Protein 5EX0 (pdb70)

Radius of gyration: 22.04 Å; Cα contacts (8 Å, |Δi|>4): 766; chains: 2; bounding box: 51×60×63 Å

Solvent-accessible surface area: 20408 Å² total; per-residue (Å²): 243,146,129,91,75,27,3,64,97,32,80,24,100,141,107,44,49,0,1,76,1,63,49,90,4,144,49,7,20,51,10,16,152,6,76,20,6,7,13,1,1,20,103,11,0,93,22,52,1,0,2,75,27,3,83,53,98,151,173,36,97,126,5,68,112,0,117,14,0,58,2,32,33,74,138,10,59,162,102,2,115,86,24,2,97,86,8,6,134,2,2,115,49,21,96,135,190,35,5,57,27,6,0,2,0,0,6,13,0,0,40,67,32,89,74,74,67,130,40,130,2,46,121,32,23,30,3,85,75,6,92,12,18,62,150,127,21,86,110,119,76,60,107,35,2,93,101,34,22,114,34,3,102,112,6,2,80,100,30,17,124,81,85,96,81,17,31,135,78,21,72,29,48,55,1,0,3,7,0,18,11,7,0,4,11,0,20,27,42,96,32,17,28,1,1,6,0,0,0,0,0,2,10,3,0,19,7,11,3,37,12,4,2,10,30,4,17,78,14,12,73,0,14,0,20,0,20,95,112,4,130,93,38,62,31,0,12,8,22,18,11,23,6,8,0,6,3,128,20,2,78,130,39,0,116,70,21,10,14,63,109,13,98,18,117,14,6,127,85,85,37,68,24,86,57,0,58,48,43,84,103,117,20,19,82,99,3,61,96,35,5,110,102,0,13,99,25,16,36,60,58,91,28,125,79,0,14,58,55,0,63,58,21,9,79,72,6,79,177,140,7,54,36,38,0,0,10,0,0,11,0,0,19,1,0,0,17,0,0,56,77,58,56,73,49,123,60,0,18,115,13,0,68,58,0,29,87,10,6,132,47,2,10,43,62,30,26,8,47,18,0,8,6,0,8,24,0,0,97,10,8,24,118,74,38,79,46,82,71,0,17,115,7,0,130,58,0,41,76,5,0,90,9,1,2,1,148,172,29,72,30,2,120,71,0,65,109,35,26,107,103,0,42,57,46,56,195,87,122,149,31,8,8,27,19,43,60,60

Nearest PDB structures (foldseek):
  6o9o-assembly1_A  TM=9.840E-01  e=1.333E-65  Homo sapiens
  7bj1-assembly1_A  TM=9.828E-01  e=2.083E-65  Homo sapiens
  6p7z-assembly1_A  TM=9.842E-01  e=5.903E-65  Homo sapiens
  6paf-assembly1_A  TM=9.832E-01  e=2.614E-64  Homo sapiens
  6p6k-assembly1_A  TM=9.817E-01  e=3.887E-64  Homo sapiens

Sequence (438 aa):
FMEPLKVEKFATANRGNGLRAVTPLRPGELLFRSDPLAYTVVCCKGSRGVVCDRCLLGKEKLMRCSQCRRVAKYCSAKCQKKAWPDHKRECKCLKSCKPRYPPDSVRLLGRVVFKLMDGAPSESEKLYSFYDLESNINKLTEDRKEGLRQLVMTFQHFMREEIQDASQLPPAFDLFEAFAKVICNSFTICNAEMQEVGVGLYPSISSLLNHSCDPNCSIVFNGPHLLLRAVRDIEVGEELTICYLDMLMTSEERRKQLRDQYCFECDCFRCQTQDKDADMLTGDEQVWKEVQESLKKIEELKAHWKWEQVLAMCQAIISSNSERLPDINIYQLKVLDCAMDACINLGLLEEALFYGTRTMEPYRIFFPGSHPVRGVQVMKVGKLQLHQGMFPQAMKNLRLAFDIMRVTHGREHSLIEDLILLLEECDANIRASKFGKGGTYP

Structure (mmCIF, N/CA/C/O backbone):
data_5EX0
#
_entry.id   5EX0
#
_cell.length_a   53.598
_cell.length_b   104.181
_cell.length_c   117.215
_cell.angle_alpha   90.000
_cell.angle_beta   90.000
_cell.angle_gamma   90.000
#
_symmetry.space_group_name_H-M   'P 21 21 21'
#
loop_
_entity.id
_entity.type
_entity.pdbx_description
1 polymer 'Histone-lysine N-methyltransferase SMYD3'
2 polymer 'MAP3K2 peptide'
3 non-polymer 'ZINC ION'
4 non-polymer S-ADENOSYL-L-HOMOCYSTEINE
5 non-polymer 'ACETIC ACID'
6 water water
#
loop_
_atom_site.group_PDB
_atom_site.id
_atom_site.type_symbol
_atom_site.label_atom_id
_atom_site.label_alt_id
_atom_site.label_comp_id
_atom_site.label_asym_id
_atom_site.label_entity_id
_atom_site.label_seq_id
_atom_site.pdbx_PDB_ins_code
_atom_site.Cartn_x
_atom_site.Cartn_y
_atom_site.Cartn_z
_atom_site.occupancy
_atom_site.B_iso_or_equiv
_atom_site.auth_seq_id
_atom_site.auth_comp_id
_atom_site.auth_asym_id
_atom_site.auth_atom_id
_atom_site.pdbx_PDB_model_num
ATOM 1 N N . PHE A 1 3 ? 29.474 -28.239 9.980 1.00 62.32 0 PHE A N 1
ATOM 2 C CA . PHE A 1 3 ? 28.763 -28.107 11.249 1.00 67.30 0 PHE A CA 1
ATOM 3 C C . PHE A 1 3 ? 29.372 -27.003 12.109 1.00 67.71 0 PHE A C 1
ATOM 4 O O . PHE A 1 3 ? 28.705 -26.421 12.970 1.00 62.70 0 PHE A O 1
ATOM 12 N N . MET A 1 4 ? 30.650 -26.730 11.873 1.00 64.40 1 MET A N 1
ATOM 13 C CA . MET A 1 4 ? 31.329 -25.630 12.540 1.00 63.58 1 MET A CA 1
ATOM 14 C C . MET A 1 4 ? 32.207 -24.868 11.552 1.00 64.16 1 MET A C 1
ATOM 15 O O . MET A 1 4 ? 33.437 -24.916 11.630 1.00 59.94 1 MET A O 1
ATOM 20 N N . GLU A 1 5 ? 31.567 -24.174 10.614 1.00 63.60 2 GLU A N 1
ATOM 21 C CA . GLU A 1 5 ? 32.284 -23.314 9.683 1.00 59.30 2 GLU A CA 1
ATOM 22 C C . GLU A 1 5 ? 32.700 -22.023 10.383 1.00 52.91 2 GLU A C 1
ATOM 23 O O . GLU A 1 5 ? 31.895 -21.393 11.076 1.00 48.41 2 GLU A O 1
ATOM 29 N N . PRO A 1 6 ? 33.971 -21.633 10.212 1.00 48.52 3 PRO A N 1
ATOM 30 C CA . PRO A 1 6 ? 34.517 -20.449 10.877 1.00 49.03 3 PRO A CA 1
ATOM 31 C C . PRO A 1 6 ? 34.080 -19.166 10.191 1.00 39.34 3 PRO A C 1
ATOM 32 O O . PRO A 1 6 ? 33.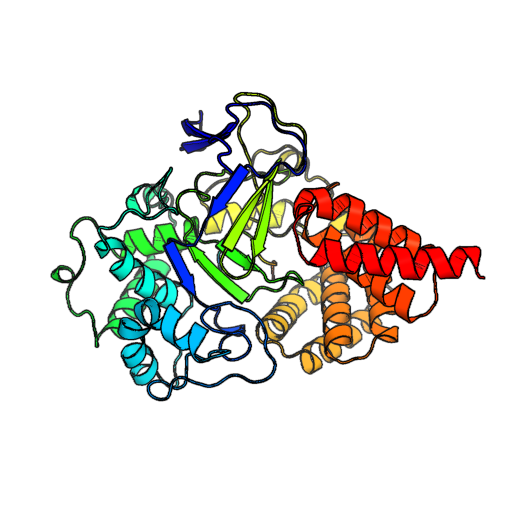703 -19.192 9.022 1.00 39.55 3 PRO A O 1
ATOM 36 N N . LEU A 1 7 ? 34.133 -18.058 10.917 1.00 31.05 4 LEU A N 1
ATOM 37 C CA . LEU A 1 7 ? 33.791 -16.770 10.352 1.00 27.89 4 LEU A CA 1
ATOM 38 C C . LEU A 1 7 ? 34.789 -16.390 9.272 1.00 30.52 4 LEU A C 1
ATOM 39 O O . LEU A 1 7 ? 35.982 -16.270 9.538 1.00 32.32 4 LEU A O 1
ATOM 44 N N . LYS A 1 8 ? 34.298 -16.206 8.053 1.00 28.85 5 LYS A N 1
ATOM 45 C CA . LYS A 1 8 ? 35.162 -15.915 6.918 1.00 25.71 5 LYS A CA 1
ATOM 46 C C . LYS A 1 8 ? 35.212 -14.429 6.591 1.00 28.20 5 LYS A C 1
ATOM 47 O O . LYS A 1 8 ? 35.863 -14.027 5.626 1.00 27.01 5 LYS A O 1
ATOM 53 N N . VAL A 1 9 ? 34.520 -13.617 7.386 1.00 25.90 6 VAL A N 1
ATOM 54 C CA . VAL A 1 9 ? 34.468 -12.177 7.148 1.00 24.68 6 VAL A CA 1
ATOM 55 C C . VAL A 1 9 ? 34.746 -11.416 8.438 1.00 26.86 6 VAL A C 1
ATOM 56 O O . VAL A 1 9 ? 34.646 -11.985 9.524 1.00 31.14 6 VAL A O 1
ATOM 60 N N . GLU A 1 10 ? 35.094 -10.136 8.321 1.00 23.87 7 GLU A N 1
ATOM 61 C CA . GLU A 1 10 ? 35.340 -9.299 9.495 1.00 24.36 7 GLU A CA 1
ATOM 62 C C . GLU A 1 10 ? 35.018 -7.827 9.248 1.00 27.58 7 GLU A C 1
ATOM 63 O O . GLU A 1 10 ? 35.054 -7.346 8.113 1.00 27.68 7 GLU A O 1
ATOM 69 N N . LYS A 1 11 ? 34.712 -7.114 10.325 1.00 25.31 8 LYS A N 1
ATOM 70 C CA . LYS A 1 11 ? 34.472 -5.681 10.257 1.00 23.52 8 LYS A CA 1
ATOM 71 C C . LYS A 1 11 ? 35.791 -4.936 10.116 1.00 25.86 8 LYS A C 1
ATOM 72 O O . LYS A 1 11 ? 36.785 -5.317 10.726 1.00 29.14 8 LYS A O 1
ATOM 78 N N . PHE A 1 12 ? 35.809 -3.883 9.311 1.00 25.71 9 PHE A N 1
ATOM 79 C CA . PHE A 1 12 ? 37.003 -3.056 9.197 1.00 26.31 9 PHE A CA 1
ATOM 80 C C . PHE A 1 12 ? 36.632 -1.631 8.822 1.00 30.26 9 PHE A C 1
ATOM 81 O O . PHE A 1 12 ? 35.519 -1.375 8.357 1.00 33.21 9 PHE A O 1
ATOM 89 N N . ALA A 1 13 ? 37.564 -0.704 9.029 1.00 32.88 10 ALA A N 1
ATOM 90 C CA . ALA A 1 13 ? 37.339 0.696 8.674 1.00 33.69 10 ALA A CA 1
ATOM 91 C C . ALA A 1 13 ? 37.923 0.997 7.300 1.00 32.70 10 ALA A C 1
ATOM 92 O O . ALA A 1 13 ? 39.096 0.739 7.041 1.00 33.56 10 ALA A O 1
ATOM 94 N N . THR A 1 14 ? 37.087 1.527 6.417 1.00 33.95 11 THR A N 1
ATOM 95 C CA . THR A 1 14 ? 37.517 1.882 5.076 1.00 35.58 11 THR A CA 1
ATOM 96 C C . THR A 1 14 ? 38.131 3.270 5.071 1.00 39.01 11 THR A C 1
ATOM 97 O O . THR A 1 14 ? 38.041 4.001 6.055 1.00 38.00 11 THR A O 1
ATOM 101 N N . ALA A 1 15 ? 38.736 3.633 3.947 1.00 44.49 12 ALA A N 1
ATOM 102 C CA . ALA A 1 15 ? 39.333 4.949 3.789 1.00 44.39 12 ALA A CA 1
ATOM 103 C C . ALA A 1 15 ? 38.283 6.054 3.867 1.00 47.26 12 ALA A C 1
ATOM 104 O O . ALA A 1 15 ? 38.495 7.080 4.512 1.00 51.01 12 ALA A O 1
ATOM 106 N N . ASN A 1 16 ? 37.144 5.836 3.217 1.00 46.38 13 ASN A N 1
ATOM 107 C CA . ASN A 1 16 ? 36.153 6.895 3.060 1.00 46.34 13 ASN A CA 1
ATOM 108 C C . ASN A 1 16 ? 34.704 6.461 3.295 1.00 45.06 13 ASN A C 1
ATOM 109 O O . ASN A 1 16 ? 33.854 7.283 3.635 1.00 44.94 13 ASN A O 1
ATOM 114 N N . ARG A 1 17 ? 34.429 5.173 3.119 1.00 43.11 14 ARG A N 1
ATOM 115 C CA . ARG A 1 17 ? 33.060 4.665 3.163 1.00 39.69 14 ARG A CA 1
ATOM 116 C C . ARG A 1 17 ? 32.579 4.325 4.576 1.00 34.00 14 ARG A C 1
ATOM 117 O O . ARG A 1 17 ? 31.580 3.632 4.740 1.00 33.56 14 ARG A O 1
ATOM 125 N N . GLY A 1 18 ? 33.279 4.812 5.594 1.00 35.89 15 GLY A N 1
ATOM 126 C CA . GLY A 1 18 ? 32.971 4.429 6.962 1.00 30.66 15 GLY A CA 1
ATOM 127 C C . GLY A 1 18 ? 33.406 2.997 7.218 1.00 32.12 15 GLY A C 1
ATOM 128 O O . GLY A 1 18 ? 34.425 2.551 6.691 1.00 32.88 15 GLY A O 1
ATOM 129 N N . ASN A 1 19 ? 32.639 2.268 8.022 1.00 31.61 16 ASN A N 1
ATOM 130 C CA . ASN A 1 19 ? 32.941 0.862 8.253 1.00 28.21 16 ASN A CA 1
ATOM 131 C C . ASN A 1 19 ? 32.462 0.001 7.101 1.00 28.28 16 ASN A C 1
ATOM 132 O O . ASN A 1 19 ? 31.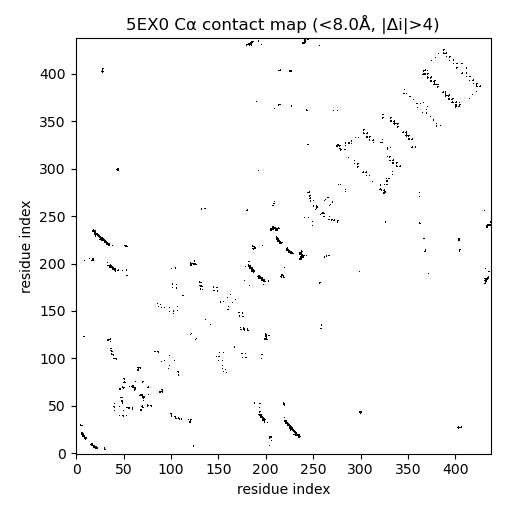575 0.393 6.339 1.00 28.86 16 ASN A O 1
ATOM 137 N N . GLY A 1 20 ? 33.058 -1.177 6.981 1.00 25.65 17 GLY A N 1
ATOM 138 C CA . GLY A 1 20 ? 32.715 -2.097 5.919 1.00 23.75 17 GLY A CA 1
ATOM 139 C C . GLY A 1 20 ? 32.963 -3.533 6.328 1.00 27.07 17 GLY A C 1
ATOM 140 O O . GLY A 1 20 ? 33.296 -3.827 7.479 1.00 25.36 17 GLY A O 1
ATOM 141 N N . LEU A 1 21 ? 32.795 -4.434 5.371 1.00 26.04 18 LEU A N 1
ATOM 142 C CA . LEU A 1 21 ? 33.015 -5.848 5.606 1.00 23.29 18 LEU A CA 1
ATOM 143 C C . LEU A 1 21 ? 33.990 -6.350 4.564 1.00 24.41 18 LEU A C 1
ATOM 144 O O . LEU A 1 21 ? 33.884 -5.992 3.390 1.00 25.84 18 LEU A O 1
ATOM 149 N N . ARG A 1 22 ? 34.951 -7.162 4.987 1.00 25.14 19 ARG A N 1
ATOM 150 C CA . ARG A 1 22 ? 35.930 -7.715 4.055 1.00 28.16 19 ARG A CA 1
ATOM 151 C C . ARG A 1 22 ? 36.216 -9.175 4.378 1.00 25.73 19 ARG A C 1
ATOM 152 O O . ARG A 1 22 ? 35.967 -9.634 5.493 1.00 27.23 19 ARG A O 1
ATOM 160 N N . ALA A 1 23 ? 36.747 -9.897 3.398 1.00 23.84 20 ALA A N 1
ATOM 161 C CA . ALA A 1 23 ? 37.037 -11.313 3.566 1.00 25.50 20 ALA A CA 1
ATOM 162 C C . ALA A 1 23 ? 38.330 -11.515 4.344 1.00 28.99 20 ALA A C 1
ATOM 163 O O . ALA A 1 23 ? 39.265 -10.724 4.222 1.00 28.84 20 ALA A O 1
ATOM 165 N N . VAL A 1 24 ? 38.383 -12.570 5.148 1.00 26.93 21 VAL A N 1
ATOM 166 C CA . VAL A 1 24 ? 39.616 -12.914 5.840 1.00 30.74 21 VAL A CA 1
ATOM 167 C C . VAL A 1 24 ? 40.241 -14.150 5.198 1.00 31.21 21 VAL A C 1
ATOM 168 O O . VAL A 1 24 ? 41.377 -14.514 5.490 1.00 32.25 21 VAL A O 1
ATOM 172 N N . THR A 1 25 ? 39.489 -14.777 4.305 1.00 30.92 22 THR A N 1
ATOM 173 C CA . THR A 1 25 ? 39.967 -15.936 3.575 1.00 32.26 22 THR A CA 1
ATOM 174 C C . THR A 1 25 ? 39.483 -15.805 2.133 1.00 35.55 22 THR A C 1
ATOM 175 O O . THR A 1 25 ? 38.526 -15.076 1.870 1.00 32.54 22 THR A O 1
ATOM 179 N N . PRO A 1 26 ? 40.163 -16.468 1.182 1.00 42.51 23 PRO A N 1
ATOM 180 C CA . PRO A 1 26 ? 39.673 -16.413 -0.201 1.00 35.49 23 PRO A CA 1
ATOM 181 C C . PRO A 1 26 ? 38.303 -17.061 -0.330 1.00 33.15 23 PRO A C 1
ATOM 182 O O . PRO A 1 26 ? 38.035 -18.068 0.324 1.00 36.75 23 PRO A O 1
ATOM 186 N N . LEU A 1 27 ? 37.447 -16.487 -1.162 1.00 30.61 24 LEU A N 1
ATOM 187 C CA . LEU A 1 27 ? 36.079 -16.963 -1.284 1.00 31.09 24 LEU A CA 1
ATOM 188 C C . LEU A 1 27 ? 35.730 -17.347 -2.711 1.00 33.11 24 LEU A C 1
ATOM 189 O O . LEU A 1 27 ? 36.053 -16.627 -3.657 1.00 35.01 24 LEU A O 1
ATOM 194 N N . ARG A 1 28 ? 35.065 -18.486 -2.856 1.00 34.06 25 ARG A N 1
ATOM 195 C CA . ARG A 1 28 ? 34.595 -18.951 -4.154 1.00 34.30 25 ARG A CA 1
ATOM 196 C C . ARG A 1 28 ? 33.158 -18.485 -4.390 1.00 34.60 25 ARG A C 1
ATOM 197 O O . ARG A 1 28 ? 32.416 -18.253 -3.438 1.00 34.55 25 ARG A O 1
ATOM 205 N N . PRO A 1 29 ? 32.763 -18.328 -5.661 1.00 35.42 26 PRO A N 1
ATOM 206 C CA . PRO A 1 29 ? 31.365 -18.000 -5.950 1.00 30.88 26 PRO A CA 1
ATOM 207 C C . PRO A 1 29 ? 30.423 -19.031 -5.342 1.00 29.94 26 PRO A C 1
ATOM 208 O O . PRO A 1 29 ? 30.682 -20.226 -5.450 1.00 32.89 26 PRO A O 1
ATOM 212 N N . GLY A 1 30 ? 29.359 -18.569 -4.696 1.00 28.41 27 GLY A N 1
ATOM 213 C CA . GLY A 1 30 ? 28.400 -19.461 -4.077 1.00 27.32 27 GLY A CA 1
ATOM 214 C C . GLY A 1 30 ? 28.695 -19.725 -2.614 1.00 28.50 27 GLY A C 1
ATOM 215 O O . GLY A 1 30 ? 27.846 -20.229 -1.884 1.00 30.81 27 GLY A O 1
ATOM 216 N N . GLU A 1 31 ? 29.903 -19.390 -2.180 1.00 30.91 28 GLU A N 1
ATOM 217 C CA . GLU A 1 31 ? 30.288 -19.624 -0.796 1.00 30.59 28 GLU A CA 1
ATOM 218 C C . GLU A 1 31 ? 29.413 -18.802 0.149 1.00 28.56 28 GLU A C 1
ATOM 219 O O . GLU A 1 31 ? 29.231 -17.598 -0.039 1.00 28.13 28 GLU A O 1
ATOM 225 N N . LEU A 1 32 ? 28.848 -19.468 1.149 1.00 26.74 29 LEU A N 1
ATOM 226 C CA . LEU A 1 32 ? 28.041 -18.800 2.157 1.00 23.07 29 LEU A CA 1
ATOM 227 C C . LEU A 1 32 ? 28.940 -18.053 3.130 1.00 24.37 29 LEU A C 1
ATOM 228 O O . LEU A 1 32 ? 29.836 -18.636 3.736 1.00 28.89 29 LEU A O 1
ATOM 233 N N . LEU A 1 33 ? 28.699 -16.759 3.281 1.00 21.75 30 LEU A N 1
ATOM 234 C CA . LEU A 1 33 ? 29.549 -15.938 4.118 1.00 20.37 30 LEU A CA 1
ATOM 235 C C . LEU A 1 33 ? 28.928 -15.703 5.479 1.00 25.58 30 LEU A C 1
ATOM 236 O O . LEU A 1 33 ? 29.623 -15.641 6.495 1.00 26.73 30 LEU A O 1
ATOM 241 N N . PHE A 1 34 ? 27.609 -15.576 5.496 1.00 24.76 31 PHE A N 1
ATOM 242 C CA . PHE A 1 34 ? 26.916 -15.168 6.703 1.00 25.95 31 PHE A CA 1
ATOM 243 C C . PHE A 1 34 ? 25.440 -15.459 6.569 1.00 24.74 31 PHE A C 1
ATOM 244 O O . PHE A 1 34 ? 24.843 -15.190 5.533 1.00 26.17 31 PHE A O 1
ATOM 252 N N . ARG A 1 35 ? 24.854 -16.032 7.610 1.00 26.06 32 ARG A N 1
ATOM 253 C CA . ARG A 1 35 ? 23.411 -16.161 7.666 1.00 28.42 32 ARG A CA 1
ATOM 254 C C . ARG A 1 35 ? 22.922 -15.481 8.930 1.00 26.74 32 ARG A C 1
ATOM 255 O O . ARG A 1 35 ? 23.535 -15.602 9.986 1.00 30.38 32 ARG A O 1
ATOM 263 N N . SER A 1 36 ? 21.829 -14.742 8.816 1.00 24.52 33 SER A N 1
ATOM 264 C CA . SER A 1 36 ? 21.367 -13.938 9.932 1.00 27.05 33 SER A CA 1
ATOM 265 C C . SER A 1 36 ? 19.852 -13.890 10.046 1.00 23.77 33 SER A C 1
ATOM 266 O O . SER A 1 36 ? 19.154 -13.688 9.058 1.00 23.77 33 SER A O 1
ATOM 269 N N . ASP A 1 37 ? 19.358 -14.081 11.264 1.00 27.42 34 ASP A N 1
ATOM 270 C CA . ASP A 1 37 ? 17.991 -13.708 11.601 1.00 28.84 34 ASP A CA 1
ATOM 271 C C . ASP A 1 37 ? 17.944 -12.198 11.767 1.00 26.76 34 ASP A C 1
ATOM 272 O O . ASP A 1 37 ? 18.957 -11.584 12.091 1.00 23.01 34 ASP A O 1
ATOM 277 N N . PRO A 1 38 ? 16.775 -11.588 11.535 1.00 26.43 35 PRO A N 1
ATOM 278 C CA . PRO A 1 38 ? 16.689 -10.138 11.723 1.00 24.33 35 PRO A CA 1
ATOM 279 C C . PRO A 1 38 ? 16.690 -9.752 13.196 1.00 23.22 35 PRO A C 1
ATOM 280 O O . PRO A 1 38 ? 16.244 -10.538 14.025 1.00 24.42 35 PRO A O 1
ATOM 284 N N . LEU A 1 39 ? 17.214 -8.572 13.512 1.00 22.56 36 LEU A N 1
ATOM 285 C CA . LEU A 1 39 ? 17.062 -8.012 14.844 1.00 23.88 36 LEU A CA 1
ATOM 286 C C . LEU A 1 39 ? 15.572 -7.810 15.096 1.00 26.23 36 LEU A C 1
ATOM 287 O O . LEU A 1 39 ? 15.050 -8.136 16.161 1.00 27.34 36 LEU A O 1
ATOM 292 N N . ALA A 1 40 ? 14.898 -7.269 14.089 1.00 24.96 37 ALA A N 1
ATOM 293 C CA . ALA A 1 40 ? 13.451 -7.161 14.081 1.00 24.33 37 ALA A CA 1
ATOM 294 C C . ALA A 1 40 ? 12.986 -7.067 12.637 1.00 22.50 37 ALA A C 1
ATOM 295 O O . ALA A 1 40 ? 13.716 -6.580 11.776 1.00 21.69 37 ALA A O 1
ATOM 297 N N . TYR A 1 41 ? 11.778 -7.546 12.368 1.00 20.48 38 TYR A N 1
ATOM 298 C CA . TYR A 1 41 ? 11.247 -7.520 11.018 1.00 19.23 38 TYR A CA 1
ATOM 299 C C . TYR A 1 41 ? 9.732 -7.461 11.047 1.00 23.73 38 TYR A C 1
ATOM 300 O O . TYR A 1 41 ? 9.109 -7.793 12.054 1.00 26.83 38 TYR A O 1
ATOM 309 N N . THR A 1 42 ? 9.141 -7.043 9.937 1.00 19.67 39 THR A N 1
ATOM 310 C CA . THR A 1 42 ? 7.698 -7.030 9.818 1.00 21.29 39 THR A CA 1
ATOM 311 C C . THR A 1 42 ? 7.265 -7.192 8.373 1.00 23.11 39 THR A C 1
ATOM 312 O O . THR A 1 42 ? 8.006 -6.874 7.451 1.00 24.95 39 THR A O 1
ATOM 316 N N . VAL A 1 43 ? 6.058 -7.701 8.183 1.00 25.38 40 VAL A N 1
ATOM 317 C CA A VAL A 1 43 ? 5.472 -7.767 6.860 0.50 25.72 40 VAL A CA 1
ATOM 318 C CA B VAL A 1 43 ? 5.462 -7.758 6.860 0.50 25.72 40 VAL A CA 1
ATOM 319 C C . VAL A 1 43 ? 5.297 -6.337 6.349 1.00 26.30 40 VAL A C 1
ATOM 320 O O . VAL A 1 43 ? 5.037 -5.422 7.130 1.00 28.46 40 VAL A O 1
ATOM 327 N N . CYS A 1 44 ? 5.475 -6.128 5.049 1.00 30.22 41 CYS A N 1
ATOM 328 C CA A CYS A 1 44 ? 5.249 -4.791 4.517 0.50 30.10 41 CYS A CA 1
ATOM 329 C CA B CYS A 1 44 ? 5.242 -4.823 4.437 0.50 30.37 41 CYS A CA 1
ATOM 330 C C . CYS A 1 44 ? 3.749 -4.550 4.354 1.00 30.24 41 CYS A C 1
ATOM 331 O O . CYS A 1 44 ? 2.950 -5.488 4.352 1.00 27.82 41 CYS A O 1
ATOM 336 N N . LYS A 1 45 ? 3.381 -3.277 4.266 1.00 32.55 42 LYS A N 1
ATOM 337 C CA . LYS A 1 45 ? 1.983 -2.866 4.211 1.00 35.63 42 LYS A CA 1
ATOM 338 C C . LYS A 1 45 ? 1.192 -3.607 3.136 1.00 38.47 42 LYS A C 1
ATOM 339 O O . LYS A 1 45 ? 0.073 -4.064 3.374 1.00 36.94 42 LYS A O 1
ATOM 345 N N . GLY A 1 46 ? 1.783 -3.736 1.954 1.00 35.65 43 GLY A N 1
ATOM 346 C CA . GLY A 1 46 ? 1.102 -4.365 0.841 1.00 32.65 43 GLY A CA 1
ATOM 347 C C . GLY A 1 46 ? 0.857 -5.850 1.020 1.00 32.19 43 GLY A C 1
ATOM 348 O O . GLY A 1 46 ? 0.022 -6.429 0.329 1.00 31.55 43 GLY A O 1
ATOM 349 N N . SER A 1 47 ? 1.571 -6.478 1.947 1.00 28.91 44 SER A N 1
ATOM 350 C CA . SER A 1 47 ? 1.488 -7.928 2.071 1.00 31.29 44 SER A CA 1
ATOM 351 C C . SER A 1 47 ? 0.781 -8.412 3.335 1.00 33.24 44 SER A C 1
ATOM 352 O O . SER A 1 47 ? 0.611 -9.618 3.522 1.00 32.50 44 SER A O 1
ATOM 355 N N . ARG A 1 48 ? 0.368 -7.486 4.197 1.00 33.90 45 ARG A N 1
ATOM 356 C CA . ARG A 1 48 ? -0.317 -7.874 5.428 1.00 36.10 45 ARG A CA 1
ATOM 357 C C . ARG A 1 48 ? -1.627 -8.583 5.100 1.00 33.50 45 ARG A C 1
ATOM 358 O O . ARG A 1 48 ? -2.495 -8.038 4.424 1.00 37.71 45 ARG A O 1
ATOM 366 N N . GLY A 1 49 ? -1.750 -9.822 5.555 1.00 32.77 46 GLY A N 1
ATOM 367 C CA . GLY A 1 49 ? -2.941 -10.600 5.281 1.00 38.14 46 GLY A CA 1
ATOM 368 C C . GLY A 1 49 ? -2.799 -11.535 4.096 1.00 38.59 46 GLY A C 1
ATOM 369 O O . GLY A 1 49 ? -3.662 -12.380 3.861 1.00 42.25 46 GLY A O 1
ATOM 370 N N . VAL A 1 50 ? -1.713 -11.388 3.346 1.00 35.37 47 VAL A N 1
ATOM 371 C CA . VAL A 1 50 ? -1.454 -12.274 2.219 1.00 33.29 47 VAL A CA 1
ATOM 372 C C . VAL A 1 50 ? -0.410 -13.322 2.583 1.00 33.95 47 VAL A C 1
ATOM 373 O O . VAL A 1 50 ? -0.504 -14.474 2.162 1.00 39.47 47 VAL A O 1
ATOM 377 N N . VAL A 1 51 ? 0.583 -12.922 3.371 1.00 31.40 48 VAL A N 1
ATOM 378 C CA . VAL A 1 51 ? 1.588 -13.866 3.851 1.00 31.91 48 VAL A CA 1
ATOM 379 C C . VAL A 1 51 ? 1.601 -13.936 5.377 1.00 32.13 48 VAL A C 1
ATOM 380 O O . VAL A 1 51 ? 1.125 -13.028 6.060 1.00 32.69 48 VAL A O 1
ATOM 384 N N . CYS A 1 52 ? 2.143 -15.026 5.904 1.00 28.50 49 CYS A N 1
ATOM 385 C CA . CYS A 1 52 ? 2.202 -15.229 7.343 1.00 26.98 49 CYS A CA 1
ATOM 386 C C . CYS A 1 52 ? 3.109 -14.211 8.019 1.00 28.59 49 CYS A C 1
ATOM 387 O O . CYS A 1 52 ? 4.271 -14.073 7.645 1.00 31.44 49 CYS A O 1
ATOM 390 N N . ASP A 1 53 ? 2.570 -13.512 9.019 1.00 28.85 50 ASP A N 1
ATOM 391 C CA . ASP A 1 53 ? 3.309 -12.517 9.806 1.00 28.83 50 ASP A CA 1
ATOM 392 C C . ASP A 1 53 ? 4.664 -13.020 10.307 1.00 29.48 50 ASP A C 1
ATOM 393 O O . ASP A 1 53 ? 5.596 -12.239 10.490 1.00 28.39 50 ASP A O 1
ATOM 398 N N . ARG A 1 54 ? 4.764 -14.324 10.537 1.00 27.57 51 ARG A N 1
ATOM 399 C CA . ARG A 1 54 ? 5.969 -14.911 11.096 1.00 29.32 51 ARG A CA 1
ATOM 400 C C . ARG A 1 54 ? 6.929 -15.403 10.019 1.00 32.13 51 ARG A C 1
ATOM 401 O O . ARG A 1 54 ? 8.066 -14.942 9.940 1.00 30.55 51 ARG A O 1
ATOM 409 N N . CYS A 1 55 ? 6.470 -16.334 9.188 1.00 31.23 52 CYS A N 1
ATOM 410 C CA . CYS A 1 55 ? 7.364 -17.009 8.253 1.00 31.41 52 CYS A CA 1
ATOM 411 C C . CYS A 1 55 ? 7.335 -16.393 6.855 1.00 31.97 52 CYS A C 1
ATOM 412 O O . CYS A 1 55 ? 8.090 -16.811 5.980 1.00 33.56 52 CYS A O 1
ATOM 415 N N . LEU A 1 56 ? 6.461 -15.410 6.651 1.00 30.69 53 LEU A N 1
ATOM 416 C CA . LEU A 1 56 ? 6.415 -14.644 5.401 1.00 31.00 53 LEU A CA 1
ATOM 417 C C . LEU A 1 56 ? 6.084 -15.471 4.156 1.00 33.94 53 LEU A C 1
ATOM 418 O O . LEU A 1 56 ? 6.252 -14.994 3.034 1.00 33.26 53 LEU A O 1
ATOM 423 N N . LEU A 1 57 ? 5.614 -16.701 4.345 1.00 35.02 54 LEU A N 1
ATOM 424 C CA . LEU A 1 57 ? 5.185 -17.522 3.218 1.00 31.37 54 LEU A CA 1
ATOM 425 C C . LEU A 1 57 ? 3.749 -17.184 2.863 1.00 32.82 54 LEU A C 1
ATOM 426 O O . LEU A 1 57 ? 2.962 -16.811 3.731 1.00 32.14 54 LEU A O 1
ATOM 431 N N . GLY A 1 58 ? 3.414 -17.305 1.583 1.00 35.94 55 GLY A N 1
ATOM 432 C CA . GLY A 1 58 ? 2.073 -17.007 1.118 1.00 36.38 55 GLY A CA 1
ATOM 433 C C . GLY A 1 58 ? 1.184 -18.237 1.126 1.00 44.23 55 GLY A C 1
ATOM 434 O O . GLY A 1 58 ? 0.750 -18.709 0.077 1.00 49.81 55 GLY A O 1
ATOM 435 N N . LYS A 1 59 ? 0.921 -18.767 2.315 1.00 43.91 56 LYS A N 1
ATOM 436 C CA . LYS A 1 59 ? 0.029 -19.908 2.448 1.00 44.17 56 LYS A CA 1
ATOM 437 C C . LYS A 1 59 ? -1.384 -19.500 2.059 1.00 50.63 56 LYS A C 1
ATOM 438 O O . LYS A 1 59 ? -1.754 -18.328 2.163 1.00 46.02 56 LYS A O 1
ATOM 444 N N . GLU A 1 60 ? -2.163 -20.477 1.607 1.00 57.00 57 GLU A N 1
ATOM 445 C CA . GLU A 1 60 ? -3.437 -20.209 0.953 1.00 60.78 57 GLU A CA 1
ATOM 446 C C . GLU A 1 60 ? -4.475 -19.592 1.889 1.00 63.63 57 GLU A C 1
ATOM 447 O O . GLU A 1 60 ? -5.177 -18.642 1.519 1.00 58.92 57 GLU A O 1
ATOM 453 N N . LYS A 1 61 ? -4.570 -20.137 3.099 1.00 56.65 58 LYS A N 1
ATOM 454 C CA . LYS A 1 61 ? -5.595 -19.713 4.047 1.00 53.67 58 LYS A CA 1
ATOM 455 C C . LYS A 1 61 ? -4.990 -19.358 5.404 1.00 49.60 58 LYS A C 1
ATOM 456 O O . LYS A 1 61 ? -4.395 -20.208 6.067 1.00 47.27 58 LYS A O 1
ATOM 462 N N . LEU A 1 62 ? -5.147 -18.102 5.815 1.00 44.49 59 LEU A N 1
ATOM 463 C CA . LEU A 1 62 ? -4.519 -17.620 7.045 1.00 43.40 59 LEU A CA 1
ATOM 464 C C . LEU A 1 62 ? -5.545 -17.309 8.136 1.00 40.71 59 LEU A C 1
ATOM 465 O O . LEU A 1 62 ? -6.675 -16.915 7.849 1.00 39.98 59 LEU A O 1
ATOM 470 N N . MET A 1 63 ? -5.141 -17.491 9.390 1.00 35.65 60 MET A N 1
ATOM 471 C CA . MET A 1 63 ? -6.004 -17.183 10.521 1.00 36.54 60 MET A CA 1
ATOM 472 C C . MET A 1 63 ? -5.563 -15.893 11.195 1.00 37.51 60 MET A C 1
ATOM 473 O O . MET A 1 63 ? -4.399 -15.737 11.553 1.00 39.15 60 MET A O 1
ATOM 478 N N . ARG A 1 64 ? -6.493 -14.960 11.359 1.00 34.65 61 ARG A N 1
ATOM 479 C CA . ARG A 1 64 ? -6.150 -13.673 11.936 1.00 34.80 61 ARG A CA 1
ATOM 480 C C . ARG A 1 64 ? -6.100 -13.767 13.449 1.00 36.74 61 ARG A C 1
ATOM 481 O O . ARG A 1 64 ? -6.812 -14.568 14.049 1.00 42.47 61 ARG A O 1
ATOM 489 N N . CYS A 1 65 ? -5.225 -12.966 14.053 1.00 35.69 62 CYS A N 1
ATOM 490 C CA . CYS A 1 65 ? -5.161 -12.821 15.503 1.00 36.91 62 CYS A CA 1
ATOM 491 C C . CYS A 1 65 ? -6.500 -12.313 16.026 1.00 41.24 62 CYS A C 1
ATOM 492 O O . CYS A 1 65 ? -6.994 -11.280 15.579 1.00 41.61 62 CYS A O 1
ATOM 495 N N . SER A 1 66 ? -7.088 -13.044 16.965 1.00 42.38 63 SER A N 1
ATOM 496 C CA . SER A 1 66 ? -8.435 -12.739 17.435 1.00 45.15 63 SER A CA 1
ATOM 497 C C . SER A 1 66 ? -8.545 -11.320 17.972 1.00 43.10 63 SER A C 1
ATOM 498 O O . SER A 1 66 ? -9.582 -10.675 17.835 1.00 46.28 63 SER A O 1
ATOM 501 N N . GLN A 1 67 ? -7.461 -10.836 18.565 1.00 40.75 64 GLN A N 1
ATOM 502 C CA . GLN A 1 67 ? -7.480 -9.557 19.256 1.00 38.92 64 GLN A CA 1
ATOM 503 C C . GLN A 1 67 ? -7.440 -8.365 18.313 1.00 40.98 64 GLN A C 1
ATOM 504 O O . GLN A 1 67 ? -8.302 -7.493 18.378 1.00 49.68 64 GLN A O 1
ATOM 510 N N . CYS A 1 68 ? -6.447 -8.314 17.435 1.00 38.10 65 CYS A N 1
ATOM 511 C CA . CYS A 1 68 ? -6.286 -7.137 16.588 1.00 41.87 65 CYS A CA 1
ATOM 512 C C . CYS A 1 68 ? -6.853 -7.337 15.183 1.00 40.62 65 CYS A C 1
ATOM 513 O O . CYS A 1 68 ? -7.200 -6.368 14.507 1.00 39.67 65 CYS A O 1
ATOM 516 N N . ARG A 1 69 ? -6.937 -8.596 14.761 1.00 40.12 66 ARG A N 1
ATOM 517 C CA A ARG A 1 69 ? -7.383 -8.968 13.419 0.50 41.35 66 ARG A CA 1
ATOM 518 C CA B ARG A 1 69 ? -7.413 -8.936 13.419 0.50 41.35 66 ARG A CA 1
ATOM 519 C C . ARG A 1 69 ? -6.597 -8.243 12.328 1.00 37.63 66 ARG A C 1
ATOM 520 O O . ARG A 1 69 ? -7.111 -7.980 11.242 1.00 36.29 66 ARG A O 1
ATOM 535 N N . VAL A 1 70 ? -5.333 -7.947 12.624 1.00 35.08 67 VAL A N 1
ATOM 536 C CA . VAL A 1 70 ? -4.421 -7.353 11.649 1.00 34.01 67 VAL A CA 1
ATOM 537 C C . VAL A 1 70 ? -3.339 -8.363 11.275 1.00 32.96 67 VAL A C 1
ATOM 538 O O . VAL A 1 70 ? -3.126 -8.672 10.103 1.00 34.56 67 VAL A O 1
ATOM 542 N N . ALA A 1 71 ? -2.659 -8.875 12.291 1.00 31.42 68 ALA A N 1
ATOM 543 C CA . ALA A 1 71 ? -1.692 -9.939 12.106 1.00 27.13 68 ALA A CA 1
ATOM 544 C C . ALA A 1 71 ? -2.398 -11.229 11.698 1.00 33.33 68 ALA A C 1
ATOM 545 O O . ALA A 1 71 ? -3.408 -11.607 12.293 1.00 33.88 68 ALA A O 1
ATOM 547 N N . LYS A 1 72 ? -1.871 -11.896 10.675 1.00 36.77 69 LYS A N 1
ATOM 548 C CA . LYS A 1 72 ? -2.408 -13.179 10.232 1.00 34.87 69 LYS A CA 1
ATOM 549 C C . LYS A 1 72 ? -1.301 -14.229 10.184 1.00 32.60 69 LYS A C 1
ATOM 550 O O . LYS A 1 72 ? -0.157 -13.909 9.861 1.00 29.84 69 LYS A O 1
ATOM 556 N N . TYR A 1 73 ? -1.642 -15.476 10.513 1.00 31.88 70 TYR A N 1
ATOM 557 C CA . TYR A 1 73 ? -0.647 -16.541 10.628 1.00 28.98 70 TYR A CA 1
ATOM 558 C C . TYR A 1 73 ? -1.050 -17.798 9.870 1.00 36.61 70 TYR A C 1
ATOM 559 O O . TYR A 1 73 ? -2.233 -18.036 9.623 1.00 39.43 70 TYR A O 1
ATOM 568 N N . CYS A 1 74 ? -0.056 -18.606 9.515 1.00 34.86 71 CYS A N 1
ATOM 569 C CA . CYS A 1 74 ? -0.287 -19.810 8.727 1.00 36.97 71 CYS A CA 1
ATOM 570 C C . CYS A 1 74 ? -0.566 -21.026 9.605 1.00 39.20 71 CYS A C 1
ATOM 571 O O . CYS A 1 74 ? -0.977 -22.073 9.110 1.00 42.32 71 CYS A O 1
ATOM 574 N N . SER A 1 75 ? -0.335 -20.888 10.905 1.00 36.71 72 SER A N 1
ATOM 575 C CA . SER A 1 75 ? -0.491 -22.006 11.826 1.00 38.94 72 SER A CA 1
ATOM 576 C C . SER A 1 75 ? -0.475 -21.521 13.259 1.00 44.10 72 SER A C 1
ATOM 577 O O . SER A 1 75 ? -0.150 -20.363 13.526 1.00 44.16 72 SER A O 1
ATOM 580 N N . ALA A 1 76 ? -0.818 -22.410 14.183 1.00 43.46 73 ALA A N 1
ATOM 581 C CA . ALA A 1 76 ? -0.708 -22.090 15.598 1.00 46.08 73 ALA A CA 1
ATOM 582 C C . ALA A 1 76 ? 0.758 -21.898 15.935 1.00 42.94 73 ALA A C 1
ATOM 583 O O . ALA A 1 76 ? 1.119 -21.027 16.729 1.00 40.55 73 ALA A O 1
ATOM 585 N N . LYS A 1 77 ? 1.591 -22.724 15.311 1.00 40.48 74 LYS A N 1
ATOM 586 C CA . LYS A 1 77 ? 3.030 -22.660 15.492 1.00 38.40 74 LYS A CA 1
ATOM 587 C C . LYS A 1 77 ? 3.543 -21.254 15.233 1.00 42.84 74 LYS A C 1
ATOM 588 O O . LYS A 1 77 ? 4.179 -20.652 16.097 1.00 45.14 74 LYS A O 1
ATOM 594 N N . CYS A 1 78 ? 3.252 -20.724 14.048 1.00 41.21 75 CYS A N 1
ATOM 595 C CA . CYS A 1 78 ? 3.725 -19.392 13.688 1.00 37.45 75 CYS A CA 1
ATOM 596 C C . CYS A 1 78 ? 3.134 -18.320 14.598 1.00 35.52 75 CYS A C 1
ATOM 597 O O . CYS A 1 78 ? 3.848 -17.416 15.030 1.00 36.76 75 CYS A O 1
ATOM 600 N N . GLN A 1 79 ? 1.842 -18.431 14.901 1.00 38.29 76 GLN A N 1
ATOM 601 C CA . GLN A 1 79 ? 1.175 -17.464 15.773 1.00 36.83 76 GLN A CA 1
ATOM 602 C C . GLN A 1 79 ? 1.811 -17.450 17.158 1.00 37.27 76 GLN A C 1
ATOM 603 O O . GLN A 1 79 ? 1.988 -16.393 17.760 1.00 35.97 76 GLN A O 1
ATOM 609 N N . LYS A 1 80 ? 2.165 -18.628 17.655 1.00 37.03 77 LYS A N 1
ATOM 610 C CA . LYS A 1 80 ? 2.842 -18.730 18.938 1.00 39.31 77 LYS A CA 1
ATOM 611 C C . LYS A 1 80 ? 4.250 -18.137 18.863 1.00 43.48 77 LYS A C 1
ATOM 612 O O . LYS A 1 80 ? 4.608 -17.274 19.665 1.00 44.52 77 LYS A O 1
ATOM 618 N N . LYS A 1 81 ? 5.039 -18.593 17.894 1.00 41.17 78 LYS A N 1
ATOM 619 C CA . LYS A 1 81 ? 6.419 -18.136 17.740 1.00 41.10 78 LYS A CA 1
ATOM 620 C C . LYS A 1 81 ? 6.521 -16.623 17.568 1.00 42.81 78 LYS A C 1
ATOM 621 O O . LYS A 1 81 ? 7.524 -16.018 17.939 1.00 45.13 78 LYS A O 1
ATOM 627 N N . ALA A 1 82 ? 5.487 -16.014 17.000 1.00 41.26 79 ALA A N 1
ATOM 628 C CA . ALA A 1 82 ? 5.522 -14.584 16.721 1.00 37.51 79 ALA A CA 1
ATOM 629 C C . ALA A 1 82 ? 5.015 -13.757 17.897 1.00 35.42 79 ALA A C 1
ATOM 630 O O . ALA A 1 82 ? 5.148 -12.535 17.905 1.00 34.23 79 ALA A O 1
ATOM 632 N N . TRP A 1 83 ? 4.437 -14.428 18.888 1.00 34.22 80 TRP A N 1
ATOM 633 C CA . TRP A 1 83 ? 3.844 -13.738 20.032 1.00 38.40 80 TRP A CA 1
ATOM 634 C C . TRP A 1 83 ? 4.788 -12.769 20.771 1.00 38.14 80 TRP A C 1
ATOM 635 O O . TRP A 1 83 ? 4.362 -11.678 21.157 1.00 37.53 80 TRP A O 1
ATOM 646 N N . PRO A 1 84 ? 6.062 -13.153 20.981 1.00 37.98 81 PRO A N 1
ATOM 647 C CA . PRO A 1 84 ? 6.961 -12.166 21.591 1.00 36.52 81 PRO A CA 1
ATOM 648 C C . PRO A 1 84 ? 7.119 -10.895 20.758 1.00 37.17 81 PRO A C 1
ATOM 649 O O . PRO A 1 84 ? 7.372 -9.823 21.305 1.00 39.12 81 PRO A O 1
ATOM 653 N N . ASP A 1 85 ? 6.972 -11.019 19.446 1.00 35.94 82 ASP A N 1
ATOM 654 C CA . ASP A 1 85 ? 7.131 -9.878 18.560 1.00 33.93 82 ASP A CA 1
ATOM 655 C C . ASP A 1 85 ? 5.823 -9.114 18.404 1.00 35.09 82 ASP A C 1
ATOM 656 O O . ASP A 1 85 ? 5.814 -7.945 18.005 1.00 32.79 82 ASP A O 1
ATOM 661 N N . HIS A 1 86 ? 4.716 -9.771 18.733 1.00 35.39 83 HIS A N 1
ATOM 662 C CA . HIS A 1 86 ? 3.404 -9.204 18.456 1.00 34.02 83 HIS A CA 1
ATOM 663 C C . HIS A 1 86 ? 2.679 -8.672 19.690 1.00 33.49 83 HIS A C 1
ATOM 664 O O . HIS A 1 86 ? 1.825 -7.796 19.570 1.00 31.21 83 HIS A O 1
ATOM 671 N N . LYS A 1 87 ? 3.012 -9.185 20.871 1.00 36.01 84 LYS A N 1
ATOM 672 C CA . LYS A 1 87 ? 2.226 -8.861 22.060 1.00 37.87 84 LYS A CA 1
ATOM 673 C C . LYS A 1 87 ? 2.233 -7.366 22.376 1.00 33.28 84 LYS A C 1
ATOM 674 O O . LYS A 1 87 ? 1.211 -6.808 22.773 1.00 29.95 84 LYS A O 1
ATOM 680 N N . ARG A 1 88 ? 3.368 -6.711 22.163 1.00 35.53 85 ARG A N 1
ATOM 681 C CA . ARG A 1 88 ? 3.476 -5.290 22.464 1.00 34.58 85 ARG A CA 1
ATOM 682 C C . ARG A 1 88 ? 2.891 -4.412 21.357 1.00 35.54 85 ARG A C 1
ATOM 683 O O . ARG A 1 88 ? 2.746 -3.209 21.541 1.00 38.75 85 ARG A O 1
ATOM 691 N N . GLU A 1 89 ? 2.564 -4.995 20.207 1.00 34.57 86 GLU A N 1
ATOM 692 C CA . GLU A 1 89 ? 2.043 -4.192 19.099 1.00 33.17 86 GLU A CA 1
ATOM 693 C C . GLU A 1 89 ? 0.551 -4.433 18.851 1.00 33.12 86 GLU A C 1
ATOM 694 O O . GLU A 1 89 ? -0.120 -3.624 18.208 1.00 33.05 86 GLU A O 1
ATOM 700 N N . CYS A 1 90 ? 0.037 -5.539 19.374 1.00 33.38 87 CYS A N 1
ATOM 701 C CA . CYS A 1 90 ? -1.337 -5.955 19.109 1.00 34.35 87 CYS A CA 1
ATOM 702 C C . CYS A 1 90 ? -2.354 -4.871 19.439 1.00 35.30 87 CYS A C 1
ATOM 703 O O . CYS A 1 90 ? -3.126 -4.449 18.581 1.00 36.42 87 CYS A O 1
ATOM 706 N N . LYS A 1 91 ? -2.341 -4.419 20.687 1.00 38.26 88 LYS A N 1
ATOM 707 C CA . LYS A 1 91 ? -3.254 -3.379 21.134 1.00 35.75 88 LYS A CA 1
ATOM 708 C C . LYS A 1 91 ? -3.043 -2.092 20.344 1.00 38.37 88 LYS A C 1
ATOM 709 O O . LYS A 1 91 ? -3.990 -1.351 20.096 1.00 40.25 88 LYS A O 1
ATOM 715 N N . CYS A 1 92 ? -1.803 -1.842 19.933 1.00 38.09 89 CYS A N 1
ATOM 716 C CA . CYS A 1 92 ? -1.489 -0.672 19.116 1.00 37.84 89 CYS A CA 1
ATOM 717 C C . CYS A 1 92 ? -2.142 -0.748 17.740 1.00 38.77 89 CYS A C 1
ATOM 718 O O . CYS A 1 92 ? -2.648 0.252 17.229 1.00 36.40 89 CYS A O 1
ATOM 721 N N . LEU A 1 93 ? -2.119 -1.938 17.145 1.00 36.81 90 LEU A N 1
ATOM 722 C CA . LEU A 1 93 ? -2.731 -2.155 15.842 1.00 34.59 90 LEU A CA 1
ATOM 723 C C . LEU A 1 93 ? -4.252 -2.089 15.924 1.00 40.26 90 LEU A C 1
ATOM 724 O O . LEU A 1 93 ? -4.909 -1.602 15.003 1.00 40.85 90 LEU A O 1
ATOM 729 N N . LYS A 1 94 ? -4.809 -2.583 17.025 1.00 39.86 91 LYS A N 1
ATOM 730 C CA . LYS A 1 94 ? -6.250 -2.532 17.228 1.00 41.87 91 LYS A CA 1
ATOM 731 C C . LYS A 1 94 ? -6.710 -1.080 17.340 1.00 45.36 91 LYS A C 1
ATOM 732 O O . LYS A 1 94 ? -7.669 -0.668 16.687 1.00 50.48 91 LYS A O 1
ATOM 738 N N . SER A 1 95 ? -6.006 -0.305 18.158 1.00 44.07 92 SER A N 1
ATOM 739 C CA . SER A 1 95 ? -6.347 1.095 18.384 1.00 45.03 92 SER A CA 1
ATOM 740 C C . SER A 1 95 ? -6.189 1.938 17.128 1.00 48.33 92 SER A C 1
ATOM 741 O O . SER A 1 95 ? -6.854 2.962 16.967 1.00 56.68 92 SER A O 1
ATOM 744 N N . CYS A 1 96 ? -5.299 1.502 16.246 1.00 47.79 93 CYS A N 1
ATOM 745 C CA . CYS A 1 96 ? -4.944 2.278 15.066 1.00 49.38 93 CYS A CA 1
ATOM 746 C C . CYS A 1 96 ? -6.042 2.209 14.015 1.00 50.46 93 CYS A C 1
ATOM 747 O O . CYS A 1 96 ? -6.255 3.167 13.268 1.00 51.30 93 CYS A O 1
ATOM 750 N N . LYS A 1 97 ? -6.733 1.072 13.974 1.00 47.01 94 LYS A N 1
ATOM 751 C CA . LYS A 1 97 ? -7.785 0.820 12.991 1.00 52.83 94 LYS A CA 1
ATOM 752 C C . LYS A 1 97 ? -8.781 1.979 12.889 1.00 60.53 94 LYS A C 1
ATOM 753 O O . LYS A 1 97 ? -9.108 2.613 13.898 1.00 60.80 94 LYS A O 1
ATOM 759 N N . PRO A 1 98 ? -9.260 2.267 11.664 1.00 61.09 95 PRO A N 1
ATOM 760 C CA . PRO A 1 98 ? -8.945 1.545 10.425 1.00 54.70 95 PRO A CA 1
ATOM 761 C C . PRO A 1 98 ? -7.635 1.991 9.777 1.00 52.84 95 PRO A C 1
ATOM 762 O O . PRO A 1 98 ? -7.330 1.571 8.660 1.00 52.65 95 PRO A O 1
ATOM 766 N N . ARG A 1 99 ? -6.876 2.839 10.461 1.00 52.21 96 ARG A N 1
ATOM 767 C CA . ARG A 1 99 ? -5.573 3.250 9.956 1.00 54.92 96 ARG A CA 1
ATOM 768 C C . ARG A 1 99 ? -4.538 2.153 10.191 1.00 50.05 96 ARG A C 1
ATOM 769 O O . ARG A 1 99 ? -4.671 1.340 11.103 1.00 49.21 96 ARG A O 1
ATOM 777 N N . TYR A 1 100 ? -3.509 2.135 9.357 1.00 45.45 97 TYR A N 1
ATOM 778 C CA . TYR A 1 100 ? -2.398 1.213 9.529 1.00 37.60 97 TYR A CA 1
ATOM 779 C C . TYR A 1 100 ? -1.113 2.025 9.482 1.00 35.22 97 TYR A C 1
ATOM 780 O O . TYR A 1 100 ? -0.961 2.897 8.627 1.00 37.19 97 TYR A O 1
ATOM 789 N N . PRO A 1 101 ? -0.187 1.757 10.409 1.00 32.09 98 PRO A N 1
ATOM 790 C CA . PRO A 1 101 ? 1.031 2.570 10.501 1.00 30.39 98 PRO A CA 1
ATOM 791 C C . PRO A 1 101 ? 1.992 2.294 9.356 1.00 28.97 98 PRO A C 1
ATOM 792 O O . PRO A 1 101 ? 1.969 1.203 8.791 1.00 29.66 98 PRO A O 1
ATOM 796 N N . PRO A 1 102 ? 2.829 3.278 9.012 1.00 26.92 99 PRO A N 1
ATOM 797 C CA . PRO A 1 102 ? 3.887 3.058 8.020 1.00 27.57 99 PRO A CA 1
ATOM 798 C C . PRO A 1 102 ? 4.822 1.938 8.464 1.00 29.95 99 PRO A C 1
ATOM 799 O O . PRO A 1 102 ? 5.014 1.750 9.669 1.00 27.91 99 PRO A O 1
ATOM 803 N N . ASP A 1 103 ? 5.381 1.205 7.505 1.00 31.49 100 ASP A N 1
ATOM 804 C CA . ASP A 1 103 ? 6.207 0.036 7.801 1.00 29.12 100 ASP A CA 1
ATOM 805 C C . ASP A 1 103 ? 7.340 0.347 8.777 1.00 29.67 100 ASP A C 1
ATOM 806 O O . ASP A 1 103 ? 7.555 -0.395 9.736 1.00 28.33 100 ASP A O 1
ATOM 811 N N . SER A 1 104 ? 8.049 1.447 8.541 1.00 26.60 101 SER A N 1
ATOM 812 C CA . SER A 1 104 ? 9.160 1.845 9.403 1.00 25.47 101 SER A CA 1
ATOM 813 C C . SER A 1 104 ? 8.742 2.038 10.859 1.00 26.33 101 SER A C 1
ATOM 814 O O . SER A 1 104 ? 9.511 1.746 11.771 1.00 28.63 101 SER A O 1
ATOM 817 N N . VAL A 1 105 ? 7.529 2.532 11.073 1.00 25.63 102 VAL A N 1
ATOM 818 C CA . VAL A 1 105 ? 7.031 2.753 12.421 1.00 27.12 102 VAL A CA 1
ATOM 819 C C . VAL A 1 105 ? 6.674 1.420 13.082 1.00 26.81 102 VAL A C 1
ATOM 820 O O . VAL A 1 105 ? 6.915 1.230 14.275 1.00 28.80 102 VAL A O 1
ATOM 824 N N . ARG A 1 106 ? 6.121 0.486 12.316 1.00 24.25 103 ARG A N 1
ATOM 825 C CA . ARG A 1 106 ? 5.791 -0.812 12.889 1.00 23.72 103 ARG A CA 1
ATOM 826 C C . ARG A 1 106 ? 7.074 -1.590 13.163 1.00 25.55 103 ARG A C 1
ATOM 827 O O . ARG A 1 106 ? 7.197 -2.275 14.181 1.00 23.88 103 ARG A O 1
ATOM 835 N N . LEU A 1 107 ? 8.034 -1.467 12.252 1.00 25.86 104 LEU A N 1
ATOM 836 C CA . LEU A 1 107 ? 9.315 -2.144 12.390 1.00 24.72 104 LEU A CA 1
ATOM 837 C C . LEU A 1 107 ? 10.049 -1.657 13.623 1.00 24.23 104 LEU A C 1
ATOM 838 O O . LEU A 1 107 ? 10.513 -2.449 14.441 1.00 22.96 104 LEU A O 1
ATOM 843 N N . LEU A 1 108 ? 10.142 -0.341 13.752 1.00 23.92 105 LEU A N 1
ATOM 844 C CA . LEU A 1 108 ? 10.860 0.253 14.862 1.00 25.78 105 LEU A CA 1
ATOM 845 C C . LEU A 1 108 ? 10.180 -0.098 16.177 1.00 26.76 105 LEU A C 1
ATOM 846 O O . LEU A 1 108 ? 10.841 -0.303 17.193 1.00 26.90 105 LEU A O 1
ATOM 851 N N . GLY A 1 109 ? 8.855 -0.180 16.143 1.00 26.08 106 GLY A N 1
ATOM 852 C CA . GLY A 1 109 ? 8.086 -0.579 17.306 1.00 26.89 106 GLY A CA 1
ATOM 853 C C . GLY A 1 109 ? 8.512 -1.939 17.820 1.00 28.40 106 GLY A C 1
ATOM 854 O O . GLY A 1 109 ? 8.472 -2.207 19.020 1.00 27.33 106 GLY A O 1
ATOM 855 N N . ARG A 1 110 ? 8.927 -2.803 16.902 1.00 27.87 107 ARG A N 1
ATOM 856 C CA . ARG A 1 110 ? 9.430 -4.111 17.279 1.00 26.57 107 ARG A CA 1
ATOM 857 C C . ARG A 1 110 ? 10.873 -4.016 17.762 1.00 27.88 107 ARG A C 1
ATOM 858 O O . ARG A 1 110 ? 11.285 -4.752 18.660 1.00 29.88 107 ARG A O 1
ATOM 866 N N . VAL A 1 111 ? 11.631 -3.095 17.176 1.00 26.74 108 VAL A N 1
ATOM 867 C CA . VAL A 1 111 ? 13.045 -2.949 17.502 1.00 25.71 108 VAL A CA 1
ATOM 868 C C . VAL A 1 111 ? 13.285 -2.598 18.970 1.00 27.58 108 VAL A C 1
ATOM 869 O O . VAL A 1 111 ? 14.131 -3.205 19.624 1.00 31.00 108 VAL A O 1
ATOM 873 N N . VAL A 1 112 ? 12.535 -1.631 19.490 1.00 25.99 109 VAL A N 1
ATOM 874 C CA . VAL A 1 11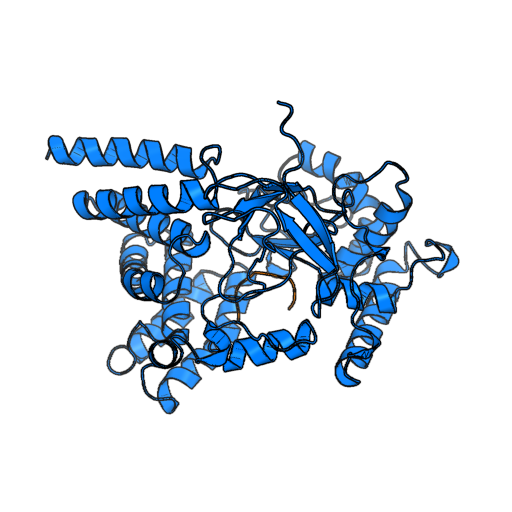2 ? 12.806 -1.099 20.825 1.00 28.58 109 VAL A CA 1
ATOM 875 C C . VAL A 1 112 ? 12.690 -2.148 21.925 1.00 28.42 109 VAL A C 1
ATOM 876 O O . VAL A 1 112 ? 13.356 -2.051 22.950 1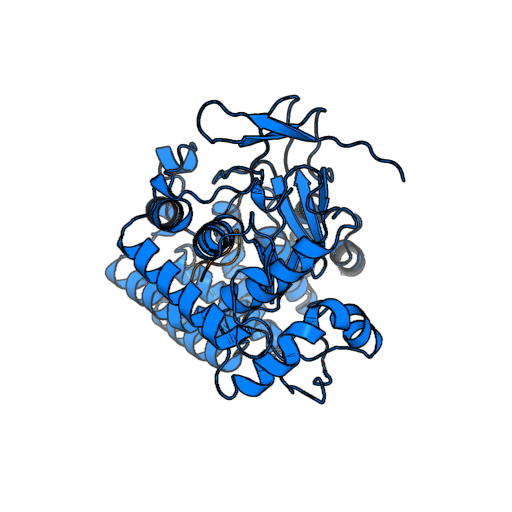.00 29.11 109 VAL A O 1
ATOM 880 N N . PHE A 1 113 ? 11.860 -3.158 21.717 1.00 27.43 110 PHE A N 1
ATOM 881 C CA . PHE A 1 113 ? 11.688 -4.165 22.747 1.00 29.03 110 PHE A CA 1
ATOM 882 C C . PHE A 1 113 ? 12.756 -5.232 22.643 1.00 28.15 110 PHE A C 1
ATOM 883 O O . PHE A 1 113 ? 13.080 -5.888 23.627 1.00 31.68 110 PHE A O 1
ATOM 891 N N . LYS A 1 114 ? 13.318 -5.384 21.452 1.00 28.90 111 LYS A N 1
ATOM 892 C CA . LYS A 1 114 ? 14.370 -6.361 21.231 1.00 29.94 111 LYS A CA 1
ATOM 893 C C . LYS A 1 114 ? 15.672 -5.853 21.826 1.00 32.01 111 LYS A C 1
ATOM 894 O O . LYS A 1 114 ? 16.549 -6.633 22.198 1.00 34.18 111 LYS A O 1
ATOM 900 N N . LEU A 1 115 ? 15.793 -4.534 21.919 1.00 29.73 112 LEU A N 1
ATOM 901 C CA . LEU A 1 115 ? 16.992 -3.923 22.469 1.00 27.43 112 LEU A CA 1
ATOM 902 C C . LEU A 1 115 ? 17.125 -4.210 23.960 1.00 30.77 112 LEU A C 1
ATOM 903 O O . LEU A 1 115 ? 18.221 -4.164 24.511 1.00 34.27 112 LEU A O 1
ATOM 908 N N . MET A 1 116 ? 16.004 -4.510 24.606 1.00 32.34 113 MET A N 1
ATOM 909 C CA . MET A 1 116 ? 15.994 -4.805 26.033 1.00 33.20 113 MET A CA 1
ATOM 910 C C . MET A 1 116 ? 16.235 -6.278 26.328 1.00 35.94 113 MET A C 1
ATOM 911 O O . MET A 1 116 ? 16.300 -6.671 27.489 1.00 39.61 113 MET A O 1
ATOM 916 N N . ASP A 1 117 ? 16.363 -7.083 25.278 1.00 36.43 114 ASP A N 1
ATOM 917 C CA . ASP A 1 117 ? 16.412 -8.537 25.406 1.00 42.04 114 ASP A CA 1
ATOM 918 C C . ASP A 1 117 ? 17.501 -9.046 26.358 1.00 49.94 114 ASP A C 1
ATOM 919 O O . ASP A 1 117 ? 17.251 -9.944 27.164 1.00 55.02 114 ASP A O 1
ATOM 924 N N . GLY A 1 118 ? 18.706 -8.493 26.265 1.00 43.26 115 GLY A N 1
ATOM 925 C CA . GLY A 1 118 ? 19.775 -8.896 27.168 1.00 51.56 115 GLY A CA 1
ATOM 926 C C . GLY A 1 118 ? 20.462 -10.196 26.777 1.00 54.08 115 GLY A C 1
ATOM 927 O O . GLY A 1 118 ? 21.665 -10.364 26.984 1.00 50.17 115 GLY A O 1
ATOM 928 N N . ALA A 1 119 ? 19.689 -11.129 26.232 1.00 58.37 116 ALA A N 1
ATOM 929 C CA . ALA A 1 119 ? 20.253 -12.306 25.588 1.00 53.92 116 ALA A CA 1
ATOM 930 C C . ALA A 1 119 ? 20.789 -11.902 24.217 1.00 55.73 116 ALA A C 1
ATOM 931 O O . ALA A 1 119 ? 20.015 -11.483 23.350 1.00 52.39 116 ALA A O 1
ATOM 933 N N . PRO A 1 120 ? 22.116 -12.023 24.024 1.00 58.87 117 PRO A N 1
ATOM 934 C CA . PRO A 1 120 ? 22.842 -11.587 22.821 1.00 57.82 117 PRO A CA 1
ATOM 935 C C . PRO A 1 120 ? 22.132 -11.949 21.520 1.00 50.44 117 PRO A C 1
ATOM 936 O O . PRO A 1 120 ? 21.641 -13.069 21.380 1.00 50.58 117 PRO A O 1
ATOM 940 N N . SER A 1 121 ? 22.065 -11.006 20.587 1.00 46.72 118 SER A N 1
ATOM 941 C CA . SER A 1 121 ? 21.418 -11.269 19.308 1.00 43.30 118 SER A CA 1
ATOM 942 C C . SER A 1 121 ? 22.441 -11.682 18.261 1.00 37.83 118 SER A C 1
ATOM 943 O O . SER A 1 121 ? 23.442 -10.997 18.062 1.00 34.09 118 SER A O 1
ATOM 946 N N . GLU A 1 122 ? 22.184 -12.801 17.590 1.00 34.90 119 GLU A N 1
ATOM 947 C CA . GLU A 1 122 ? 23.086 -13.295 16.556 1.00 39.51 119 GLU A CA 1
ATOM 948 C C . GLU A 1 122 ? 23.167 -12.341 15.372 1.00 35.03 119 GLU A C 1
ATOM 949 O O . GLU A 1 122 ? 24.105 -12.402 14.580 1.00 36.58 119 GLU A O 1
ATOM 955 N N . SER A 1 123 ? 22.180 -11.462 15.260 1.00 30.09 120 SER A N 1
ATOM 956 C CA . SER A 1 123 ? 22.145 -10.479 14.188 1.00 31.06 120 SER A CA 1
ATOM 957 C C . SER A 1 123 ? 23.095 -9.328 14.466 1.00 32.73 120 SER A C 1
ATOM 958 O O . SER A 1 123 ? 23.446 -8.567 13.565 1.00 33.19 120 SER A O 1
ATOM 961 N N . GLU A 1 124 ? 23.492 -9.186 15.723 1.00 30.32 121 GLU A N 1
ATOM 962 C CA . GLU A 1 124 ? 24.350 -8.082 16.114 1.00 30.14 121 GLU A CA 1
ATOM 963 C C . GLU A 1 124 ? 25.759 -8.558 16.424 1.00 29.67 121 GLU A C 1
ATOM 964 O O . GLU A 1 124 ? 26.526 -7.863 17.081 1.00 31.62 121 GLU A O 1
ATOM 970 N N . LYS A 1 125 ? 26.089 -9.746 15.935 1.00 29.93 122 LYS A N 1
ATOM 971 C CA . LYS A 1 125 ? 27.380 -10.370 16.191 1.00 28.97 122 LYS A CA 1
ATOM 972 C C . LYS A 1 125 ? 28.563 -9.487 15.787 1.00 27.65 122 LYS A C 1
ATOM 973 O O . LYS A 1 125 ? 29.568 -9.445 16.480 1.00 30.65 122 LYS A O 1
ATOM 979 N N . LEU A 1 126 ? 28.434 -8.769 14.677 1.00 27.50 123 LEU A N 1
ATOM 980 C CA . LEU A 1 126 ? 29.540 -7.977 14.152 1.00 27.17 123 LEU A CA 1
ATOM 981 C C . LEU A 1 126 ? 29.295 -6.481 14.274 1.00 29.60 123 LEU A C 1
ATOM 982 O O . LEU A 1 126 ? 30.208 -5.676 14.083 1.00 27.31 123 LEU A O 1
ATOM 987 N N . TYR A 1 127 ? 28.058 -6.116 14.585 1.00 26.94 124 TYR A N 1
ATOM 988 C CA . TYR A 1 127 ? 27.630 -4.727 14.514 1.00 26.63 124 TYR A CA 1
ATOM 989 C C . TYR A 1 127 ? 26.287 -4.597 15.216 1.00 28.26 124 TYR A C 1
ATOM 990 O O . TYR A 1 127 ? 25.362 -5.347 14.915 1.00 29.64 124 TYR A O 1
ATOM 999 N N . SER A 1 128 ? 26.167 -3.667 16.155 1.00 26.92 125 SER A N 1
ATOM 1000 C CA . SER A 1 128 ? 24.906 -3.532 16.880 1.00 28.32 125 SER A CA 1
ATOM 1001 C C . SER A 1 128 ? 23.998 -2.490 16.235 1.00 30.60 125 SER A C 1
ATOM 1002 O O . SER A 1 128 ? 24.423 -1.724 15.367 1.00 26.56 125 SER A O 1
ATOM 1005 N N . PHE A 1 129 ? 22.744 -2.468 16.672 1.00 26.47 126 PHE A N 1
ATOM 1006 C CA . PHE A 1 129 ? 21.814 -1.437 16.257 1.00 24.10 126 PHE A CA 1
ATOM 1007 C C . PHE A 1 129 ? 22.383 -0.042 16.506 1.00 28.10 126 PHE A C 1
ATOM 1008 O O . PHE A 1 129 ? 22.239 0.859 15.678 1.00 26.93 126 PHE A O 1
ATOM 1016 N N . TYR A 1 130 ? 23.036 0.128 17.651 1.00 30.25 127 TYR A N 1
ATOM 1017 C CA . TYR A 1 130 ? 23.574 1.428 18.035 1.00 29.02 127 TYR A CA 1
ATOM 1018 C C . TYR A 1 130 ? 24.806 1.796 17.213 1.00 31.43 127 TYR A C 1
ATOM 1019 O O . TYR A 1 130 ? 25.143 2.975 17.090 1.00 33.40 127 TYR A O 1
ATOM 1028 N N . ASP A 1 131 ? 25.474 0.791 16.650 1.00 29.72 128 ASP A N 1
ATOM 1029 C CA . ASP A 1 131 ? 26.637 1.033 15.795 1.00 26.41 128 ASP A CA 1
ATOM 1030 C C . ASP A 1 131 ? 26.224 1.547 14.419 1.00 29.04 128 ASP A C 1
ATOM 1031 O O . ASP A 1 131 ? 27.033 2.149 13.708 1.00 31.40 128 ASP A O 1
ATOM 1036 N N . LEU A 1 132 ? 24.966 1.303 14.051 1.00 29.14 129 LEU A N 1
ATOM 1037 C CA . LEU A 1 132 ? 24.465 1.621 12.714 1.00 26.72 129 LEU A CA 1
ATOM 1038 C C . LEU A 1 132 ? 24.624 3.086 12.347 1.00 28.79 129 LEU A C 1
ATOM 1039 O O . LEU A 1 132 ? 24.455 3.973 13.183 1.00 29.09 129 LEU A O 1
ATOM 1044 N N . GLU A 1 133 ? 24.948 3.323 11.081 1.00 31.43 130 GLU A N 1
ATOM 1045 C CA . GLU A 1 133 ? 25.092 4.668 10.554 1.00 29.72 130 GLU A CA 1
ATOM 1046 C C . GLU A 1 133 ? 23.735 5.349 10.483 1.00 30.36 130 GLU A C 1
ATOM 1047 O O . GLU A 1 133 ? 22.734 4.726 10.138 1.00 33.53 130 GLU A O 1
ATOM 1053 N N . SER A 1 134 ? 23.708 6.631 10.816 1.00 32.83 131 SER A N 1
ATOM 1054 C CA . SER A 1 134 ? 22.474 7.397 10.803 1.00 32.61 131 SER A CA 1
ATOM 1055 C C . SER A 1 134 ? 22.541 8.501 9.763 1.00 33.41 131 SER A C 1
ATOM 1056 O O . SER A 1 134 ? 21.508 8.961 9.271 1.00 34.00 131 SER A O 1
ATOM 1059 N N . ASN A 1 135 ? 23.765 8.916 9.439 1.00 31.00 132 ASN A N 1
ATOM 1060 C CA . ASN A 1 135 ? 24.016 10.018 8.511 1.00 34.07 132 ASN A CA 1
ATOM 1061 C C . ASN A 1 135 ? 23.340 11.323 8.920 1.00 39.17 132 ASN A C 1
ATOM 1062 O O . ASN A 1 135 ? 22.922 12.096 8.061 1.00 39.52 132 ASN A O 1
ATOM 1067 N N . ILE A 1 136 ? 23.244 11.571 10.223 1.00 39.04 133 ILE A N 1
ATOM 1068 C CA . ILE A 1 136 ? 22.527 12.741 10.724 1.00 44.00 133 ILE A CA 1
ATOM 1069 C C . ILE A 1 136 ? 23.126 14.061 10.224 1.00 43.95 133 ILE A C 1
ATOM 1070 O O . ILE A 1 136 ? 22.396 14.974 9.828 1.00 43.97 133 ILE A O 1
ATOM 1075 N N . ASN A 1 137 ? 24.450 14.153 10.225 1.00 43.37 134 ASN A N 1
ATOM 1076 C CA . ASN A 1 137 ? 25.122 15.374 9.798 1.00 45.30 134 ASN A CA 1
ATOM 1077 C C . ASN A 1 137 ? 24.862 15.701 8.331 1.00 47.98 134 ASN A C 1
ATOM 1078 O O . ASN A 1 137 ? 24.851 16.870 7.938 1.00 51.01 134 ASN A O 1
ATOM 1083 N N . LYS A 1 138 ? 24.638 14.664 7.530 1.00 42.44 135 LYS A N 1
ATOM 1084 C CA . LYS A 1 138 ? 24.465 14.832 6.092 1.00 39.01 135 LYS A CA 1
ATOM 1085 C C . LYS A 1 138 ? 23.000 14.980 5.691 1.00 39.17 135 LYS A C 1
ATOM 1086 O O . LYS A 1 138 ? 22.700 15.258 4.534 1.00 41.62 135 LYS A O 1
ATOM 1092 N N . LEU A 1 139 ? 22.091 14.793 6.641 1.00 40.99 136 LEU A N 1
ATOM 1093 C CA . LEU A 1 139 ? 20.661 14.843 6.343 1.00 41.89 136 LEU A CA 1
ATOM 1094 C C . LEU A 1 139 ? 20.201 16.223 5.892 1.00 43.35 136 LEU A C 1
ATOM 1095 O O . LEU A 1 139 ? 20.552 17.230 6.507 1.00 48.09 136 LEU A O 1
ATOM 1100 N N . THR A 1 140 ? 19.414 16.260 4.820 1.00 40.69 137 THR A N 1
ATOM 1101 C CA . THR A 1 140 ? 18.784 17.495 4.366 1.00 39.35 137 THR A CA 1
ATOM 1102 C C . THR A 1 140 ? 17.691 17.913 5.331 1.00 44.85 137 THR A C 1
ATOM 1103 O O . THR A 1 140 ? 17.171 17.090 6.081 1.00 45.25 137 THR A O 1
ATOM 1107 N N . GLU A 1 141 ? 17.331 19.190 5.295 1.00 46.86 138 GLU A N 1
ATOM 1108 C CA . GLU A 1 141 ? 16.261 19.693 6.145 1.00 49.25 138 GLU A CA 1
ATOM 1109 C C . GLU A 1 141 ? 14.930 19.032 5.787 1.00 50.56 138 GLU A C 1
ATOM 1110 O O . GLU A 1 141 ? 14.083 18.807 6.655 1.00 50.26 138 GLU A O 1
ATOM 1116 N N . ASP A 1 142 ? 14.757 18.703 4.510 1.00 49.32 139 ASP A N 1
ATOM 1117 C CA . ASP A 1 142 ? 13.516 18.082 4.060 1.00 51.33 139 ASP A CA 1
ATOM 1118 C C . ASP A 1 142 ? 13.360 16.684 4.651 1.00 49.34 139 ASP A C 1
ATOM 1119 O O . ASP A 1 142 ? 12.256 16.270 5.001 1.00 42.85 139 ASP A O 1
ATOM 1124 N N . ARG A 1 143 ? 14.475 15.965 4.761 1.00 47.72 140 ARG A N 1
ATOM 1125 C CA . ARG A 1 143 ? 14.478 14.636 5.365 1.00 43.64 140 ARG A CA 1
ATOM 1126 C C . ARG A 1 143 ? 14.202 14.691 6.870 1.00 43.08 140 ARG A C 1
ATOM 1127 O O . ARG A 1 143 ? 13.456 13.868 7.412 1.00 38.84 140 ARG A O 1
ATOM 1135 N N . LYS A 1 144 ? 14.811 15.665 7.538 1.00 42.68 141 LYS A N 1
ATOM 1136 C CA . LYS A 1 144 ? 14.668 15.820 8.980 1.00 42.41 141 LYS A CA 1
ATOM 1137 C C . LYS A 1 144 ? 13.217 16.088 9.360 1.00 41.25 141 LYS A C 1
ATOM 1138 O O . LYS A 1 144 ? 12.730 15.591 10.374 1.00 40.35 141 LYS A O 1
ATOM 1144 N N . GLU A 1 145 ? 12.528 16.867 8.534 1.00 43.52 142 GLU A N 1
ATOM 1145 C CA . GLU A 1 145 ? 11.126 17.165 8.775 1.00 45.90 142 GLU A CA 1
ATOM 1146 C C . GLU A 1 145 ? 10.305 15.883 8.684 1.00 43.74 142 GLU A C 1
ATOM 1147 O O . GLU A 1 145 ? 9.414 15.645 9.502 1.00 42.68 142 GLU A O 1
ATOM 1153 N N . GLY A 1 146 ? 10.623 15.052 7.696 1.00 42.04 143 GLY A N 1
ATOM 1154 C CA . GLY A 1 146 ? 9.956 13.774 7.527 1.00 40.07 143 GLY A CA 1
ATOM 1155 C C . GLY A 1 146 ? 10.221 12.826 8.684 1.00 40.13 143 GLY A C 1
ATOM 1156 O O . GLY A 1 146 ? 9.310 12.156 9.176 1.00 34.84 143 GLY A O 1
ATOM 1157 N N . LEU A 1 147 ? 11.476 12.768 9.118 1.00 40.40 144 LEU A N 1
ATOM 1158 C CA . LEU A 1 147 ? 11.848 11.937 10.255 1.00 37.51 144 LEU A CA 1
ATOM 1159 C C . LEU A 1 147 ? 11.071 12.353 11.496 1.00 37.59 144 LEU A C 1
ATOM 1160 O O . LEU A 1 147 ? 10.574 11.505 12.237 1.00 37.16 144 LEU A O 1
ATOM 1165 N N . ARG A 1 148 ? 10.959 13.661 11.707 1.00 39.31 145 ARG A N 1
ATOM 1166 C CA . ARG A 1 148 ? 10.180 14.197 12.818 1.00 37.58 145 ARG A CA 1
ATOM 1167 C C . ARG A 1 148 ? 8.738 13.713 12.767 1.00 38.73 145 ARG A C 1
ATOM 1168 O O . ARG A 1 148 ? 8.143 13.406 13.797 1.00 40.08 145 ARG A O 1
ATOM 1176 N N . GLN A 1 149 ? 8.183 13.642 11.563 1.00 37.68 146 GLN A N 1
ATOM 1177 C CA . GLN A 1 149 ? 6.821 13.164 11.390 1.00 39.09 146 GLN A CA 1
ATOM 1178 C C . GLN A 1 149 ? 6.713 11.697 11.797 1.00 39.33 146 GLN A C 1
ATOM 1179 O O . GLN A 1 149 ? 5.785 11.305 12.508 1.00 38.32 146 GLN A O 1
ATOM 1185 N N . LEU A 1 150 ? 7.673 10.896 11.342 1.00 39.52 147 LEU A N 1
ATOM 1186 C CA . LEU A 1 150 ? 7.749 9.485 11.711 1.00 37.96 147 LEU A CA 1
ATOM 1187 C C . LEU A 1 150 ? 7.792 9.325 13.221 1.00 35.62 147 LEU A C 1
ATOM 1188 O O . LEU A 1 150 ? 7.160 8.427 13.782 1.00 34.88 147 LEU A O 1
ATOM 1193 N N . VAL A 1 151 ? 8.540 10.211 13.870 1.00 33.13 148 VAL A N 1
ATOM 1194 C CA . VAL A 1 151 ? 8.645 10.213 15.320 1.00 35.54 148 VAL A CA 1
ATOM 1195 C C . VAL A 1 151 ? 7.285 10.431 15.976 1.00 36.68 148 VAL A C 1
ATOM 1196 O O . VAL A 1 151 ? 6.873 9.663 16.848 1.00 34.15 148 VAL A O 1
ATOM 1200 N N . MET A 1 152 ? 6.584 11.473 15.544 1.00 35.78 149 MET A N 1
ATOM 1201 C CA . MET A 1 152 ? 5.285 11.797 16.115 1.00 36.35 149 MET A CA 1
ATOM 1202 C C . MET A 1 152 ? 4.270 10.700 15.821 1.00 36.17 149 MET A C 1
ATOM 1203 O O . MET A 1 152 ? 3.390 10.418 16.636 1.00 36.05 149 MET A O 1
ATOM 1208 N N . THR A 1 153 ? 4.404 10.076 14.657 1.00 37.14 150 THR A N 1
ATOM 1209 C CA . THR A 1 153 ? 3.535 8.968 14.289 1.00 35.56 150 THR A CA 1
ATOM 1210 C C . THR A 1 153 ? 3.784 7.787 15.207 1.00 33.27 150 THR A C 1
ATOM 1211 O O . THR A 1 153 ? 2.854 7.130 15.674 1.00 31.91 150 THR A O 1
ATOM 1215 N N . PHE A 1 154 ? 5.062 7.527 15.454 1.00 34.87 151 PHE A N 1
ATOM 1216 C CA . PHE A 1 154 ? 5.475 6.465 16.354 1.00 36.07 151 PHE A CA 1
ATOM 1217 C C . PHE A 1 154 ? 4.841 6.665 17.722 1.00 33.81 151 PHE A C 1
ATOM 1218 O O . PHE A 1 154 ? 4.235 5.752 18.280 1.00 31.74 151 PHE A O 1
ATOM 1226 N N . GLN A 1 155 ? 4.977 7.879 18.243 1.00 34.57 152 GLN A N 1
ATOM 1227 C CA . GLN A 1 155 ? 4.473 8.221 19.564 1.00 32.62 152 GLN A CA 1
ATOM 1228 C C . GLN A 1 155 ? 2.961 8.062 19.654 1.00 33.93 152 GLN A C 1
ATOM 1229 O O . GLN A 1 155 ? 2.437 7.647 20.689 1.00 34.10 152 GLN A O 1
ATOM 1235 N N . HIS A 1 156 ? 2.255 8.379 18.575 1.00 34.47 153 HIS A N 1
ATOM 1236 C CA . HIS A 1 156 ? 0.818 8.162 18.577 1.00 37.37 153 HIS A CA 1
ATOM 1237 C C . HIS A 1 156 ? 0.505 6.676 18.479 1.00 39.11 153 HIS A C 1
ATOM 1238 O O . HIS A 1 156 ? -0.301 6.155 19.244 1.00 41.69 153 HIS A O 1
ATOM 1245 N N . PHE A 1 157 ? 1.153 5.993 17.542 1.00 37.76 154 PHE A N 1
ATOM 1246 C CA . PHE A 1 157 ? 0.878 4.581 17.306 1.00 35.65 154 PHE A CA 1
ATOM 1247 C C . PHE A 1 157 ? 1.190 3.702 18.519 1.00 34.63 154 PHE A C 1
ATOM 1248 O O . PHE A 1 157 ? 0.536 2.684 18.737 1.00 34.84 154 PHE A O 1
ATOM 1256 N N . MET A 1 158 ? 2.179 4.100 19.311 1.00 31.75 155 MET A N 1
ATOM 1257 C CA . MET A 1 158 ? 2.621 3.281 20.434 1.00 34.34 155 MET A CA 1
ATOM 1258 C C . MET A 1 158 ? 2.018 3.699 21.778 1.00 38.02 155 MET A C 1
ATOM 1259 O O . MET A 1 158 ? 2.350 3.111 22.810 1.00 36.98 155 MET A O 1
ATOM 1264 N N . ARG A 1 159 ? 1.125 4.689 21.761 1.00 40.28 156 ARG A N 1
ATOM 1265 C CA . ARG A 1 159 ? 0.658 5.348 22.988 1.00 37.58 156 ARG A CA 1
ATOM 1266 C C . ARG A 1 159 ? 0.085 4.396 24.045 1.00 40.45 156 ARG A C 1
ATOM 1267 O O . ARG A 1 159 ? 0.117 4.702 25.236 1.00 42.32 156 ARG A O 1
ATOM 1275 N N . GLU A 1 160 ? -0.417 3.240 23.625 1.00 40.51 157 GLU A N 1
ATOM 1276 C CA . GLU A 1 160 ? -0.974 2.282 24.574 1.00 41.55 157 GLU A CA 1
ATOM 1277 C C . GLU A 1 160 ? 0.103 1.499 25.324 1.00 40.65 157 GLU A C 1
ATOM 1278 O O . GLU A 1 160 ? -0.188 0.834 26.317 1.00 40.55 157 GLU A O 1
ATOM 1284 N N . GLU A 1 161 ? 1.344 1.574 24.852 1.00 41.08 158 GLU A N 1
ATOM 1285 C CA . GLU A 1 161 ? 2.420 0.764 25.423 1.00 40.90 158 GLU A CA 1
ATOM 1286 C C . GLU A 1 161 ? 3.631 1.590 25.838 1.00 36.90 158 GLU A C 1
ATOM 1287 O O . GLU A 1 161 ? 4.393 1.182 26.711 1.00 41.17 158 GLU A O 1
ATOM 1293 N N . ILE A 1 162 ? 3.812 2.744 25.208 1.00 33.51 159 ILE A N 1
ATOM 1294 C CA . ILE A 1 162 ? 4.927 3.627 25.532 1.00 33.86 159 ILE A CA 1
ATOM 1295 C C . ILE A 1 162 ? 4.476 5.084 25.594 1.00 35.48 159 ILE A C 1
ATOM 1296 O O . ILE A 1 162 ? 3.939 5.616 24.622 1.00 36.61 159 ILE A O 1
ATOM 1301 N N . GLN A 1 163 ? 4.720 5.734 26.728 1.00 34.74 160 GLN A N 1
ATOM 1302 C CA . GLN A 1 163 ? 4.256 7.099 26.941 1.00 29.63 160 GLN A CA 1
ATOM 1303 C C . GLN A 1 163 ? 5.394 8.099 27.158 1.00 32.84 160 GLN A C 1
ATOM 1304 O O . GLN A 1 163 ? 5.216 9.305 26.963 1.00 35.87 160 GLN A O 1
ATOM 1310 N N . ASP A 1 164 ? 6.560 7.596 27.556 1.00 34.42 161 ASP A N 1
ATOM 1311 C CA . ASP A 1 164 ? 7.708 8.455 27.850 1.00 33.53 161 ASP A CA 1
ATOM 1312 C C . ASP A 1 164 ? 9.033 7.799 27.463 1.00 31.43 161 ASP A C 1
ATOM 1313 O O . ASP A 1 164 ? 9.143 6.572 27.439 1.00 28.85 161 ASP A O 1
ATOM 1318 N N . ALA A 1 165 ? 10.040 8.627 27.192 1.00 28.67 162 ALA A N 1
ATOM 1319 C CA . ALA A 1 165 ? 11.383 8.157 26.868 1.00 25.98 162 ALA A CA 1
ATOM 1320 C C . ALA A 1 165 ? 11.963 7.238 27.933 1.00 28.75 162 ALA A C 1
ATOM 1321 O O . ALA A 1 165 ? 12.836 6.424 27.641 1.00 32.74 162 ALA A O 1
ATOM 1323 N N . SER A 1 166 ? 11.485 7.367 29.166 1.00 27.46 163 SER A N 1
ATOM 1324 C CA . SER A 1 166 ? 12.037 6.600 30.277 1.00 28.55 163 SER A CA 1
ATOM 1325 C C . SER A 1 166 ? 11.669 5.118 30.211 1.00 29.07 163 SER A C 1
ATOM 1326 O O . SER A 1 166 ? 12.221 4.303 30.953 1.00 29.36 163 SER A O 1
ATOM 1329 N N . GLN A 1 167 ? 10.743 4.768 29.325 1.00 29.14 164 GLN A N 1
ATOM 1330 C CA . GLN A 1 167 ? 10.308 3.380 29.194 1.00 27.59 164 GLN A CA 1
ATOM 1331 C C . GLN A 1 167 ? 11.140 2.619 28.172 1.00 26.32 164 GLN A C 1
ATOM 1332 O O . GLN A 1 167 ? 10.901 1.441 27.921 1.00 27.61 164 GLN A O 1
ATOM 1338 N N . LEU A 1 168 ? 12.114 3.305 27.587 1.00 25.55 165 LEU A N 1
ATOM 1339 C CA . LEU A 1 168 ? 13.025 2.713 26.617 1.00 27.52 165 LEU A CA 1
ATOM 1340 C C . LEU A 1 168 ? 14.453 2.967 27.096 1.00 30.28 165 LEU A C 1
ATOM 1341 O O . LEU A 1 168 ? 14.656 3.809 27.969 1.00 31.74 165 LEU A O 1
ATOM 1346 N N . PRO A 1 169 ? 15.444 2.230 26.561 1.00 30.62 166 PRO A N 1
ATOM 1347 C CA . PRO A 1 169 ? 16.814 2.460 27.040 1.00 30.37 166 PRO A CA 1
ATOM 1348 C C . PRO A 1 169 ? 17.261 3.893 26.801 1.00 28.68 166 PRO A C 1
ATOM 1349 O O . PRO A 1 169 ? 16.870 4.487 25.803 1.00 30.38 166 PRO A O 1
ATOM 1353 N N . PRO A 1 170 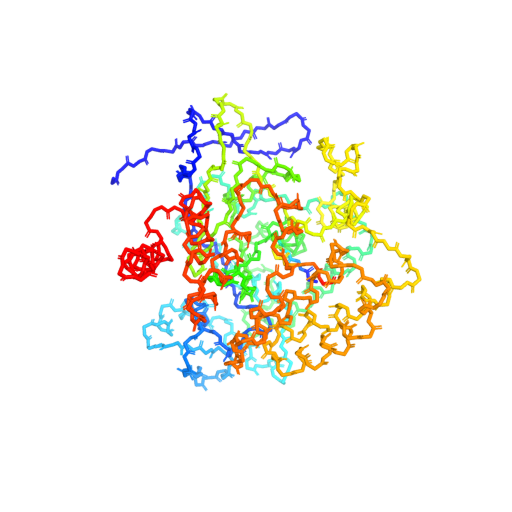? 18.049 4.452 27.725 1.00 28.47 167 PRO A N 1
ATOM 1354 C CA . PRO A 1 170 ? 18.489 5.846 27.628 1.00 27.94 167 PRO A CA 1
ATOM 1355 C C . PRO A 1 170 ? 19.318 6.112 26.377 1.00 26.65 167 PRO A C 1
ATOM 1356 O O . PRO A 1 170 ? 19.144 7.154 25.745 1.00 26.84 167 PRO A O 1
ATOM 1360 N N . ALA A 1 171 ? 20.195 5.178 26.023 1.00 26.27 168 ALA A N 1
ATOM 1361 C CA . ALA A 1 171 ? 21.045 5.334 24.846 1.00 27.76 168 ALA A CA 1
ATOM 1362 C C . ALA A 1 171 ? 20.213 5.486 23.581 1.00 28.21 168 ALA A C 1
ATOM 1363 O O . ALA A 1 171 ? 20.637 6.123 22.622 1.00 28.21 168 ALA A O 1
ATOM 1365 N N . PHE A 1 172 ? 19.021 4.898 23.595 1.00 29.08 169 PHE A N 1
ATOM 1366 C CA . PHE A 1 172 ? 18.120 4.956 22.454 1.00 29.28 169 PHE A CA 1
ATOM 1367 C C . PHE A 1 172 ? 17.605 6.369 22.202 1.00 29.66 169 PHE A C 1
ATOM 1368 O O . PHE A 1 172 ? 17.213 7.067 23.133 1.00 32.87 169 PHE A O 1
ATOM 1376 N N . ASP A 1 173 ? 17.620 6.782 20.938 1.00 31.59 170 ASP A N 1
ATOM 1377 C CA . ASP A 1 173 ? 17.020 8.046 20.523 1.00 31.48 170 ASP A CA 1
ATOM 1378 C C . ASP A 1 173 ? 16.121 7.839 19.313 1.00 32.30 170 ASP A C 1
ATOM 1379 O O . ASP A 1 173 ? 16.556 7.335 18.280 1.00 31.15 170 ASP A O 1
ATOM 1384 N N . LEU A 1 174 ? 14.869 8.255 19.445 1.00 33.92 171 LEU A N 1
ATOM 1385 C CA . LEU A 1 174 ? 13.849 7.956 18.452 1.00 32.72 171 LEU A CA 1
ATOM 1386 C C . LEU A 1 174 ? 14.148 8.578 17.083 1.00 34.26 171 LEU A C 1
ATOM 1387 O O . LEU A 1 174 ? 13.973 7.938 16.045 1.00 30.92 171 LEU A O 1
ATOM 1392 N N . PHE A 1 175 ? 14.608 9.822 17.080 1.00 34.70 172 PHE A N 1
ATOM 1393 C CA . PHE A 1 175 ? 14.928 10.488 15.828 1.00 30.98 172 PHE A CA 1
ATOM 1394 C C . PHE A 1 175 ? 16.083 9.787 15.120 1.00 33.12 172 PHE A C 1
ATOM 1395 O O . PHE A 1 175 ? 15.994 9.474 13.933 1.00 33.02 172 PHE A O 1
ATOM 1403 N N . GLU A 1 176 ? 17.165 9.540 15.850 1.00 31.83 173 GLU A N 1
ATOM 1404 C CA . GLU A 1 176 ? 18.324 8.872 15.275 1.00 32.48 173 GLU A CA 1
ATOM 1405 C C . GLU A 1 176 ? 17.969 7.451 14.825 1.00 32.79 173 GLU A C 1
ATOM 1406 O O . GLU A 1 176 ? 18.566 6.919 13.890 1.00 29.09 173 GLU A O 1
ATOM 1412 N N . ALA A 1 177 ? 16.983 6.850 15.485 1.00 32.09 174 ALA A N 1
ATOM 1413 C CA . ALA A 1 177 ? 16.557 5.494 15.162 1.00 27.22 174 ALA A CA 1
ATOM 1414 C C . ALA A 1 177 ? 15.948 5.425 13.767 1.00 28.55 174 ALA A C 1
ATOM 1415 O O . ALA A 1 177 ? 16.267 4.534 12.983 1.00 29.52 174 ALA A O 1
ATOM 1417 N N . PHE A 1 178 ? 15.071 6.367 13.457 1.00 27.76 175 PHE A N 1
ATOM 1418 C CA . PHE A 1 178 ? 14.456 6.392 12.143 1.00 28.07 175 PHE A CA 1
ATOM 1419 C C . PHE A 1 178 ? 15.502 6.697 11.078 1.00 29.10 175 PHE A C 1
ATOM 1420 O O . PHE A 1 178 ? 15.449 6.159 9.971 1.00 29.46 175 PHE A O 1
ATOM 1428 N N . ALA A 1 179 ? 16.458 7.552 11.419 1.00 26.75 176 ALA A N 1
ATOM 1429 C CA . ALA A 1 179 ? 17.557 7.847 10.514 1.00 29.17 176 ALA A CA 1
ATOM 1430 C C . ALA A 1 179 ? 18.304 6.561 10.184 1.00 29.42 176 ALA A C 1
ATOM 1431 O O . ALA A 1 179 ? 18.650 6.316 9.035 1.00 31.19 176 ALA A O 1
ATOM 1433 N N . LYS A 1 180 ? 18.531 5.734 11.198 1.00 29.45 177 LYS A N 1
ATOM 1434 C CA . LYS A 1 180 ? 19.181 4.442 10.998 1.00 30.65 177 LYS A CA 1
ATOM 1435 C C . LYS A 1 180 ? 18.310 3.480 10.181 1.00 29.41 177 LYS A C 1
ATOM 1436 O O . LYS A 1 180 ? 18.803 2.783 9.295 1.00 25.00 177 LYS A O 1
ATOM 1442 N N . VAL A 1 181 ? 17.016 3.453 10.481 1.00 29.38 178 VAL A N 1
ATOM 1443 C CA . VAL A 1 181 ? 16.087 2.573 9.782 1.00 30.72 178 VAL A CA 1
ATOM 1444 C C . VAL A 1 181 ? 16.046 2.876 8.287 1.00 31.16 178 VAL A C 1
ATOM 1445 O O . VAL A 1 181 ? 16.183 1.980 7.461 1.00 32.83 178 VAL A O 1
ATOM 1449 N N . ILE A 1 182 ? 15.861 4.147 7.951 1.00 32.83 179 ILE A N 1
ATOM 1450 C CA . ILE A 1 182 ? 15.886 4.605 6.569 1.00 30.71 179 ILE A CA 1
ATOM 1451 C C . ILE A 1 182 ? 17.181 4.177 5.885 1.00 31.50 179 ILE A C 1
ATOM 1452 O O . ILE A 1 182 ? 17.215 3.868 4.695 1.00 35.17 179 ILE A O 1
ATOM 1457 N N . CYS A 1 183 ? 18.241 4.117 6.675 1.00 31.25 180 CYS A N 1
ATOM 1458 C CA . CYS A 1 183 ? 19.589 3.969 6.157 1.00 30.71 180 CYS A CA 1
ATOM 1459 C C . CYS A 1 183 ? 20.083 2.521 6.083 1.00 30.12 180 CYS A C 1
ATOM 1460 O O . CYS A 1 183 ? 20.959 2.203 5.284 1.00 25.81 180 CYS A O 1
ATOM 1463 N N . ASN A 1 184 ? 19.529 1.648 6.918 1.00 28.99 181 ASN A N 1
ATOM 1464 C CA . ASN A 1 184 ? 20.114 0.325 7.108 1.00 26.59 181 ASN A CA 1
ATOM 1465 C C . ASN A 1 184 ? 19.145 -0.847 6.967 1.00 29.42 181 ASN A C 1
ATOM 1466 O O . ASN A 1 184 ? 19.549 -2.007 7.056 1.00 31.69 181 ASN A O 1
ATOM 1471 N N . SER A 1 185 ? 17.871 -0.555 6.749 1.00 24.06 182 SER A N 1
ATOM 1472 C CA . SER A 1 185 ? 16.879 -1.616 6.662 1.00 28.22 182 SER A CA 1
ATOM 1473 C C . SER A 1 185 ? 16.967 -2.388 5.340 1.00 27.61 182 SER A C 1
ATOM 1474 O O . SER A 1 185 ? 17.429 -1.865 4.328 1.00 24.69 182 SER A O 1
ATOM 1477 N N . PHE A 1 186 ? 16.517 -3.640 5.370 1.00 26.58 183 PHE A N 1
ATOM 1478 C CA . PHE A 1 186 ? 16.536 -4.507 4.198 1.00 24.63 183 PHE A CA 1
ATOM 1479 C C . PHE A 1 186 ? 15.130 -4.859 3.751 1.00 23.76 183 PHE A C 1
ATOM 1480 O O . PHE A 1 186 ? 14.285 -5.221 4.565 1.00 22.05 183 PHE A O 1
ATOM 1488 N N . THR A 1 187 ? 14.884 -4.755 2.451 1.00 25.53 184 THR A N 1
ATOM 1489 C CA . THR A 1 187 ? 13.650 -5.263 1.881 1.00 24.09 184 THR A CA 1
ATOM 1490 C C . THR A 1 187 ? 13.734 -6.781 1.832 1.00 22.50 184 THR A C 1
ATOM 1491 O O . THR A 1 187 ? 14.656 -7.336 1.241 1.00 24.28 184 THR A O 1
ATOM 1495 N N . ILE A 1 188 ? 12.783 -7.456 2.464 1.00 21.16 185 ILE A N 1
ATOM 1496 C CA . ILE A 1 188 ? 12.780 -8.909 2.459 1.00 21.35 185 ILE A CA 1
ATOM 1497 C C . ILE A 1 188 ? 11.977 -9.439 1.282 1.00 23.24 185 ILE A C 1
ATOM 1498 O O . ILE A 1 188 ? 10.799 -9.115 1.121 1.00 25.46 185 ILE A O 1
ATOM 1503 N N . CYS A 1 189 ? 12.624 -10.247 0.453 1.00 18.99 186 CYS A N 1
ATOM 1504 C CA . CYS A 1 189 ? 11.968 -10.809 -0.712 1.00 23.79 186 CYS A CA 1
ATOM 1505 C C . CYS A 1 189 ? 11.680 -12.289 -0.501 1.00 28.02 186 CYS A C 1
ATOM 1506 O O . CYS A 1 189 ? 12.372 -12.965 0.264 1.00 25.51 186 CYS A O 1
ATOM 1509 N N . ASN A 1 190 ? 10.640 -12.791 -1.158 1.00 27.16 187 ASN A N 1
ATOM 1510 C CA . ASN A 1 190 ? 10.308 -14.200 -1.030 1.00 28.18 187 ASN A CA 1
ATOM 1511 C C . ASN A 1 190 ? 11.052 -15.034 -2.060 1.00 33.73 187 ASN A C 1
ATOM 1512 O O . ASN A 1 190 ? 12.114 -14.642 -2.540 1.00 35.26 187 ASN A O 1
ATOM 1517 N N . ALA A 1 191 ? 10.484 -16.183 -2.400 1.00 41.26 188 ALA A N 1
ATOM 1518 C CA . ALA A 1 191 ? 11.098 -17.084 -3.367 1.00 39.64 188 ALA A CA 1
ATOM 1519 C C . ALA A 1 191 ? 11.017 -16.522 -4.786 1.00 35.87 188 ALA A C 1
ATOM 1520 O O . ALA A 1 191 ? 11.999 -16.535 -5.523 1.00 30.50 188 ALA A O 1
ATOM 1522 N N . GLU A 1 192 ? 9.845 -16.018 -5.157 1.00 39.26 189 GLU A N 1
ATOM 1523 C CA . GLU A 1 192 ? 9.615 -15.490 -6.498 1.00 35.51 189 GLU A CA 1
ATOM 1524 C C . GLU A 1 192 ? 10.164 -14.080 -6.646 1.00 36.63 189 GLU A C 1
ATOM 1525 O O . GLU A 1 192 ? 9.827 -13.382 -7.605 1.00 38.57 189 GLU A O 1
ATOM 1531 N N . MET A 1 193 ? 10.994 -13.671 -5.687 1.00 35.70 190 MET A N 1
ATOM 1532 C CA . MET A 1 193 ? 11.590 -12.335 -5.663 1.00 33.68 190 MET A CA 1
ATOM 1533 C C . MET A 1 193 ? 10.540 -11.237 -5.574 1.00 30.78 190 MET A C 1
ATOM 1534 O O . MET A 1 193 ? 10.684 -10.182 -6.184 1.00 34.17 190 MET A O 1
ATOM 1539 N N . GLN A 1 194 ? 9.483 -11.497 -4.815 1.00 33.34 191 GLN A N 1
ATOM 1540 C CA . GLN A 1 194 ? 8.490 -10.478 -4.494 1.00 35.90 191 GLN A CA 1
ATOM 1541 C C . GLN A 1 194 ? 8.799 -9.864 -3.123 1.00 32.44 191 GLN A C 1
ATOM 1542 O O . GLN A 1 194 ? 9.268 -10.565 -2.225 1.00 27.58 191 GLN A O 1
ATOM 1548 N N . GLU A 1 195 ? 8.561 -8.561 -2.970 1.00 32.53 192 GLU A N 1
ATOM 1549 C CA . GLU A 1 195 ? 8.720 -7.899 -1.671 1.00 27.36 192 GLU A CA 1
ATOM 1550 C C . GLU A 1 195 ? 7.609 -8.307 -0.709 1.00 28.88 192 GLU A C 1
ATOM 1551 O O . GLU A 1 195 ? 6.430 -8.195 -1.033 1.00 32.65 192 GLU A O 1
ATOM 1557 N N . VAL A 1 196 ? 7.973 -8.776 0.476 1.00 25.12 193 VAL A N 1
ATOM 1558 C CA . VAL A 1 196 ? 6.965 -9.229 1.420 1.00 24.35 193 VAL A CA 1
ATOM 1559 C C . VAL A 1 196 ? 7.162 -8.638 2.809 1.00 28.14 193 VAL A C 1
ATOM 1560 O O . VAL A 1 196 ? 6.254 -8.663 3.637 1.00 26.65 193 VAL A O 1
ATOM 1564 N N . GLY A 1 197 ? 8.343 -8.089 3.062 1.00 25.40 194 GLY A N 1
ATOM 1565 C CA . GLY A 1 197 ? 8.623 -7.539 4.372 1.00 24.74 194 GLY A CA 1
ATOM 1566 C C . GLY A 1 197 ? 9.853 -6.660 4.434 1.00 24.15 194 GLY A C 1
ATOM 1567 O O . GLY A 1 197 ? 10.473 -6.339 3.418 1.00 22.93 194 GLY A O 1
ATOM 1568 N N . VAL A 1 198 ? 10.205 -6.272 5.650 1.00 20.53 195 VAL A N 1
ATOM 1569 C CA . VAL A 1 198 ? 11.332 -5.390 5.878 1.00 22.27 195 VAL A CA 1
ATOM 1570 C C . VAL A 1 198 ? 11.917 -5.689 7.253 1.00 21.13 195 VAL A C 1
ATOM 1571 O O . VAL A 1 198 ? 11.189 -6.027 8.184 1.00 21.31 195 VAL A O 1
ATOM 1575 N N . GLY A 1 199 ? 13.236 -5.597 7.373 1.00 20.23 196 GLY A N 1
ATOM 1576 C CA . GLY A 1 199 ? 13.887 -5.901 8.629 1.00 20.04 196 GLY A CA 1
ATOM 1577 C C . GLY A 1 199 ? 15.229 -5.227 8.829 1.00 22.34 196 GLY A C 1
ATOM 1578 O O . GLY A 1 199 ? 15.860 -4.745 7.887 1.00 18.62 196 GLY A O 1
ATOM 1579 N N . LEU A 1 200 ? 15.654 -5.183 10.085 1.00 19.97 197 LEU A N 1
ATOM 1580 C CA . LEU A 1 200 ? 16.986 -4.729 10.414 1.00 20.89 197 LEU A CA 1
ATOM 1581 C C . LEU A 1 200 ? 17.897 -5.926 10.604 1.00 22.10 197 LEU A C 1
ATOM 1582 O O . LEU A 1 200 ? 17.574 -6.847 11.350 1.00 23.88 197 LEU A O 1
ATOM 1587 N N . TYR A 1 201 ? 19.029 -5.906 9.910 1.00 24.35 198 TYR A N 1
ATOM 1588 C CA . TYR A 1 201 ? 20.060 -6.927 10.044 1.00 22.32 198 TYR A CA 1
ATOM 1589 C C . TYR A 1 201 ? 21.393 -6.233 10.277 1.00 26.08 198 TYR A C 1
ATOM 1590 O O . TYR A 1 201 ? 22.198 -6.100 9.354 1.00 25.04 198 TYR A O 1
ATOM 1599 N N . PRO A 1 202 ? 21.627 -5.783 11.514 1.00 25.27 199 PRO A N 1
ATOM 1600 C CA . PRO A 1 202 ? 22.727 -4.873 11.848 1.00 24.89 199 PRO A CA 1
ATOM 1601 C C . PRO A 1 202 ? 24.091 -5.351 11.363 1.00 23.40 199 PRO A C 1
ATOM 1602 O O . PRO A 1 202 ? 24.841 -4.551 10.821 1.00 25.75 199 PRO A O 1
ATOM 1606 N N . SER A 1 203 ? 24.404 -6.627 11.538 1.00 22.23 200 SER A N 1
ATOM 1607 C CA . SER A 1 203 ? 25.687 -7.143 11.072 1.00 23.93 200 SER A CA 1
ATOM 1608 C C . SER A 1 203 ? 25.805 -7.056 9.550 1.00 26.05 200 SER A C 1
ATOM 1609 O O . SER A 1 203 ? 26.816 -6.585 9.030 1.00 28.69 200 SER A O 1
ATOM 1612 N N . ILE A 1 204 ? 24.769 -7.496 8.843 1.00 23.08 201 ILE A N 1
ATOM 1613 C CA . ILE A 1 204 ? 24.746 -7.439 7.385 1.00 21.04 201 ILE A CA 1
ATOM 1614 C C . ILE A 1 204 ? 24.837 -5.997 6.909 1.00 22.00 201 ILE A C 1
ATOM 1615 O O . ILE A 1 204 ? 25.345 -5.717 5.826 1.00 23.67 201 ILE A O 1
ATOM 1620 N N . SER A 1 205 ? 24.368 -5.072 7.737 1.00 23.40 202 SER A N 1
ATOM 1621 C CA A SER A 1 205 ? 24.335 -3.660 7.372 0.50 23.99 202 SER A CA 1
ATOM 1622 C CA B SER A 1 205 ? 24.334 -3.670 7.348 0.50 24.24 202 SER A CA 1
ATOM 1623 C C . SER A 1 205 ? 25.733 -3.054 7.278 1.00 26.51 202 SER A C 1
ATOM 1624 O O . SER A 1 205 ? 25.886 -1.886 6.931 1.00 29.45 202 SER A O 1
ATOM 1629 N N . LEU A 1 206 ? 26.752 -3.845 7.596 1.00 22.80 203 LEU A N 1
ATOM 1630 C CA . LEU A 1 206 ? 28.130 -3.399 7.449 1.00 24.22 203 LEU A CA 1
ATOM 1631 C C . LEU A 1 206 ? 28.548 -3.285 5.981 1.00 25.23 203 LEU A C 1
ATOM 1632 O O . LEU A 1 206 ? 29.457 -2.528 5.641 1.00 27.03 203 LEU A O 1
ATOM 1637 N N . LEU A 1 207 ? 27.885 -4.042 5.116 1.00 23.28 204 LEU A N 1
ATOM 1638 C CA . LEU A 1 207 ? 28.254 -4.095 3.709 1.00 20.81 204 LEU A CA 1
ATOM 1639 C C . LEU A 1 207 ? 28.030 -2.775 3.005 1.00 21.92 204 LEU A C 1
ATOM 1640 O O . LEU A 1 207 ? 26.945 -2.213 3.060 1.00 25.44 204 LEU A O 1
ATOM 1645 N N . ASN A 1 208 ? 29.059 -2.285 2.329 1.00 24.83 205 ASN A N 1
ATOM 1646 C CA . ASN A 1 208 ? 28.925 -1.067 1.545 1.00 23.62 205 ASN A CA 1
ATOM 1647 C C . ASN A 1 208 ? 28.402 -1.374 0.151 1.00 24.24 205 ASN A C 1
ATOM 1648 O O . ASN A 1 208 ? 28.396 -2.525 -0.284 1.00 23.42 205 ASN A O 1
ATOM 1653 N N . HIS A 1 209 ? 27.957 -0.339 -0.546 1.00 25.89 206 HIS A N 1
ATOM 1654 C CA . HIS A 1 209 ? 27.271 -0.520 -1.810 1.00 23.62 206 HIS A CA 1
ATOM 1655 C C . HIS A 1 209 ? 28.203 -0.506 -3.014 1.00 25.30 206 HIS A C 1
ATOM 1656 O O . HIS A 1 209 ? 29.189 0.224 -3.046 1.00 27.45 206 HIS A O 1
ATOM 1663 N N . SER A 1 210 ? 27.866 -1.324 -4.003 1.00 24.37 207 SER A N 1
ATOM 1664 C CA . SER A 1 210 ? 28.423 -1.205 -5.343 1.00 27.68 207 SER A CA 1
ATOM 1665 C C . SER A 1 210 ? 27.368 -1.572 -6.375 1.00 26.31 207 SER A C 1
ATOM 1666 O O . SER A 1 210 ? 26.574 -2.483 -6.160 1.00 26.20 207 SER A O 1
ATOM 1669 N N . CYS A 1 211 ? 27.360 -0.868 -7.500 1.00 27.17 208 CYS A N 1
ATOM 1670 C CA . CYS A 1 211 ? 26.448 -1.214 -8.579 1.00 29.24 208 CYS A CA 1
ATOM 1671 C C . CYS A 1 211 ? 26.958 -2.468 -9.275 1.00 29.42 208 CYS A C 1
ATOM 1672 O O . CYS A 1 211 ? 26.271 -3.036 -10.123 1.00 27.32 208 CYS A O 1
ATOM 1675 N N . ASP A 1 212 ? 28.168 -2.883 -8.895 1.00 28.31 209 ASP A N 1
ATOM 1676 C CA . ASP A 1 212 ? 28.785 -4.121 -9.368 1.00 28.37 209 ASP A CA 1
ATOM 1677 C C . ASP A 1 212 ? 29.284 -4.968 -8.189 1.00 29.01 209 ASP A C 1
ATOM 1678 O O . ASP A 1 212 ? 30.488 -5.094 -7.958 1.00 26.85 209 ASP A O 1
ATOM 1683 N N . PRO A 1 213 ? 28.351 -5.566 -7.440 1.00 27.77 210 PRO A N 1
ATOM 1684 C CA . PRO A 1 213 ? 28.701 -6.242 -6.186 1.00 25.61 210 PRO A CA 1
ATOM 1685 C C . PRO A 1 213 ? 29.459 -7.557 -6.370 1.00 27.47 210 PRO A C 1
ATOM 1686 O O . PRO A 1 213 ? 29.379 -8.184 -7.432 1.00 27.26 210 PRO A O 1
ATOM 1690 N N . ASN A 1 214 ? 30.181 -7.967 -5.330 1.00 20.92 211 ASN A N 1
ATOM 1691 C CA . ASN A 1 214 ? 30.814 -9.278 -5.311 1.00 22.23 211 ASN A CA 1
ATOM 1692 C C . ASN A 1 214 ? 30.024 -10.262 -4.449 1.00 24.50 211 ASN A C 1
ATOM 1693 O O . ASN A 1 214 ? 30.382 -11.435 -4.339 1.00 24.66 211 ASN A O 1
ATOM 1698 N N . CYS A 1 215 ? 28.942 -9.774 -3.849 1.00 23.72 212 CYS A N 1
ATOM 1699 C CA . CYS A 1 215 ? 28.070 -10.602 -3.023 1.00 23.27 212 CYS A CA 1
ATOM 1700 C C . CYS A 1 215 ? 26.611 -10.432 -3.388 1.00 26.23 212 CYS A C 1
ATOM 1701 O O . CYS A 1 215 ? 26.206 -9.386 -3.893 1.00 31.88 212 CYS A O 1
ATOM 1704 N N . SER A 1 216 ? 25.815 -11.452 -3.105 1.00 21.88 213 SER A N 1
ATOM 1705 C CA . SER A 1 216 ? 24.375 -11.321 -3.241 1.00 24.88 213 SER A CA 1
ATOM 1706 C C . SER A 1 216 ? 23.673 -11.763 -1.962 1.00 24.24 213 SER A C 1
ATOM 1707 O O . SER A 1 216 ? 24.221 -12.497 -1.139 1.00 19.89 213 SER A O 1
ATOM 1710 N N . ILE A 1 217 ? 22.441 -11.310 -1.812 1.00 26.80 214 ILE A N 1
ATOM 1711 C CA . ILE A 1 217 ? 21.634 -11.682 -0.671 1.00 23.12 214 ILE A CA 1
ATOM 1712 C C . ILE A 1 217 ? 20.377 -12.375 -1.164 1.00 21.88 214 ILE A C 1
ATOM 1713 O O . ILE A 1 217 ? 19.796 -11.964 -2.165 1.00 22.04 214 ILE A O 1
ATOM 1718 N N . VAL A 1 218 ? 19.986 -13.447 -0.485 1.00 20.60 215 VAL A N 1
ATOM 1719 C CA . VAL A 1 218 ? 18.727 -14.119 -0.768 1.00 21.48 215 VAL A CA 1
ATOM 1720 C C . VAL A 1 218 ? 18.055 -14.436 0.564 1.00 23.35 215 VAL A C 1
ATOM 1721 O O . VAL A 1 218 ? 18.729 -14.736 1.545 1.00 23.24 215 VAL A O 1
ATOM 1725 N N . PHE A 1 219 ? 16.730 -14.349 0.609 1.00 29.30 216 PHE A N 1
ATOM 1726 C CA . PHE A 1 219 ? 16.011 -14.564 1.857 1.00 25.66 216 PHE A CA 1
ATOM 1727 C C . PHE A 1 219 ? 15.340 -15.926 1.934 1.00 25.80 216 PHE A C 1
ATOM 1728 O O . PHE A 1 219 ? 14.725 -16.382 0.979 1.00 30.93 216 PHE A O 1
ATOM 1736 N N . ASN A 1 220 ? 15.492 -16.577 3.080 1.00 30.11 217 ASN A N 1
ATOM 1737 C CA . ASN A 1 220 ? 14.708 -17.755 3.429 1.00 32.84 217 ASN A CA 1
ATOM 1738 C C . ASN A 1 220 ? 13.665 -17.338 4.459 1.00 35.29 217 ASN A C 1
ATOM 1739 O O . ASN A 1 220 ? 13.930 -17.360 5.660 1.00 34.35 217 ASN A O 1
ATOM 1744 N N . GLY A 1 221 ? 12.486 -16.939 3.991 1.00 28.82 218 GLY A N 1
ATOM 1745 C CA . GLY A 1 221 ? 11.530 -16.283 4.859 1.00 26.92 218 GLY A CA 1
ATOM 1746 C C . GLY A 1 221 ? 12.153 -15.001 5.379 1.00 30.56 218 GLY A C 1
ATOM 1747 O O . GLY A 1 221 ? 12.607 -14.164 4.597 1.00 29.07 218 GLY A O 1
ATOM 1748 N N . PRO A 1 222 ? 12.188 -14.836 6.708 1.00 31.98 219 PRO A N 1
ATOM 1749 C CA . PRO A 1 222 ? 12.905 -13.708 7.309 1.00 30.71 219 PRO A CA 1
ATOM 1750 C C . PRO A 1 222 ? 14.416 -13.958 7.461 1.00 28.27 219 PRO A C 1
ATOM 1751 O O . PRO A 1 222 ? 15.142 -13.055 7.875 1.00 23.44 219 PRO A O 1
ATOM 1755 N N . HIS A 1 223 ? 14.881 -15.162 7.138 1.00 28.32 220 HIS A N 1
ATOM 1756 C CA . HIS A 1 223 ? 16.299 -15.484 7.291 1.00 29.79 220 HIS A CA 1
ATOM 1757 C C . HIS A 1 223 ? 17.095 -14.968 6.094 1.00 28.81 220 HIS A C 1
ATOM 1758 O O . HIS A 1 223 ? 16.731 -15.214 4.941 1.00 28.62 220 HIS A O 1
ATOM 1765 N N . LEU A 1 224 ? 18.179 -14.247 6.375 1.00 22.45 221 LEU A N 1
ATOM 1766 C CA . LEU A 1 224 ? 18.988 -13.630 5.329 1.00 21.18 221 LEU A CA 1
ATOM 1767 C C . LEU A 1 224 ? 20.272 -14.413 5.087 1.00 22.91 221 LEU A C 1
ATOM 1768 O O . LEU A 1 224 ? 21.044 -14.662 6.014 1.00 23.01 221 LEU A O 1
ATOM 1773 N N . LEU A 1 225 ? 20.503 -14.786 3.833 1.00 22.19 222 LEU A N 1
ATOM 1774 C CA . LEU A 1 225 ? 21.708 -15.520 3.467 1.00 21.73 222 LEU A CA 1
ATOM 1775 C C . LEU A 1 225 ? 22.620 -14.670 2.594 1.00 17.90 222 LEU A C 1
ATOM 1776 O O . LEU A 1 225 ? 22.198 -14.167 1.561 1.00 21.93 222 LEU A O 1
ATOM 1781 N N . LEU A 1 226 ? 23.869 -14.514 3.023 1.00 19.64 223 LEU A N 1
ATOM 1782 C CA . LEU A 1 226 ? 24.862 -13.735 2.290 1.00 19.08 223 LEU A CA 1
ATOM 1783 C C . LEU A 1 226 ? 25.907 -14.630 1.624 1.00 21.38 223 LEU A C 1
ATOM 1784 O O . LEU A 1 226 ? 26.582 -15.407 2.297 1.00 22.16 223 LEU A O 1
ATOM 1789 N N . ARG A 1 227 ? 26.037 -14.508 0.304 1.00 19.91 224 ARG A N 1
ATOM 1790 C CA . ARG A 1 227 ? 26.976 -15.323 -0.467 1.00 22.43 224 ARG A CA 1
ATOM 1791 C C . ARG A 1 227 ? 27.858 -14.498 -1.379 1.00 23.49 224 ARG A C 1
ATOM 1792 O O . ARG A 1 227 ? 27.444 -13.457 -1.885 1.00 24.88 224 ARG A O 1
ATOM 1800 N N . ALA A 1 228 ? 29.069 -14.982 -1.613 1.00 23.90 225 ALA A N 1
ATOM 1801 C CA . ALA A 1 228 ? 29.920 -14.387 -2.630 1.00 26.43 225 ALA A CA 1
ATOM 1802 C C . ALA A 1 228 ? 29.418 -14.845 -3.992 1.00 24.36 225 ALA A C 1
ATOM 1803 O O . ALA A 1 228 ? 28.964 -15.975 -4.127 1.00 23.90 225 ALA A O 1
ATOM 1805 N N . VAL A 1 229 ? 29.476 -13.973 -4.994 1.00 23.96 226 VAL A N 1
ATOM 1806 C CA . VAL A 1 229 ? 29.053 -14.364 -6.336 1.00 26.90 226 VAL A CA 1
ATOM 1807 C C . VAL A 1 229 ? 30.199 -14.309 -7.332 1.00 27.91 226 VAL A C 1
ATOM 1808 O O . VAL A 1 229 ? 29.989 -14.449 -8.533 1.00 30.18 226 VAL A O 1
ATOM 1812 N N . ARG A 1 230 ? 31.406 -14.088 -6.831 1.00 27.98 227 ARG A N 1
ATOM 1813 C CA . ARG A 1 230 ? 32.604 -14.223 -7.650 1.00 32.21 227 ARG A CA 1
ATOM 1814 C C . ARG A 1 230 ? 33.819 -14.411 -6.757 1.00 35.98 227 ARG A C 1
ATOM 1815 O O . ARG A 1 230 ? 33.720 -14.307 -5.536 1.00 34.96 227 ARG A O 1
ATOM 1823 N N . ASP A 1 231 ? 34.963 -14.711 -7.360 1.00 36.93 228 ASP A N 1
ATOM 1824 C CA . ASP A 1 231 ? 36.159 -14.964 -6.573 1.00 35.20 228 ASP A CA 1
ATOM 1825 C C . ASP A 1 231 ? 36.607 -13.688 -5.869 1.00 33.16 228 ASP A C 1
ATOM 1826 O O . ASP A 1 231 ? 36.834 -12.655 -6.502 1.00 34.66 228 ASP A O 1
ATOM 1831 N N . ILE A 1 232 ? 36.707 -13.768 -4.547 1.00 29.66 229 ILE A N 1
ATOM 1832 C CA . ILE A 1 232 ? 37.092 -12.625 -3.732 1.00 33.23 229 ILE A CA 1
ATOM 1833 C C . ILE A 1 232 ? 38.411 -12.903 -3.028 1.00 31.08 229 ILE A C 1
ATOM 1834 O O . ILE A 1 232 ? 38.616 -13.988 -2.488 1.00 32.74 229 ILE A O 1
ATOM 1839 N N . GLU A 1 233 ? 39.308 -11.923 -3.043 1.00 30.77 230 GLU A N 1
ATOM 1840 C CA . GLU A 1 233 ? 40.621 -12.091 -2.437 1.00 35.70 230 GLU A CA 1
ATOM 1841 C C . GLU A 1 233 ? 40.628 -11.715 -0.957 1.00 36.65 230 GLU A C 1
ATOM 1842 O O . GLU A 1 233 ? 39.716 -11.044 -0.468 1.00 35.25 230 GLU A O 1
ATOM 1848 N N . VAL A 1 234 ? 41.661 -12.155 -0.245 1.00 35.35 231 VAL A N 1
ATOM 1849 C CA . VAL A 1 234 ? 41.812 -11.810 1.163 1.00 34.78 231 VAL A CA 1
ATOM 1850 C C . VAL A 1 234 ? 41.932 -10.304 1.340 1.00 31.50 231 VAL A C 1
ATOM 1851 O O . VAL A 1 234 ? 42.695 -9.648 0.639 1.00 34.50 231 VAL A O 1
ATOM 1855 N N . GLY A 1 235 ? 41.158 -9.761 2.272 1.00 31.51 232 GLY A N 1
ATOM 1856 C CA . GLY A 1 235 ? 41.212 -8.348 2.579 1.00 27.07 232 GLY A CA 1
ATOM 1857 C C . GLY A 1 235 ? 40.410 -7.503 1.618 1.00 26.30 232 GLY A C 1
ATOM 1858 O O . GLY A 1 235 ? 40.350 -6.283 1.772 1.00 27.54 232 GLY A O 1
ATOM 1859 N N . GLU A 1 236 ? 39.801 -8.143 0.624 1.00 24.48 233 GLU A N 1
ATOM 1860 C CA . GLU A 1 236 ? 38.964 -7.433 -0.337 1.00 24.54 233 GLU A CA 1
ATOM 1861 C C . GLU A 1 236 ? 37.626 -7.062 0.296 1.00 27.42 233 GLU A C 1
ATOM 1862 O O . GLU A 1 236 ? 37.007 -7.876 0.980 1.00 28.51 233 GLU A O 1
ATOM 1868 N N . GLU A 1 237 ? 37.188 -5.827 0.084 1.00 24.65 234 GLU A N 1
ATOM 1869 C CA . GLU A 1 237 ? 35.929 -5.384 0.658 1.00 23.26 234 GLU A CA 1
ATOM 1870 C C . GLU A 1 237 ? 34.768 -6.118 0.006 1.00 28.21 234 GLU A C 1
ATOM 1871 O O . GLU A 1 237 ? 34.756 -6.338 -1.209 1.00 26.02 234 GLU A O 1
ATOM 1877 N N . LEU A 1 238 ? 33.801 -6.513 0.825 1.00 25.45 235 LEU A N 1
ATOM 1878 C CA . LEU A 1 238 ? 32.617 -7.188 0.326 1.00 23.05 235 LEU A CA 1
ATOM 1879 C C . LEU A 1 238 ? 31.541 -6.166 0.025 1.00 23.01 235 LEU A C 1
ATOM 1880 O O . LEU A 1 238 ? 31.283 -5.273 0.829 1.00 24.25 235 LEU A O 1
ATOM 1885 N N . THR A 1 239 ? 30.916 -6.290 -1.138 1.00 22.33 236 THR A N 1
ATOM 1886 C CA . THR A 1 239 ? 29.905 -5.326 -1.537 1.00 21.97 236 THR A CA 1
ATOM 1887 C C . THR A 1 239 ? 28.610 -5.991 -1.966 1.00 21.17 236 THR A C 1
ATOM 1888 O O . THR A 1 239 ? 28.603 -7.112 -2.474 1.00 22.92 236 THR A O 1
ATOM 1892 N N . ILE A 1 240 ? 27.509 -5.290 -1.738 1.00 21.20 237 ILE A N 1
ATOM 1893 C CA . ILE A 1 240 ? 26.230 -5.669 -2.314 1.00 22.96 237 ILE A CA 1
ATOM 1894 C C . ILE A 1 240 ? 25.654 -4.476 -3.050 1.00 22.45 237 ILE A C 1
ATOM 1895 O O . ILE A 1 240 ? 26.209 -3.385 -3.004 1.00 24.55 237 ILE A O 1
ATOM 1900 N N . CYS A 1 241 ? 24.538 -4.684 -3.730 1.00 25.29 238 CYS A N 1
ATOM 1901 C CA . CYS A 1 241 ? 23.881 -3.592 -4.423 1.00 26.03 238 CYS A CA 1
ATOM 1902 C C . CYS A 1 241 ? 22.610 -3.197 -3.690 1.00 24.47 238 CYS A C 1
ATOM 1903 O O . CYS A 1 241 ? 21.680 -3.994 -3.580 1.00 22.46 238 CYS A O 1
ATOM 1906 N N . TYR A 1 242 ? 22.579 -1.963 -3.193 1.00 24.22 239 TYR A N 1
ATOM 1907 C CA . TYR A 1 242 ? 21.440 -1.452 -2.434 1.00 26.12 239 TYR A CA 1
ATOM 1908 C C . TYR A 1 242 ? 20.195 -1.276 -3.292 1.00 27.34 239 TYR A C 1
ATOM 1909 O O . TYR A 1 242 ? 19.079 -1.229 -2.777 1.00 26.73 239 TYR A O 1
ATOM 1918 N N . LEU A 1 243 ? 20.396 -1.170 -4.601 1.00 29.69 240 LEU A N 1
ATOM 1919 C CA . LEU A 1 243 ? 19.334 -0.745 -5.505 1.00 30.47 240 LEU A CA 1
ATOM 1920 C C . LEU A 1 243 ? 18.848 -1.816 -6.466 1.00 29.72 240 LEU A C 1
ATOM 1921 O O . LEU A 1 243 ? 19.470 -2.866 -6.627 1.00 30.68 240 LEU A O 1
ATOM 1926 N N . ASP A 1 244 ? 17.723 -1.518 -7.106 1.00 31.15 241 ASP A N 1
ATOM 1927 C CA . ASP A 1 244 ? 17.238 -2.274 -8.251 1.00 32.50 241 ASP A CA 1
ATOM 1928 C C . ASP A 1 244 ? 18.246 -2.134 -9.390 1.00 32.96 241 ASP A C 1
ATOM 1929 O O . ASP A 1 244 ? 18.803 -1.061 -9.607 1.00 31.29 241 ASP A O 1
ATOM 1934 N N . MET A 1 245 ? 18.479 -3.218 -10.117 1.00 31.41 242 MET A N 1
ATOM 1935 C CA . MET A 1 245 ? 19.450 -3.197 -11.201 1.00 31.15 242 MET A CA 1
ATOM 1936 C C . MET A 1 245 ? 18.934 -2.443 -12.423 1.00 31.15 242 MET A C 1
ATOM 1937 O O . MET A 1 245 ? 19.716 -1.882 -13.190 1.00 27.85 242 MET A O 1
ATOM 1942 N N . LEU A 1 246 ? 17.618 -2.432 -12.604 1.00 30.17 243 LEU A N 1
ATOM 1943 C CA . LEU A 1 246 ? 17.025 -1.742 -13.740 1.00 29.84 243 LEU A CA 1
ATOM 1944 C C . LEU A 1 246 ? 16.873 -0.249 -13.461 1.00 30.64 243 LEU A C 1
ATOM 1945 O O . LEU A 1 246 ? 15.763 0.257 -13.302 1.00 31.62 243 LEU A O 1
ATOM 1950 N N . MET A 1 247 ? 18.003 0.447 -13.398 1.00 30.47 244 MET A N 1
ATOM 1951 C CA . MET A 1 247 ? 18.022 1.875 -13.115 1.00 31.12 244 MET A CA 1
ATOM 1952 C C . MET A 1 247 ? 19.150 2.559 -13.876 1.00 31.37 244 MET A C 1
ATOM 1953 O O . MET A 1 247 ? 20.270 2.047 -13.932 1.00 31.45 244 MET A O 1
ATOM 1958 N N . THR A 1 248 ? 18.854 3.718 -14.455 1.00 33.19 245 THR A N 1
ATOM 1959 C CA . THR A 1 248 ? 19.879 4.536 -15.093 1.00 33.87 245 THR A CA 1
ATOM 1960 C C . THR A 1 248 ? 20.858 5.043 -14.042 1.00 33.81 245 THR A C 1
ATOM 1961 O O . THR A 1 248 ? 20.523 5.111 -12.858 1.00 31.04 245 THR A O 1
ATOM 1965 N N . SER A 1 249 ? 22.062 5.402 -14.473 1.00 33.90 246 SER A N 1
ATOM 1966 C CA . SER A 1 249 ? 23.081 5.881 -13.549 1.00 33.45 246 SER A CA 1
ATOM 1967 C C . SER A 1 249 ? 22.631 7.162 -12.848 1.00 36.56 246 SER A C 1
ATOM 1968 O O . SER A 1 249 ? 23.062 7.451 -11.732 1.00 36.22 246 SER A O 1
ATOM 1971 N N . GLU A 1 250 ? 21.761 7.922 -13.507 1.00 39.65 247 GLU A N 1
ATOM 1972 C CA . GLU A 1 250 ? 21.192 9.131 -12.921 1.00 38.96 247 GLU A CA 1
ATOM 1973 C C . GLU A 1 250 ? 20.206 8.780 -11.806 1.00 36.42 247 GLU A C 1
ATOM 1974 O O . GLU A 1 250 ? 20.240 9.367 -10.724 1.00 35.49 247 GLU A O 1
ATOM 1980 N N . GLU A 1 251 ? 19.328 7.821 -12.082 1.00 36.90 248 GLU A N 1
ATOM 1981 C CA . GLU A 1 251 ? 18.362 7.346 -11.094 1.00 36.76 248 GLU A CA 1
ATOM 1982 C C . GLU A 1 251 ? 19.051 6.777 -9.850 1.00 34.79 248 GLU A C 1
ATOM 1983 O O . GLU A 1 251 ? 18.632 7.037 -8.723 1.00 33.88 248 GLU A O 1
ATOM 1989 N N . ARG A 1 252 ? 20.109 6.003 -10.065 1.00 33.08 249 ARG A N 1
ATOM 1990 C CA . ARG A 1 252 ? 20.863 5.414 -8.970 1.00 31.96 249 ARG A CA 1
ATOM 1991 C C . ARG A 1 252 ? 21.554 6.487 -8.146 1.00 34.35 249 ARG A C 1
ATOM 1992 O O . ARG A 1 252 ? 21.530 6.446 -6.918 1.00 38.12 249 ARG A O 1
ATOM 2000 N N . ARG A 1 253 ? 22.174 7.442 -8.829 1.00 35.81 250 ARG A N 1
ATOM 2001 C CA . ARG A 1 253 ? 22.850 8.539 -8.154 1.00 36.30 250 ARG A CA 1
ATOM 2002 C C . ARG A 1 253 ? 21.869 9.293 -7.277 1.00 35.04 250 ARG A C 1
ATOM 2003 O O . ARG A 1 253 ? 22.200 9.699 -6.165 1.00 38.89 250 ARG A O 1
ATOM 2011 N N . LYS A 1 254 ? 20.649 9.459 -7.772 1.00 34.69 251 LYS A N 1
ATOM 2012 C CA . LYS A 1 254 ? 19.647 10.189 -7.018 1.00 35.60 251 LYS A CA 1
ATOM 2013 C C . LYS A 1 254 ? 19.182 9.427 -5.775 1.00 35.88 251 LYS A C 1
ATOM 2014 O O . LYS A 1 254 ? 19.101 10.004 -4.695 1.00 36.56 251 LYS A O 1
ATOM 2020 N N . GLN A 1 255 ? 18.869 8.142 -5.909 1.00 35.14 252 GLN A N 1
ATOM 2021 C CA . GLN A 1 255 ? 18.341 7.423 -4.758 1.00 38.25 252 GLN A CA 1
ATOM 2022 C C . GLN A 1 255 ? 19.426 7.181 -3.713 1.00 37.53 252 GLN A C 1
ATOM 2023 O O . GLN A 1 255 ? 19.143 7.187 -2.516 1.00 36.95 252 GLN A O 1
ATOM 2029 N N . LEU A 1 256 ? 20.663 6.979 -4.155 1.00 32.13 253 LEU A N 1
ATOM 2030 C CA . LEU A 1 256 ? 21.759 6.792 -3.210 1.00 34.10 253 LEU A CA 1
ATOM 2031 C C . LEU A 1 256 ? 22.011 8.063 -2.401 1.00 37.95 253 LEU A C 1
ATOM 2032 O O . LEU A 1 256 ? 22.405 8.006 -1.237 1.00 36.22 253 LEU A O 1
ATOM 2037 N N . ARG A 1 257 ? 21.771 9.211 -3.023 1.00 38.92 254 ARG A N 1
ATOM 2038 C CA . ARG A 1 257 ? 21.946 10.491 -2.352 1.00 37.67 254 ARG A CA 1
ATOM 2039 C C . ARG A 1 257 ? 20.776 10.785 -1.410 1.00 37.45 254 ARG A C 1
ATOM 2040 O O . ARG A 1 257 ? 20.976 11.107 -0.236 1.00 38.48 254 ARG A O 1
ATOM 2048 N N . ASP A 1 258 ? 19.556 10.660 -1.921 1.00 36.33 255 ASP A N 1
ATOM 2049 C CA . ASP A 1 258 ? 18.371 11.010 -1.147 1.00 38.42 255 ASP A CA 1
ATOM 2050 C C . ASP A 1 258 ? 18.153 10.083 0.037 1.00 40.51 255 ASP A C 1
ATOM 2051 O O . ASP A 1 258 ? 17.517 10.462 1.021 1.00 42.63 255 ASP A O 1
ATOM 2056 N N . GLN A 1 259 ? 18.679 8.867 -0.057 1.00 40.33 256 GLN A N 1
ATOM 2057 C CA . GLN A 1 259 ? 18.346 7.838 0.918 1.00 39.32 256 GLN A CA 1
ATOM 2058 C C . GLN A 1 259 ? 19.556 7.371 1.715 1.00 34.52 256 GLN A C 1
ATOM 2059 O O . GLN A 1 259 ? 19.430 7.015 2.886 1.00 37.88 256 GLN A O 1
ATOM 2065 N N . TYR A 1 260 ? 20.729 7.389 1.099 1.00 30.84 257 TYR A N 1
ATOM 2066 C CA . TYR A 1 260 ? 21.908 6.850 1.763 1.00 34.36 257 TYR A CA 1
ATOM 2067 C C . TYR A 1 260 ? 23.010 7.893 1.944 1.00 33.38 257 TYR A C 1
ATOM 2068 O O . TYR A 1 260 ? 24.054 7.605 2.530 1.00 31.67 257 TYR A O 1
ATOM 2077 N N . CYS A 1 261 ? 22.761 9.099 1.442 1.00 33.10 258 CYS A N 1
ATOM 2078 C CA . CYS A 1 261 ? 23.652 10.243 1.633 1.00 32.00 258 CYS A CA 1
ATOM 2079 C C . CYS A 1 261 ? 25.075 10.015 1.135 1.00 34.14 258 CYS A C 1
ATOM 2080 O O . CYS A 1 261 ? 26.036 10.320 1.837 1.00 35.07 258 CYS A O 1
ATOM 2083 N N . PHE A 1 262 ? 25.206 9.490 -0.079 1.00 34.61 259 PHE A N 1
ATOM 2084 C CA . PHE A 1 262 ? 26.511 9.359 -0.718 1.00 34.92 259 PHE A CA 1
ATOM 2085 C C . PHE A 1 262 ? 26.359 9.200 -2.227 1.00 37.74 259 PHE A C 1
ATOM 2086 O O . PHE A 1 262 ? 25.311 8.771 -2.713 1.00 36.48 259 PHE A O 1
ATOM 2094 N N . GLU A 1 263 ? 27.413 9.546 -2.961 1.00 39.09 260 GLU A N 1
ATOM 2095 C CA . GLU A 1 263 ? 27.452 9.329 -4.405 1.00 42.04 260 GLU A CA 1
ATOM 2096 C C . GLU A 1 26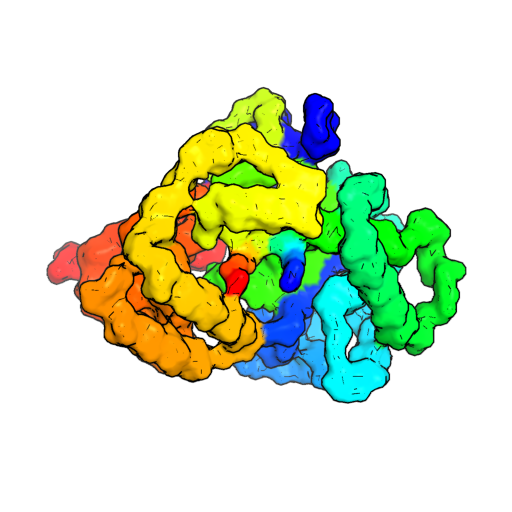3 ? 28.362 8.145 -4.724 1.00 38.79 260 GLU A C 1
ATOM 2097 O O . GLU A 1 263 ? 29.484 8.053 -4.223 1.00 35.35 260 GLU A O 1
ATOM 2103 N N . CYS A 1 264 ? 27.868 7.233 -5.553 1.00 39.49 261 CYS A N 1
ATOM 2104 C CA . CYS A 1 264 ? 28.614 6.033 -5.893 1.00 34.86 261 CYS A CA 1
ATOM 2105 C C . CYS A 1 264 ? 29.708 6.325 -6.914 1.00 37.90 261 CYS A C 1
ATOM 2106 O O . CYS A 1 264 ? 29.473 7.030 -7.894 1.00 36.96 261 CYS A O 1
ATOM 2109 N N . ASP A 1 265 ? 30.898 5.777 -6.682 1.00 37.66 262 ASP A N 1
ATOM 2110 C CA . ASP A 1 265 ? 32.035 6.018 -7.564 1.00 39.19 262 ASP A CA 1
ATOM 2111 C C . ASP A 1 265 ? 32.497 4.742 -8.263 1.00 38.61 262 ASP A C 1
ATOM 2112 O O . ASP A 1 265 ? 33.640 4.651 -8.707 1.00 41.87 262 ASP A O 1
ATOM 2117 N N . CYS A 1 266 ? 31.606 3.759 -8.361 1.00 37.31 263 CYS A N 1
ATOM 2118 C CA . CYS A 1 266 ? 31.928 2.514 -9.050 1.00 38.52 263 CYS A CA 1
ATOM 2119 C C . CYS A 1 266 ? 32.038 2.782 -10.544 1.00 38.63 263 CYS A C 1
ATOM 2120 O O . CYS A 1 266 ? 31.559 3.809 -11.028 1.00 38.33 263 CYS A O 1
ATOM 2123 N N . PHE A 1 267 ? 32.666 1.862 -11.272 1.00 37.81 264 PHE A N 1
ATOM 2124 C CA . PHE A 1 267 ? 32.964 2.100 -12.678 1.00 39.27 264 PHE A CA 1
ATOM 2125 C C . PHE A 1 267 ? 31.685 2.225 -13.499 1.00 38.31 264 PHE A C 1
ATOM 2126 O O . PHE A 1 267 ? 31.646 2.975 -14.471 1.00 38.65 264 PHE A O 1
ATOM 2134 N N . ARG A 1 268 ? 30.637 1.512 -13.095 1.00 36.95 265 ARG A N 1
ATOM 2135 C CA . ARG A 1 268 ? 29.354 1.602 -13.788 1.00 36.35 265 ARG A CA 1
ATOM 2136 C C . ARG A 1 268 ? 28.745 2.999 -13.683 1.00 37.50 265 ARG A C 1
ATOM 2137 O O . ARG A 1 268 ? 28.043 3.449 -14.590 1.00 37.18 265 ARG A O 1
ATOM 2145 N N . CYS A 1 269 ? 29.014 3.680 -12.574 1.00 35.59 266 CYS A N 1
ATOM 2146 C CA . CYS A 1 269 ? 28.486 5.023 -12.366 1.00 39.41 266 CYS A CA 1
ATOM 2147 C C . CYS A 1 269 ? 29.367 6.099 -12.998 1.00 41.03 266 CYS A C 1
ATOM 2148 O O . CYS A 1 269 ? 28.884 7.173 -13.366 1.00 43.26 266 CYS A O 1
ATOM 2151 N N . GLN A 1 270 ? 30.658 5.810 -13.122 1.00 38.60 267 GLN A N 1
ATOM 2152 C CA . GLN A 1 270 ? 31.587 6.754 -13.726 1.00 42.17 267 GLN A CA 1
ATOM 2153 C C . GLN A 1 270 ? 31.469 6.760 -15.251 1.00 44.41 267 GLN A C 1
ATOM 2154 O O . GLN A 1 270 ? 31.825 7.742 -15.909 1.00 45.52 267 GLN A O 1
ATOM 2160 N N . THR A 1 271 ? 30.956 5.668 -15.807 1.00 40.45 268 THR A N 1
ATOM 2161 C CA . THR A 1 271 ? 30.894 5.518 -17.253 1.00 37.22 268 THR A CA 1
ATOM 2162 C C . THR A 1 271 ? 29.473 5.493 -17.789 1.00 39.74 268 THR A C 1
ATOM 2163 O O . THR A 1 271 ? 29.276 5.361 -18.998 1.00 43.33 268 THR A O 1
ATOM 2167 N N . GLN A 1 272 ? 28.492 5.621 -16.895 1.00 38.37 269 GLN A N 1
ATOM 2168 C CA . GLN A 1 272 ? 27.076 5.517 -17.261 1.00 38.37 269 GLN A CA 1
ATOM 2169 C C . GLN A 1 272 ? 26.839 4.216 -18.015 1.00 36.42 269 GLN A C 1
ATOM 2170 O O . GLN A 1 272 ? 26.150 4.187 -19.032 1.00 35.10 269 GLN A O 1
ATOM 2176 N N . ASP A 1 273 ? 27.441 3.148 -17.505 1.00 35.99 270 ASP A N 1
ATOM 2177 C CA . ASP A 1 273 ? 27.388 1.836 -18.129 1.00 34.49 270 ASP A CA 1
ATOM 2178 C C . ASP A 1 273 ? 25.953 1.354 -18.355 1.00 37.59 270 ASP A C 1
ATOM 2179 O O . ASP A 1 273 ? 25.149 1.304 -17.421 1.00 36.89 270 ASP A O 1
ATOM 2184 N N . LYS A 1 274 ? 25.652 1.036 -19.615 1.00 35.54 271 LYS A N 1
ATOM 2185 C CA . LYS A 1 274 ? 24.372 0.464 -20.046 1.00 34.99 271 LYS A CA 1
ATOM 2186 C C . LYS A 1 274 ? 23.212 1.469 -20.047 1.00 32.88 271 LYS A C 1
ATOM 2187 O O . LYS A 1 274 ? 22.084 1.110 -20.386 1.00 32.42 271 LYS A O 1
ATOM 2193 N N . ASP A 1 275 ? 23.484 2.720 -19.690 1.00 31.28 272 ASP A N 1
ATOM 2194 C CA . ASP A 1 275 ? 22.443 3.755 -19.691 1.00 34.41 272 ASP A CA 1
ATOM 2195 C C . ASP A 1 275 ? 21.746 3.891 -21.046 1.00 32.93 272 ASP A C 1
ATOM 2196 O O . ASP A 1 275 ? 20.527 4.059 -21.117 1.00 29.46 272 ASP A O 1
ATOM 2201 N N . ALA A 1 276 ? 22.533 3.819 -22.115 1.00 36.17 273 ALA A N 1
ATOM 2202 C CA . ALA A 1 276 ? 22.020 4.002 -23.465 1.00 32.26 273 ALA A CA 1
ATOM 2203 C C . ALA A 1 276 ? 20.969 2.960 -23.784 1.00 33.24 273 ALA A C 1
ATOM 2204 O O . ALA A 1 276 ? 19.862 3.290 -24.209 1.00 36.64 273 ALA A O 1
ATOM 2206 N N . ASP A 1 277 ? 21.325 1.701 -23.567 1.00 32.90 274 ASP A N 1
ATOM 2207 C CA . ASP A 1 277 ? 20.410 0.598 -23.805 1.00 31.06 274 ASP A CA 1
ATOM 2208 C C . ASP A 1 277 ? 19.146 0.736 -22.976 1.00 29.32 274 ASP A C 1
ATOM 2209 O O . ASP A 1 277 ? 18.044 0.515 -23.475 1.00 28.88 274 ASP A O 1
ATOM 2214 N N . MET A 1 278 ? 19.312 1.100 -21.708 1.00 29.17 275 MET A N 1
ATOM 2215 C CA . MET A 1 278 ? 18.178 1.230 -20.805 1.00 27.91 275 MET A CA 1
ATOM 2216 C C . MET A 1 278 ? 17.151 2.199 -21.365 1.00 28.74 275 MET A C 1
ATOM 2217 O O . MET A 1 278 ? 15.956 1.914 -21.364 1.00 28.62 275 MET A O 1
ATOM 2222 N N . LEU A 1 279 ? 17.625 3.336 -21.861 1.00 27.98 276 LEU A N 1
ATOM 2223 C CA . LEU A 1 279 ? 16.734 4.390 -22.324 1.00 28.54 276 LEU A CA 1
ATOM 2224 C C . LEU A 1 279 ? 16.505 4.344 -23.829 1.00 31.76 276 LEU A C 1
ATOM 2225 O O . LEU A 1 279 ? 16.147 5.351 -24.436 1.00 36.22 276 LEU A O 1
ATOM 2230 N N . THR A 1 280 ? 16.717 3.170 -24.418 1.00 31.80 277 THR A N 1
ATOM 2231 C CA . THR A 1 280 ? 16.452 2.948 -25.833 1.00 29.92 277 THR A CA 1
ATOM 2232 C C . THR A 1 280 ? 15.063 3.456 -26.175 1.00 32.69 277 THR A C 1
ATOM 2233 O O . THR A 1 280 ? 14.123 3.261 -25.406 1.00 34.78 277 THR A O 1
ATOM 2237 N N . GLY A 1 281 ? 14.940 4.135 -27.310 1.00 33.89 278 GLY A N 1
ATOM 2238 C CA . GLY A 1 281 ? 13.663 4.683 -27.726 1.00 32.41 278 GLY A CA 1
ATOM 2239 C C . GLY A 1 281 ? 13.554 6.167 -27.447 1.00 32.19 278 GLY A C 1
ATOM 2240 O O . GLY A 1 281 ? 14.501 6.788 -26.961 1.00 32.72 278 GLY A O 1
ATOM 2241 N N . ASP A 1 282 ? 12.390 6.734 -27.753 1.00 33.95 279 ASP A N 1
ATOM 2242 C CA . ASP A 1 282 ? 12.175 8.170 -27.621 1.00 35.71 279 ASP A CA 1
ATOM 2243 C C . ASP A 1 282 ? 11.604 8.534 -26.256 1.00 37.66 279 ASP A C 1
ATOM 2244 O O . ASP A 1 282 ? 10.642 7.922 -25.786 1.00 35.72 279 ASP A O 1
ATOM 2249 N N . GLU A 1 283 ? 12.203 9.544 -25.631 1.00 38.96 280 GLU A N 1
ATOM 2250 C CA . GLU A 1 283 ? 11.810 9.971 -24.294 1.00 37.47 280 GLU A CA 1
ATOM 2251 C C . GLU A 1 283 ? 10.340 10.357 -24.232 1.00 37.88 280 GLU A C 1
ATOM 2252 O O . GLU A 1 283 ? 9.701 10.188 -23.200 1.00 38.75 280 GLU A O 1
ATOM 2258 N N . GLN A 1 284 ? 9.799 10.857 -25.338 1.00 40.65 281 GLN A N 1
ATOM 2259 C CA . GLN A 1 284 ? 8.385 11.222 -25.383 1.00 44.45 281 GLN A CA 1
ATOM 2260 C C . GLN A 1 284 ? 7.500 10.000 -25.202 1.00 39.31 281 GLN A C 1
ATOM 2261 O O . GLN A 1 284 ? 6.368 10.108 -24.740 1.00 40.52 281 GLN A O 1
ATOM 2267 N N . VAL A 1 285 ? 8.024 8.834 -25.562 1.00 38.96 282 VAL A N 1
ATOM 2268 C CA . VAL A 1 285 ? 7.242 7.609 -25.508 1.00 38.55 282 VAL A CA 1
ATOM 2269 C C . VAL A 1 285 ? 7.416 6.862 -24.188 1.00 39.39 282 VAL A C 1
ATOM 2270 O O . VAL A 1 285 ? 6.427 6.526 -23.531 1.00 38.99 282 VAL A O 1
ATOM 2274 N N . TRP A 1 286 ? 8.660 6.602 -23.791 1.00 34.65 283 TRP A N 1
ATOM 2275 C CA . TRP A 1 286 ? 8.869 5.762 -22.616 1.00 38.19 283 TRP A CA 1
ATOM 2276 C C . TRP A 1 286 ? 8.589 6.478 -21.292 1.00 36.76 283 TRP A C 1
ATOM 2277 O O . TRP A 1 286 ? 8.367 5.825 -20.276 1.00 35.70 283 TRP A O 1
ATOM 2288 N N . LYS A 1 287 ? 8.572 7.806 -21.293 1.00 37.14 284 LYS A N 1
ATOM 2289 C CA . LYS A 1 287 ? 8.315 8.522 -20.048 1.00 42.28 284 LYS A CA 1
ATOM 2290 C C . LYS A 1 287 ? 6.864 8.323 -19.595 1.00 42.34 284 LYS A C 1
ATOM 2291 O O . LYS A 1 287 ? 6.575 8.368 -18.401 1.00 42.21 284 LYS A O 1
ATOM 2297 N N . GLU A 1 288 ? 5.959 8.089 -20.541 1.00 41.10 285 GLU A N 1
ATOM 2298 C CA . GLU A 1 288 ? 4.583 7.765 -20.186 1.00 43.17 285 GLU A CA 1
ATOM 2299 C C . GLU A 1 288 ? 4.568 6.431 -19.461 1.00 41.96 285 GLU A C 1
ATOM 2300 O O . GLU A 1 288 ? 3.851 6.248 -18.480 1.00 45.84 285 GLU A O 1
ATOM 2306 N N . VAL A 1 289 ? 5.377 5.505 -19.958 1.00 37.39 286 VAL A N 1
ATOM 2307 C CA . VAL A 1 289 ? 5.496 4.189 -19.364 1.00 35.38 286 VAL A CA 1
ATOM 2308 C C . VAL A 1 289 ? 6.068 4.316 -17.962 1.00 36.42 286 VAL A C 1
ATOM 2309 O O . VAL A 1 289 ? 5.543 3.724 -17.018 1.00 37.68 286 VAL A O 1
ATOM 2313 N N . GLN A 1 290 ? 7.134 5.105 -17.832 1.00 35.65 287 GLN A N 1
ATOM 2314 C CA . GLN A 1 290 ? 7.776 5.327 -16.538 1.00 36.41 287 GLN A CA 1
ATOM 2315 C C . GLN A 1 290 ? 6.773 5.857 -15.521 1.00 40.06 287 GLN A C 1
ATOM 2316 O O . GLN A 1 290 ? 6.776 5.440 -14.362 1.00 38.99 287 GLN A O 1
ATOM 2322 N N . GLU A 1 291 ? 5.907 6.765 -15.965 1.00 41.62 288 GLU A N 1
ATOM 2323 C CA . GLU A 1 291 ? 4.877 7.319 -15.098 1.00 43.13 288 GLU A CA 1
ATOM 2324 C C . GLU A 1 291 ? 3.917 6.234 -14.647 1.00 42.46 288 GLU A C 1
ATOM 2325 O O . GLU A 1 291 ? 3.713 6.039 -13.450 1.00 46.86 288 GLU A O 1
ATOM 2331 N N . SER A 1 292 ? 3.339 5.522 -15.609 1.00 35.18 289 SER A N 1
ATOM 2332 C CA . SER A 1 292 ? 2.397 4.450 -15.312 1.00 37.48 289 SER A CA 1
ATOM 2333 C C . SER A 1 292 ? 2.987 3.411 -14.357 1.00 42.93 289 SER A C 1
ATOM 2334 O O . SER A 1 292 ? 2.273 2.814 -13.552 1.00 36.77 289 SER A O 1
ATOM 2337 N N . LEU A 1 293 ? 4.300 3.216 -14.450 1.00 44.56 290 LEU A N 1
ATOM 2338 C CA . LEU A 1 293 ? 5.000 2.212 -13.660 1.00 39.35 290 LEU A CA 1
ATOM 2339 C C . LEU A 1 293 ? 4.767 2.358 -12.166 1.00 42.68 290 LEU A C 1
ATOM 2340 O O . LEU A 1 293 ? 4.727 1.368 -11.438 1.00 45.99 290 LEU A O 1
ATOM 2345 N N . LYS A 1 294 ? 4.612 3.590 -11.706 1.00 43.77 291 LYS A N 1
ATOM 2346 C CA . LYS A 1 294 ? 4.365 3.823 -10.294 1.00 44.49 291 LYS A CA 1
ATOM 2347 C C . LYS A 1 294 ? 3.050 3.176 -9.867 1.00 42.21 291 LYS A C 1
ATOM 2348 O O . LYS A 1 294 ? 3.022 2.382 -8.928 1.00 42.21 291 LYS A O 1
ATOM 2354 N N . LYS A 1 295 ? 1.972 3.494 -10.576 1.00 38.45 292 LYS A N 1
ATOM 2355 C CA . LYS A 1 295 ? 0.665 2.927 -10.269 1.00 42.17 292 LYS A CA 1
ATOM 2356 C C . LYS A 1 295 ? 0.722 1.405 -10.295 1.00 45.11 292 LYS A C 1
ATOM 2357 O O . LYS A 1 295 ? 0.175 0.733 -9.420 1.00 47.55 292 LYS A O 1
ATOM 2363 N N . ILE A 1 296 ? 1.405 0.870 -11.298 1.00 44.43 293 ILE A N 1
ATOM 2364 C CA . ILE A 1 296 ? 1.484 -0.568 -11.498 1.00 41.02 293 ILE A CA 1
ATOM 2365 C C . ILE A 1 296 ? 2.211 -1.259 -10.355 1.00 40.63 293 ILE A C 1
ATOM 2366 O O . ILE A 1 296 ? 1.709 -2.237 -9.806 1.00 43.04 293 ILE A O 1
ATOM 2371 N N . GLU A 1 297 ? 3.383 -0.744 -9.992 1.00 40.47 294 GLU A N 1
ATOM 2372 C CA . GLU A 1 297 ? 4.191 -1.360 -8.939 1.00 46.31 294 GLU A CA 1
ATOM 2373 C C . GLU A 1 297 ? 3.468 -1.349 -7.593 1.00 44.85 294 GLU A C 1
ATOM 2374 O O . GLU A 1 297 ? 3.669 -2.238 -6.768 1.00 43.76 294 GLU A O 1
ATOM 2380 N N . GLU A 1 298 ? 2.621 -0.346 -7.381 1.00 45.82 295 GLU A N 1
ATOM 2381 C CA . GLU A 1 298 ? 1.843 -0.246 -6.150 1.00 43.91 295 GLU A CA 1
ATOM 2382 C C . GLU A 1 298 ? 0.732 -1.292 -6.119 1.00 43.60 295 GLU A C 1
ATOM 2383 O O . GLU A 1 298 ? 0.404 -1.828 -5.061 1.00 45.72 295 GLU A O 1
ATOM 2389 N N . LEU A 1 299 ? 0.150 -1.571 -7.280 1.00 40.41 296 LEU A N 1
ATOM 2390 C CA . LEU A 1 299 ? -0.846 -2.628 -7.400 1.00 40.51 296 LEU A CA 1
ATOM 2391 C C . LEU A 1 299 ? -0.209 -3.999 -7.180 1.00 40.81 296 LEU A C 1
ATOM 2392 O O . LEU A 1 299 ? -0.803 -4.880 -6.561 1.00 37.00 296 LEU A O 1
ATOM 2397 N N . LYS A 1 300 ? 1.003 -4.163 -7.704 1.00 43.61 297 LYS A N 1
ATOM 2398 C CA . LYS A 1 300 ? 1.771 -5.398 -7.558 1.00 42.94 297 LYS A CA 1
ATOM 2399 C C . LYS A 1 300 ? 2.149 -5.649 -6.099 1.00 39.62 297 LYS A C 1
ATOM 2400 O O . LYS A 1 300 ? 2.087 -6.778 -5.613 1.00 39.23 297 LYS A O 1
ATOM 2406 N N . ALA A 1 301 ? 2.541 -4.586 -5.406 1.00 39.38 298 ALA A N 1
ATOM 2407 C CA . ALA A 1 301 ? 2.864 -4.673 -3.989 1.00 37.77 298 ALA A CA 1
ATOM 2408 C C . ALA A 1 301 ? 1.655 -5.146 -3.188 1.00 39.23 298 ALA A C 1
ATOM 2409 O O . ALA A 1 301 ? 1.800 -5.880 -2.212 1.00 35.57 298 ALA A O 1
ATOM 2411 N N . HIS A 1 302 ? 0.466 -4.728 -3.615 1.00 39.66 299 HIS A N 1
ATOM 2412 C CA . HIS A 1 302 ? -0.773 -5.105 -2.941 1.00 38.48 299 HIS A CA 1
ATOM 2413 C C . HIS A 1 302 ? -1.410 -6.346 -3.564 1.00 40.46 299 HIS A C 1
ATOM 2414 O O . HIS A 1 302 ? -2.567 -6.666 -3.283 1.00 39.74 299 HIS A O 1
ATOM 2421 N N . TRP A 1 303 ? -0.645 -7.033 -4.410 1.00 40.73 300 TRP A N 1
ATOM 2422 C CA . TRP A 1 303 ? -1.056 -8.311 -4.987 1.00 39.37 300 TRP A CA 1
ATOM 2423 C C . TRP A 1 303 ? -2.359 -8.217 -5.782 1.00 41.28 300 TRP A C 1
ATOM 2424 O O . TRP A 1 303 ? -3.188 -9.127 -5.738 1.00 41.30 300 TRP A O 1
ATOM 2435 N N . LYS A 1 304 ? -2.536 -7.116 -6.505 1.00 39.91 301 LYS A N 1
ATOM 2436 C CA . LYS A 1 304 ? -3.728 -6.923 -7.323 1.00 44.01 301 LYS A CA 1
ATOM 2437 C C . LYS A 1 304 ? -3.452 -7.313 -8.775 1.00 43.76 301 LYS A C 1
ATOM 2438 O O . LYS A 1 304 ? -3.471 -6.463 -9.668 1.00 43.82 301 LYS A O 1
ATOM 2444 N N . TRP A 1 305 ? -3.214 -8.604 -9.001 1.00 39.59 302 TRP A N 1
ATOM 2445 C CA . TRP A 1 305 ? -2.722 -9.096 -10.287 1.00 39.61 302 TRP A CA 1
ATOM 2446 C C . TRP A 1 305 ? -3.645 -8.817 -11.473 1.00 44.33 302 TRP A C 1
ATOM 2447 O O . TRP A 1 305 ? -3.173 -8.611 -12.592 1.00 42.61 302 TRP A O 1
ATOM 2458 N N . GLU A 1 306 ? -4.952 -8.821 -11.237 1.00 43.74 303 GLU A N 1
ATOM 2459 C CA . GLU A 1 306 ? -5.896 -8.555 -12.309 1.00 38.78 303 GLU A CA 1
ATOM 2460 C C . GLU A 1 306 ? -5.755 -7.116 -12.782 1.00 38.37 303 GLU A C 1
ATOM 2461 O O . GLU A 1 306 ? -5.709 -6.848 -13.983 1.00 39.47 303 GLU A O 1
ATOM 2467 N N . GLN A 1 307 ? -5.666 -6.191 -11.834 1.00 37.59 304 GLN A N 1
ATOM 2468 C CA . GLN A 1 307 ? -5.464 -4.788 -12.171 1.00 41.24 304 GLN A CA 1
ATOM 2469 C C . GLN A 1 307 ? -4.123 -4.591 -12.873 1.00 39.85 304 GLN A C 1
ATOM 2470 O O . GLN A 1 307 ? -4.022 -3.841 -13.846 1.00 36.65 304 GLN A O 1
ATOM 2476 N N . VAL A 1 308 ? -3.098 -5.272 -12.371 1.00 37.79 305 VAL A N 1
ATOM 2477 C CA . VAL A 1 308 ? -1.762 -5.172 -12.939 1.00 38.79 305 VAL A CA 1
ATOM 2478 C C . VAL A 1 308 ? -1.758 -5.607 -14.405 1.00 37.70 305 VAL A C 1
ATOM 2479 O O . VAL A 1 308 ? -1.242 -4.896 -15.268 1.00 37.04 305 VAL A O 1
ATOM 2483 N N . LEU A 1 309 ? -2.351 -6.765 -14.682 1.00 36.23 306 LEU A N 1
ATOM 2484 C CA . LEU A 1 309 ? -2.365 -7.305 -16.036 1.00 37.82 306 LEU A CA 1
ATOM 2485 C C . LEU A 1 309 ? -3.058 -6.356 -16.996 1.00 37.28 306 LEU A C 1
ATOM 2486 O O . LEU A 1 309 ? -2.554 -6.094 -18.087 1.00 37.35 306 LEU A O 1
ATOM 2491 N N . ALA A 1 310 ? -4.206 -5.841 -16.570 1.00 37.18 307 ALA A N 1
ATOM 2492 C CA . ALA A 1 310 ? -5.004 -4.924 -17.375 1.00 33.35 307 ALA A CA 1
ATOM 2493 C C . ALA A 1 310 ? -4.192 -3.718 -17.814 1.00 33.45 307 ALA A C 1
ATOM 2494 O O . ALA A 1 310 ? -4.171 -3.371 -18.993 1.00 35.15 307 ALA A O 1
ATOM 2496 N N . MET A 1 311 ? -3.524 -3.084 -16.857 1.00 34.40 308 MET A N 1
ATOM 2497 C CA . MET A 1 311 ? -2.724 -1.904 -17.146 1.00 37.23 308 MET A CA 1
ATOM 2498 C C . MET A 1 311 ? -1.555 -2.233 -18.056 1.00 36.82 308 MET A C 1
ATOM 2499 O O . MET A 1 311 ? -1.202 -1.450 -18.937 1.00 38.34 308 MET A O 1
ATOM 2504 N N . CYS A 1 312 ? -0.953 -3.394 -17.837 1.00 32.06 309 CYS A N 1
ATOM 2505 C CA . CYS A 1 312 ? 0.267 -3.738 -18.548 1.00 34.19 309 CYS A CA 1
ATOM 2506 C C . CYS A 1 312 ? 0.003 -3.998 -20.018 1.00 33.48 309 CYS A C 1
ATOM 2507 O O . CYS A 1 312 ? 0.648 -3.394 -20.877 1.00 34.27 309 CYS A O 1
ATOM 2510 N N . GLN A 1 313 ? -0.952 -4.874 -20.315 1.00 32.38 310 GLN A N 1
ATOM 2511 C CA . GLN A 1 313 ? -1.195 -5.249 -21.702 1.00 33.85 310 GLN A CA 1
ATOM 2512 C C . GLN A 1 313 ? -1.779 -4.082 -22.478 1.00 32.75 310 GLN A C 1
ATOM 2513 O O . GLN A 1 313 ? -1.695 -4.040 -23.704 1.00 34.70 310 GLN A O 1
ATOM 2519 N N . ALA A 1 314 ? -2.353 -3.126 -21.759 1.00 32.07 311 ALA A N 1
ATOM 2520 C CA . ALA A 1 314 ? -2.761 -1.874 -22.376 1.00 33.57 311 ALA A CA 1
ATOM 2521 C C . ALA A 1 314 ? -1.523 -1.132 -22.857 1.00 36.17 311 ALA A C 1
ATOM 2522 O O . ALA A 1 314 ? -1.404 -0.790 -24.032 1.00 36.74 311 ALA A O 1
ATOM 2524 N N . ILE A 1 315 ? -0.599 -0.898 -21.931 1.00 34.55 312 ILE A N 1
ATOM 2525 C CA . ILE A 1 315 ? 0.654 -0.228 -22.233 1.00 34.21 312 ILE A CA 1
ATOM 2526 C C . ILE A 1 315 ? 1.452 -0.983 -23.288 1.00 35.79 312 ILE A C 1
ATOM 2527 O O . ILE A 1 315 ? 1.937 -0.396 -24.256 1.00 37.73 312 ILE A O 1
ATOM 2532 N N . ILE A 1 316 ? 1.573 -2.290 -23.095 1.00 31.94 313 ILE A N 1
ATOM 2533 C CA . ILE A 1 316 ? 2.353 -3.126 -23.995 1.00 35.00 313 ILE A CA 1
ATOM 2534 C C . ILE A 1 316 ? 1.844 -3.042 -25.436 1.00 37.09 313 ILE A C 1
ATOM 2535 O O . ILE A 1 316 ? 2.612 -2.737 -26.351 1.00 37.83 313 ILE A O 1
ATOM 2540 N N . SER A 1 317 ? 0.552 -3.288 -25.632 1.00 34.38 314 SER A N 1
ATOM 2541 C CA . SER A 1 317 ? -0.032 -3.252 -26.970 1.00 35.99 314 SER A CA 1
ATOM 2542 C C . SER A 1 317 ? 0.060 -1.856 -27.578 1.00 34.58 314 SER A C 1
ATOM 2543 O O . SER A 1 317 ? 0.240 -1.699 -28.785 1.00 34.57 314 SER A O 1
ATOM 2546 N N . SER A 1 318 ? -0.047 -0.846 -26.727 1.00 32.90 315 SER A N 1
ATOM 2547 C CA . SER A 1 318 ? -0.041 0.535 -27.176 1.00 33.44 315 SER A CA 1
ATOM 2548 C C . SER A 1 318 ? 1.297 0.974 -27.752 1.00 35.14 315 SER A C 1
ATOM 2549 O O . SER A 1 318 ? 1.352 1.889 -28.569 1.00 42.01 315 SER A O 1
ATOM 2552 N N . ASN A 1 319 ? 2.377 0.331 -27.326 1.00 37.50 316 ASN A N 1
ATOM 2553 C CA . ASN A 1 319 ? 3.712 0.769 -27.720 1.00 35.93 316 ASN A CA 1
ATOM 2554 C C . ASN A 1 319 ? 4.447 -0.205 -28.620 1.00 31.57 316 ASN A C 1
ATOM 2555 O O . ASN A 1 319 ? 5.615 0.005 -28.937 1.00 31.68 316 ASN A O 1
ATOM 2560 N N . SER A 1 320 ? 3.756 -1.261 -29.035 1.00 33.18 317 SER A N 1
ATOM 2561 C CA . SER A 1 320 ? 4.382 -2.360 -29.759 1.00 31.52 317 SER A CA 1
ATOM 2562 C C . SER A 1 320 ? 5.063 -1.915 -31.047 1.00 30.10 317 SER A C 1
ATOM 2563 O O . SER A 1 320 ? 6.017 -2.545 -31.495 1.00 31.20 317 SER A O 1
ATOM 2566 N N . GLU A 1 321 ? 4.586 -0.825 -31.635 1.00 30.52 318 GLU A N 1
ATOM 2567 C CA . GLU A 1 321 ? 5.127 -0.379 -32.913 1.00 31.98 318 GLU A CA 1
ATOM 2568 C C . GLU A 1 321 ? 6.305 0.573 -32.765 1.00 30.75 318 GLU A C 1
ATOM 2569 O O . GLU A 1 321 ? 7.046 0.789 -33.723 1.00 30.39 318 GLU A O 1
ATOM 2575 N N . ARG A 1 322 ? 6.492 1.131 -31.572 1.00 31.43 319 ARG A N 1
ATOM 2576 C CA . ARG A 1 322 ? 7.472 2.197 -31.398 1.00 29.87 319 ARG A CA 1
ATOM 2577 C C . ARG A 1 322 ? 8.444 2.004 -30.235 1.00 31.29 319 ARG A C 1
ATOM 2578 O O . ARG A 1 322 ? 9.539 2.564 -30.252 1.00 31.12 319 ARG A O 1
ATOM 2586 N N . LEU A 1 323 ? 8.059 1.234 -29.221 1.00 32.11 320 LEU A N 1
ATOM 2587 C CA . LEU A 1 323 ? 8.913 1.097 -28.041 1.00 30.87 320 LEU A CA 1
ATOM 2588 C C . LEU A 1 323 ? 9.421 -0.329 -27.836 1.00 30.87 320 LEU A C 1
ATOM 2589 O O . LEU A 1 323 ? 8.641 -1.238 -27.550 1.00 34.76 320 LEU A O 1
ATOM 2594 N N . PRO A 1 324 ? 10.743 -0.520 -27.966 1.00 27.56 321 PRO A N 1
ATOM 2595 C CA . PRO A 1 324 ? 11.428 -1.815 -27.852 1.00 30.87 321 PRO A CA 1
ATOM 2596 C C . PRO A 1 324 ? 11.497 -2.352 -26.422 1.00 30.46 321 PRO A C 1
ATOM 2597 O O . PRO A 1 324 ? 11.574 -1.583 -25.469 1.00 31.86 321 PRO A O 1
ATOM 2601 N N . ASP A 1 325 ? 11.487 -3.674 -26.294 1.00 30.38 322 ASP A N 1
ATOM 2602 C CA . ASP A 1 325 ? 11.438 -4.334 -24.996 1.00 26.07 322 ASP A CA 1
ATOM 2603 C C . ASP A 1 325 ? 12.636 -4.028 -24.094 1.00 27.31 322 ASP A C 1
ATOM 2604 O O . ASP A 1 325 ? 12.521 -4.087 -22.873 1.00 27.15 322 ASP A O 1
ATOM 2609 N N . ILE A 1 326 ? 13.783 -3.700 -24.680 1.00 27.93 323 ILE A N 1
ATOM 2610 C CA . ILE A 1 326 ? 14.991 -3.501 -23.881 1.00 25.51 323 ILE A CA 1
ATOM 2611 C C . ILE A 1 326 ? 14.939 -2.206 -23.071 1.00 26.89 323 ILE A C 1
ATOM 2612 O O . ILE A 1 326 ? 15.730 -2.013 -22.153 1.00 27.96 323 ILE A O 1
ATOM 2617 N N . ASN A 1 327 ? 14.013 -1.316 -23.407 1.00 25.71 324 ASN A N 1
ATOM 2618 C CA . ASN A 1 327 ? 13.814 -0.122 -22.601 1.00 26.43 324 ASN A CA 1
ATOM 2619 C C . ASN A 1 327 ? 13.330 -0.521 -21.208 1.00 26.20 324 ASN A C 1
ATOM 2620 O O . ASN A 1 327 ? 12.298 -1.176 -21.080 1.00 26.69 324 ASN A O 1
ATOM 2625 N N . ILE A 1 328 ? 14.064 -0.121 -20.171 1.00 25.50 325 ILE A N 1
ATOM 2626 C CA . ILE A 1 328 ? 13.850 -0.680 -18.834 1.00 27.85 325 ILE A CA 1
ATOM 2627 C C . ILE A 1 328 ? 12.460 -0.435 -18.265 1.00 28.73 325 ILE A C 1
ATOM 2628 O O . ILE A 1 328 ? 11.979 -1.216 -17.450 1.00 27.83 325 ILE A O 1
ATOM 2633 N N . TYR A 1 329 ? 11.808 0.636 -18.691 1.00 29.76 326 TYR A N 1
ATOM 2634 C CA . TYR A 1 329 ? 10.467 0.905 -18.199 1.00 28.74 326 TYR A CA 1
ATOM 2635 C C . TYR A 1 329 ? 9.502 -0.044 -18.882 1.00 30.16 326 TYR A C 1
ATOM 2636 O O . TYR A 1 329 ? 8.649 -0.650 -18.233 1.00 32.65 326 TYR A O 1
ATOM 2645 N N . GLN A 1 330 ? 9.663 -0.193 -20.191 1.00 28.24 327 GLN A N 1
ATOM 2646 C CA . GLN A 1 330 ? 8.915 -1.191 -20.937 1.00 29.07 327 GLN A CA 1
ATOM 2647 C C . GLN A 1 330 ? 9.188 -2.578 -20.378 1.00 26.15 327 GLN A C 1
ATOM 2648 O O . GLN A 1 330 ? 8.276 -3.384 -20.200 1.00 26.86 327 GLN A O 1
ATOM 2654 N N . LEU A 1 331 ? 10.459 -2.836 -20.097 1.00 25.04 328 LEU A N 1
ATOM 2655 C CA . LEU A 1 331 ? 10.902 -4.118 -19.574 1.00 24.04 328 LEU A CA 1
ATOM 2656 C C . LEU A 1 331 ? 10.177 -4.479 -18.286 1.00 28.16 328 LEU A C 1
ATOM 2657 O O . LEU A 1 331 ? 9.653 -5.588 -18.144 1.00 24.23 328 LEU A O 1
ATOM 2662 N N . LYS A 1 332 ? 10.154 -3.529 -17.355 1.00 26.44 329 LYS A N 1
ATOM 2663 C CA . LYS A 1 332 ? 9.496 -3.715 -16.072 1.00 25.90 329 LYS A CA 1
ATOM 2664 C C . LYS A 1 332 ? 8.028 -4.080 -16.254 1.00 28.31 329 LYS A C 1
ATOM 2665 O O . LYS A 1 332 ? 7.495 -4.918 -15.527 1.00 30.73 329 LYS A O 1
ATOM 2671 N N . VAL A 1 333 ? 7.380 -3.455 -17.231 1.00 28.00 330 VAL A N 1
ATOM 2672 C CA . VAL A 1 333 ? 5.971 -3.724 -17.492 1.00 30.13 330 VAL A CA 1
ATOM 2673 C C . VAL A 1 333 ? 5.797 -5.151 -17.999 1.00 25.68 330 VAL A C 1
ATOM 2674 O O . VAL A 1 333 ? 4.872 -5.851 -17.595 1.00 26.86 330 VAL A O 1
ATOM 2678 N N . LEU A 1 334 ? 6.699 -5.588 -18.868 1.00 24.27 331 LEU A N 1
ATOM 2679 C CA . LEU A 1 334 ? 6.670 -6.966 -19.338 1.00 25.14 331 LEU A CA 1
ATOM 2680 C C . LEU A 1 334 ? 6.860 -7.939 -18.185 1.00 26.34 331 LEU A C 1
ATOM 2681 O O . LEU A 1 334 ? 6.230 -8.996 -18.144 1.00 22.40 331 LEU A O 1
ATOM 2686 N N . ASP A 1 335 ? 7.732 -7.571 -17.248 1.00 28.53 332 ASP A N 1
ATOM 2687 C CA . ASP A 1 335 ? 7.990 -8.389 -16.068 1.00 28.05 332 ASP A CA 1
ATOM 2688 C C . ASP A 1 335 ? 6.737 -8.492 -15.207 1.00 28.59 332 ASP A C 1
ATOM 2689 O O . ASP A 1 335 ? 6.322 -9.585 -14.826 1.00 29.79 332 ASP A O 1
ATOM 2694 N N . CYS A 1 336 ? 6.132 -7.349 -14.910 1.00 27.05 333 CYS A N 1
ATOM 2695 C CA . CYS A 1 336 ? 4.911 -7.323 -14.117 1.00 28.20 333 CYS A CA 1
ATOM 2696 C C . CYS A 1 336 ? 3.812 -8.118 -14.795 1.00 27.92 333 CYS A C 1
ATOM 2697 O O . CYS A 1 336 ? 3.102 -8.891 -14.151 1.00 27.70 333 CYS A O 1
ATOM 2700 N N . ALA A 1 337 ? 3.685 -7.926 -16.103 1.00 27.79 334 ALA A N 1
ATOM 2701 C CA . ALA A 1 337 ? 2.711 -8.665 -16.892 1.00 28.84 334 ALA A CA 1
ATOM 2702 C C . ALA A 1 337 ? 2.922 -10.165 -16.720 1.00 31.42 334 ALA A C 1
ATOM 2703 O O . ALA A 1 337 ? 1.988 -10.893 -16.392 1.00 32.14 334 ALA A O 1
ATOM 2705 N N . MET A 1 338 ? 4.159 -10.614 -16.921 1.00 31.52 335 MET A N 1
ATOM 2706 C CA . MET A 1 338 ? 4.499 -12.025 -16.772 1.00 31.43 335 MET A CA 1
ATOM 2707 C C . MET A 1 338 ? 4.130 -12.562 -15.394 1.00 32.23 335 MET A C 1
ATOM 2708 O O . MET A 1 338 ? 3.464 -13.589 -15.287 1.00 34.23 335 MET A O 1
ATOM 2713 N N . ASP A 1 339 ? 4.566 -11.872 -14.344 1.00 30.67 336 ASP A N 1
ATOM 2714 C CA . ASP A 1 339 ? 4.268 -12.310 -12.985 1.00 33.54 336 ASP A CA 1
ATOM 2715 C C . ASP A 1 339 ? 2.760 -12.396 -12.771 1.00 36.49 336 ASP A C 1
ATOM 2716 O O . ASP A 1 339 ? 2.267 -13.349 -12.170 1.00 36.77 336 ASP A O 1
ATOM 2721 N N . ALA A 1 340 ? 2.030 -11.409 -13.284 1.00 35.48 337 ALA A N 1
ATOM 2722 C CA . ALA A 1 340 ? 0.578 -11.384 -13.136 1.00 34.70 337 ALA A CA 1
ATOM 2723 C C . ALA A 1 340 ? -0.071 -12.588 -13.803 1.00 33.77 337 ALA A C 1
ATOM 2724 O O . ALA A 1 340 ? -0.915 -13.247 -13.208 1.00 38.02 337 ALA A O 1
ATOM 2726 N N . CYS A 1 341 ? 0.331 -12.871 -15.037 1.00 32.07 338 CYS A N 1
ATOM 2727 C CA . CYS A 1 341 ? -0.213 -14.001 -15.773 1.00 34.53 338 CYS A CA 1
ATOM 2728 C C . CYS A 1 341 ? 0.018 -15.311 -15.037 1.00 37.95 338 CYS A C 1
ATOM 2729 O O . CYS A 1 341 ? -0.845 -16.188 -15.039 1.00 41.15 338 CYS A O 1
ATOM 2732 N N . ILE A 1 342 ? 1.185 -15.441 -14.413 1.00 34.29 339 ILE A N 1
ATOM 2733 C CA . ILE A 1 342 ? 1.512 -16.650 -13.669 1.00 35.19 339 ILE A CA 1
ATOM 2734 C C . ILE A 1 342 ? 0.557 -16.825 -12.491 1.00 35.91 339 ILE A C 1
ATOM 2735 O O . ILE A 1 342 ? -0.005 -17.898 -12.289 1.00 34.91 339 ILE A O 1
ATOM 2740 N N . ASN A 1 343 ? 0.358 -15.758 -11.728 1.00 37.72 340 ASN A N 1
ATOM 2741 C CA . ASN A 1 343 ? -0.545 -15.801 -10.586 1.00 38.68 340 ASN A CA 1
ATOM 2742 C C . ASN A 1 343 ? -2.016 -15.882 -10.995 1.00 41.83 340 ASN A C 1
ATOM 2743 O O . ASN A 1 343 ? -2.892 -15.980 -10.138 1.00 46.80 340 ASN A O 1
ATOM 2748 N N . LEU A 1 344 ? -2.287 -15.839 -12.298 1.00 37.42 341 LEU A N 1
ATOM 2749 C CA . LEU A 1 344 ? -3.656 -15.951 -12.798 1.00 37.36 341 LEU A CA 1
ATOM 2750 C C . LEU A 1 344 ? -3.834 -17.159 -13.713 1.00 40.08 341 LEU A C 1
ATOM 2751 O O . LEU A 1 344 ? -4.806 -17.237 -14.464 1.00 42.14 341 LEU A O 1
ATOM 2756 N N . GLY A 1 345 ? -2.887 -18.090 -13.663 1.00 38.10 342 GLY A N 1
ATOM 2757 C CA . GLY A 1 345 ? -2.988 -19.324 -14.425 1.00 38.37 342 GLY A CA 1
ATOM 2758 C C . GLY A 1 345 ? -2.859 -19.173 -15.931 1.00 41.68 342 GLY A C 1
ATOM 2759 O O . GLY A 1 345 ? -2.915 -20.160 -16.668 1.00 44.40 342 GLY A O 1
ATOM 2760 N N . LEU A 1 346 ? -2.685 -17.941 -16.394 1.00 40.30 343 LEU A N 1
ATOM 2761 C CA . LEU A 1 346 ? -2.522 -17.682 -17.817 1.00 39.00 343 LEU A CA 1
ATOM 2762 C C . LEU A 1 346 ? -1.093 -17.994 -18.244 1.00 35.71 343 LEU A C 1
ATOM 2763 O O . LEU A 1 346 ? -0.297 -17.090 -18.475 1.00 38.62 343 LEU A O 1
ATOM 2768 N N . LEU A 1 347 ? -0.769 -19.276 -18.352 1.00 34.86 344 LEU A N 1
ATOM 2769 C CA . LEU A 1 347 ? 0.618 -19.680 -18.550 1.00 36.91 344 LEU A CA 1
ATOM 2770 C C . LEU A 1 347 ? 1.149 -19.383 -19.949 1.00 39.87 344 LEU A C 1
ATOM 2771 O O . LEU A 1 347 ? 2.301 -18.975 -20.105 1.00 38.66 344 LEU A O 1
ATOM 2776 N N . GLU A 1 348 ? 0.325 -19.592 -20.969 1.00 40.23 345 GLU A N 1
ATOM 2777 C CA . GLU A 1 348 ? 0.773 -19.340 -22.330 1.00 40.74 345 GLU A CA 1
ATOM 2778 C C . GLU A 1 348 ? 1.065 -17.855 -22.519 1.00 38.45 345 GLU A C 1
ATOM 2779 O O . GLU A 1 348 ? 2.067 -17.475 -23.125 1.00 37.27 345 GLU A O 1
ATOM 2785 N N . GLU A 1 349 ? 0.191 -17.017 -21.978 1.00 36.48 346 GLU A N 1
ATOM 2786 C CA . GLU A 1 349 ? 0.375 -15.578 -22.070 1.00 38.38 346 GLU A CA 1
ATOM 2787 C C . GLU A 1 349 ? 1.617 -15.144 -21.294 1.00 38.24 346 GLU A C 1
ATOM 2788 O O . GLU A 1 349 ? 2.354 -14.254 -21.722 1.00 35.53 346 GLU A O 1
ATOM 2794 N N . ALA A 1 350 ? 1.844 -15.790 -20.153 1.00 37.95 347 ALA A N 1
ATOM 2795 C CA . ALA A 1 350 ? 3.014 -15.527 -19.322 1.00 33.41 347 ALA A CA 1
ATOM 2796 C C . ALA A 1 350 ? 4.305 -15.800 -20.084 1.00 34.12 347 ALA A C 1
ATOM 2797 O O . ALA A 1 350 ? 5.254 -15.016 -20.029 1.00 32.44 347 ALA A O 1
ATOM 2799 N N . LEU A 1 351 ? 4.331 -16.925 -20.789 1.00 32.75 348 LEU A N 1
ATOM 2800 C CA . LEU A 1 351 ? 5.486 -17.303 -21.583 1.00 29.29 348 LEU A CA 1
ATOM 2801 C C . LEU A 1 351 ? 5.752 -16.260 -22.667 1.00 31.49 348 LEU A C 1
ATOM 2802 O O . LEU A 1 351 ? 6.902 -15.999 -23.025 1.00 29.34 348 LEU A O 1
ATOM 2807 N N . PHE A 1 352 ? 4.686 -15.651 -23.174 1.00 32.04 349 PHE A N 1
ATOM 2808 C CA . PHE A 1 352 ? 4.823 -14.637 -24.210 1.00 32.55 349 PHE A CA 1
ATOM 2809 C C . PHE A 1 352 ? 5.566 -13.406 -23.690 1.00 28.01 349 PHE A C 1
ATOM 2810 O O . PHE A 1 352 ? 6.506 -12.931 -24.317 1.00 28.67 349 PHE A O 1
ATOM 2818 N N . TYR A 1 353 ? 5.142 -12.892 -22.543 1.00 29.38 350 TYR A N 1
ATOM 2819 C CA . TYR A 1 353 ? 5.773 -11.711 -21.968 1.00 28.44 350 TYR A CA 1
ATOM 2820 C C . TYR A 1 353 ? 7.148 -12.036 -21.399 1.00 26.65 350 TYR A C 1
ATOM 2821 O O . TYR A 1 353 ? 8.080 -11.238 -21.509 1.00 26.21 350 TYR A O 1
ATOM 2830 N N . GLY A 1 354 ? 7.266 -13.211 -20.789 1.00 25.91 351 GLY A N 1
ATOM 2831 C CA . GLY A 1 354 ? 8.491 -13.612 -20.120 1.00 26.21 351 GLY A CA 1
ATOM 2832 C C . GLY A 1 354 ? 9.681 -13.814 -21.038 1.00 25.50 351 GLY A C 1
ATOM 2833 O O . GLY A 1 354 ? 10.807 -13.441 -20.701 1.00 26.93 351 GLY A O 1
ATOM 2834 N N . THR A 1 355 ? 9.433 -14.414 -22.197 1.00 24.90 352 THR A N 1
ATOM 2835 C CA . THR A 1 355 ? 10.476 -14.625 -23.192 1.00 26.57 352 THR A CA 1
ATOM 2836 C C . THR A 1 355 ? 11.108 -13.304 -23.614 1.00 27.53 352 THR A C 1
ATOM 2837 O O . THR A 1 355 ? 12.304 -13.229 -23.915 1.00 25.81 352 THR A O 1
ATOM 2841 N N . ARG A 1 356 ? 10.298 -12.255 -23.618 1.00 23.77 353 ARG A N 1
ATOM 2842 C CA . ARG A 1 356 ? 10.743 -10.968 -24.112 1.00 25.35 353 ARG A CA 1
ATOM 2843 C C . ARG A 1 356 ? 11.631 -10.261 -23.095 1.00 23.44 353 ARG A C 1
ATOM 2844 O O . ARG A 1 356 ? 12.279 -9.265 -23.410 1.00 24.38 353 ARG A O 1
ATOM 2852 N N . THR A 1 357 ? 11.679 -10.783 -21.879 1.00 21.44 354 THR A N 1
ATOM 2853 C CA . THR A 1 357 ? 12.512 -10.170 -20.854 1.00 25.00 354 THR A CA 1
ATOM 2854 C C . THR A 1 357 ? 13.892 -10.807 -20.813 1.00 25.73 354 THR A C 1
ATOM 2855 O O . THR A 1 357 ? 14.799 -10.298 -20.157 1.00 24.14 354 THR A O 1
ATOM 2859 N N . MET A 1 358 ? 14.047 -11.917 -21.525 1.00 27.66 355 MET A N 1
ATOM 2860 C CA . MET A 1 358 ? 15.236 -12.752 -21.384 1.00 26.63 355 MET A CA 1
ATOM 2861 C C . MET A 1 358 ? 16.535 -12.073 -21.800 1.00 27.09 355 MET A C 1
ATOM 2862 O O . MET A 1 358 ? 17.456 -11.940 -20.993 1.00 28.40 355 MET A O 1
ATOM 2867 N N . GLU A 1 359 ? 16.621 -11.642 -23.050 1.00 26.45 356 GLU A N 1
ATOM 2868 C CA . GLU A 1 359 ? 17.850 -11.008 -23.511 1.00 27.45 356 GLU A CA 1
ATOM 2869 C C . GLU A 1 359 ? 18.155 -9.697 -22.772 1.00 25.29 356 GLU A C 1
ATOM 2870 O O . GLU A 1 359 ? 19.307 -9.474 -22.393 1.00 25.29 356 GLU A O 1
ATOM 2876 N N . PRO A 1 360 ? 17.139 -8.830 -22.555 1.00 25.65 357 PRO A N 1
ATOM 2877 C CA . PRO A 1 360 ? 17.433 -7.626 -21.766 1.00 22.96 357 PRO A CA 1
ATOM 2878 C C . PRO A 1 360 ? 17.935 -7.934 -20.359 1.00 26.75 357 PRO A C 1
ATOM 2879 O O . PRO A 1 360 ? 18.822 -7.233 -19.862 1.00 28.58 357 PRO A O 1
ATOM 2883 N N . TYR A 1 361 ? 17.387 -8.972 -19.733 1.00 24.27 358 TYR A N 1
ATOM 2884 C CA . TYR A 1 361 ? 17.834 -9.372 -18.404 1.00 24.62 358 TYR A CA 1
ATOM 2885 C C . TYR A 1 361 ? 19.297 -9.826 -18.419 1.00 26.18 358 TYR A C 1
ATOM 2886 O O . TYR A 1 361 ? 20.049 -9.551 -17.486 1.00 26.02 358 TYR A O 1
ATOM 2895 N N . ARG A 1 362 ? 19.704 -10.507 -19.484 1.00 27.14 359 ARG A N 1
ATOM 2896 C CA . ARG A 1 362 ? 21.086 -10.953 -19.603 1.00 25.72 359 ARG A CA 1
ATOM 2897 C C . ARG A 1 362 ? 22.036 -9.765 -19.653 1.00 26.19 359 ARG A C 1
ATOM 2898 O O . ARG A 1 362 ? 23.119 -9.798 -19.069 1.00 28.69 359 ARG A O 1
ATOM 2906 N N . ILE A 1 363 ? 21.620 -8.711 -20.345 1.00 22.10 360 ILE A N 1
ATOM 2907 C CA . ILE A 1 363 ? 22.457 -7.532 -20.501 1.00 24.58 360 ILE A CA 1
ATOM 2908 C C . ILE A 1 363 ? 22.513 -6.706 -19.224 1.00 26.06 360 ILE A C 1
ATOM 2909 O O . ILE A 1 363 ? 23.591 -6.416 -18.710 1.00 25.47 360 ILE A O 1
ATOM 2914 N N . PHE A 1 364 ? 21.343 -6.340 -18.712 1.00 25.79 361 PHE A N 1
ATOM 2915 C CA . PHE A 1 364 ? 21.252 -5.410 -17.594 1.00 24.64 361 PHE A CA 1
ATOM 2916 C C . PHE A 1 364 ? 21.635 -6.006 -16.244 1.00 26.41 361 PHE A C 1
ATOM 2917 O O . PHE A 1 364 ? 21.975 -5.276 -15.312 1.00 27.24 361 PHE A O 1
ATOM 2925 N N . PHE A 1 365 ? 21.578 -7.327 -16.133 1.00 25.13 362 PHE A N 1
ATOM 2926 C CA . PHE A 1 365 ? 21.984 -7.982 -14.899 1.00 25.88 362 PHE A CA 1
ATOM 2927 C C . PHE A 1 365 ? 23.389 -8.560 -15.011 1.00 27.71 362 PHE A C 1
ATOM 2928 O O . PHE A 1 365 ? 23.826 -8.953 -16.091 1.00 31.01 362 PHE A O 1
ATOM 2936 N N . PRO A 1 366 ? 24.115 -8.604 -13.888 1.00 31.71 363 PRO A N 1
ATOM 2937 C CA . PRO A 1 366 ? 25.428 -9.255 -13.884 1.00 32.67 363 PRO A CA 1
ATOM 2938 C C . PRO A 1 366 ? 25.324 -10.726 -14.257 1.00 31.09 363 PRO A C 1
ATOM 2939 O O . PRO A 1 366 ? 24.225 -11.221 -14.507 1.00 33.69 363 PRO A O 1
ATOM 2943 N N . GLY A 1 367 ? 26.458 -11.414 -14.285 1.00 26.59 364 GLY A N 1
ATOM 2944 C CA . GLY A 1 367 ? 26.485 -12.816 -14.649 1.00 26.93 364 GLY A CA 1
ATOM 2945 C C . GLY A 1 367 ? 25.681 -13.685 -13.706 1.00 29.64 364 GLY A C 1
ATOM 2946 O O . GLY A 1 367 ? 24.905 -14.537 -14.140 1.00 31.96 364 GLY A O 1
ATOM 2947 N N . SER A 1 368 ? 25.867 -13.464 -12.409 1.00 29.25 365 SER A N 1
ATOM 2948 C CA . SER A 1 368 ? 25.175 -14.244 -11.397 1.00 24.61 365 SER A CA 1
ATOM 2949 C C . SER A 1 368 ? 24.402 -13.336 -10.456 1.00 26.60 365 SER A C 1
ATOM 2950 O O . SER A 1 368 ? 24.966 -12.766 -9.524 1.00 25.91 365 SER A O 1
ATOM 2953 N N . HIS A 1 369 ? 23.105 -13.205 -10.709 1.00 26.21 366 HIS A N 1
ATOM 2954 C CA . HIS A 1 369 ? 22.240 -12.361 -9.897 1.00 22.01 366 HIS A CA 1
ATOM 2955 C C . HIS A 1 369 ? 20.946 -13.105 -9.604 1.00 22.20 366 HIS A C 1
ATOM 2956 O O . HIS A 1 369 ? 20.336 -13.663 -10.510 1.00 24.85 366 HIS A O 1
ATOM 2963 N N . PRO A 1 370 ? 20.522 -13.111 -8.335 1.00 21.68 367 PRO A N 1
ATOM 2964 C CA . PRO A 1 370 ? 19.344 -13.862 -7.888 1.00 21.41 367 PRO A CA 1
ATOM 2965 C C . PRO A 1 370 ? 18.069 -13.521 -8.647 1.00 21.84 367 PRO A C 1
ATOM 2966 O O . PRO A 1 370 ? 17.259 -14.407 -8.907 1.00 22.65 367 PRO A O 1
ATOM 2970 N N . VAL A 1 371 ? 17.893 -12.255 -9.003 1.00 22.82 368 VAL A N 1
ATOM 2971 C CA . VAL A 1 371 ? 16.687 -11.839 -9.706 1.00 23.32 368 VAL A CA 1
ATOM 2972 C C . VAL A 1 371 ? 16.676 -12.399 -11.124 1.00 23.89 368 VAL A C 1
ATOM 2973 O O . VAL A 1 371 ? 15.633 -12.842 -11.613 1.00 29.18 368 VAL A O 1
ATOM 2977 N N . ARG A 1 372 ? 17.831 -12.399 -11.780 1.00 22.50 369 ARG A N 1
ATOM 2978 C CA . ARG A 1 372 ? 17.915 -12.965 -13.120 1.00 23.73 369 ARG A CA 1
ATOM 2979 C C . ARG A 1 372 ? 17.724 -14.474 -13.074 1.00 24.08 369 ARG A C 1
ATOM 2980 O O . ARG A 1 372 ? 16.971 -15.035 -13.874 1.00 26.44 369 ARG A O 1
ATOM 2988 N N . GLY A 1 373 ? 18.403 -15.126 -12.136 1.00 21.52 370 GLY A N 1
ATOM 2989 C CA . GLY A 1 373 ? 18.285 -16.563 -11.973 1.00 23.27 370 GLY A CA 1
ATOM 2990 C C . GLY A 1 373 ? 16.839 -17.011 -11.886 1.00 24.15 370 GLY A C 1
ATOM 2991 O O . GLY A 1 373 ? 16.401 -17.877 -12.642 1.00 25.29 370 GLY A O 1
ATOM 2992 N N . VAL A 1 374 ? 16.094 -16.394 -10.976 1.00 22.92 371 VAL A N 1
ATOM 2993 C CA . VAL A 1 374 ? 14.697 -16.737 -10.752 1.00 21.74 371 VAL A CA 1
ATOM 2994 C C . VAL A 1 374 ? 13.855 -16.458 -11.993 1.00 24.16 371 VAL A C 1
ATOM 2995 O O . VAL A 1 374 ? 12.961 -17.231 -12.333 1.00 24.34 371 VAL A O 1
ATOM 2999 N N . GLN A 1 375 ? 14.155 -15.360 -12.678 1.00 25.38 372 GLN A N 1
ATOM 3000 C CA . GLN A 1 375 ? 13.467 -15.029 -13.919 1.00 26.22 372 GLN A CA 1
ATOM 3001 C C . GLN A 1 375 ? 13.693 -16.112 -14.969 1.00 26.23 372 GLN A C 1
ATOM 3002 O O . GLN A 1 375 ? 12.751 -16.590 -15.601 1.00 25.63 372 GLN A O 1
ATOM 3008 N N . VAL A 1 376 ? 14.952 -16.496 -15.147 1.00 23.63 373 VAL A N 1
ATOM 3009 C CA . VAL A 1 376 ? 15.299 -17.537 -16.100 1.00 23.20 373 VAL A CA 1
ATOM 3010 C C . VAL A 1 376 ? 14.626 -18.837 -15.693 1.00 24.27 373 VAL A C 1
ATOM 3011 O O . VAL A 1 376 ? 14.212 -19.622 -16.545 1.00 26.30 373 VAL A O 1
ATOM 3015 N N . MET A 1 377 ? 14.498 -19.055 -14.387 1.00 25.96 374 MET A N 1
ATOM 3016 C CA . MET A 1 377 ? 13.837 -20.255 -13.890 1.00 24.24 374 MET A CA 1
ATOM 3017 C C . MET A 1 377 ? 12.371 -20.277 -14.285 1.00 25.37 374 MET A C 1
ATOM 3018 O O . MET A 1 377 ? 11.855 -21.312 -14.703 1.00 27.61 374 MET A O 1
ATOM 3023 N N . LYS A 1 378 ? 11.706 -19.134 -14.152 1.00 22.85 375 LYS A N 1
ATOM 3024 C CA . LYS A 1 378 ? 10.295 -19.034 -14.492 1.00 23.68 375 LYS A CA 1
ATOM 3025 C C . LYS A 1 378 ? 10.071 -19.286 -15.982 1.00 26.56 375 LYS A C 1
ATOM 3026 O O . LYS A 1 378 ? 9.111 -19.945 -16.374 1.00 26.78 375 LYS A O 1
ATOM 3032 N N . VAL A 1 379 ? 10.967 -18.767 -16.811 1.00 27.11 376 VAL A N 1
ATOM 3033 C CA . VAL A 1 379 ? 10.820 -18.902 -18.255 1.00 28.52 376 VAL A CA 1
ATOM 3034 C C . VAL A 1 379 ? 11.005 -20.352 -18.687 1.00 29.05 376 VAL A C 1
ATOM 3035 O O . VAL A 1 379 ? 10.208 -20.880 -19.461 1.00 30.50 376 VAL A O 1
ATOM 3039 N N . GLY A 1 380 ? 12.048 -20.995 -18.176 1.00 28.15 377 GLY A N 1
ATOM 3040 C CA . GLY A 1 380 ? 12.259 -22.407 -18.434 1.00 31.21 377 GLY A CA 1
ATOM 3041 C C . GLY A 1 380 ? 11.036 -23.235 -18.076 1.00 32.18 377 GLY A C 1
ATOM 3042 O O . GLY A 1 380 ? 10.588 -24.063 -18.866 1.00 34.40 377 GLY A O 1
ATOM 3043 N N . LYS A 1 381 ? 10.490 -22.993 -16.888 1.00 31.27 378 LYS A N 1
ATOM 3044 C CA . LYS A 1 381 ? 9.299 -23.691 -16.426 1.00 32.22 378 LYS A CA 1
ATOM 3045 C C . LYS A 1 381 ? 8.127 -23.457 -17.365 1.00 34.12 378 LYS A C 1
ATOM 3046 O O . LYS A 1 381 ? 7.405 -24.388 -17.714 1.00 39.54 378 LYS A O 1
ATOM 3052 N N . LEU A 1 382 ? 7.940 -22.210 -17.775 1.00 33.19 379 LEU A N 1
ATOM 3053 C CA . LEU A 1 382 ? 6.840 -21.875 -18.669 1.00 35.06 379 LEU A CA 1
ATOM 3054 C C . LEU A 1 382 ? 7.011 -22.569 -20.014 1.00 36.76 379 LEU A C 1
ATOM 3055 O O . LEU A 1 382 ? 6.035 -22.955 -20.654 1.00 40.33 379 LEU A O 1
ATOM 3060 N N . GLN A 1 383 ? 8.259 -22.737 -20.432 1.00 36.06 380 GLN A N 1
ATOM 3061 C CA . GLN A 1 383 ? 8.550 -23.438 -21.671 1.00 37.26 380 GLN A CA 1
ATOM 3062 C C . GLN A 1 383 ? 8.294 -24.925 -21.505 1.00 42.06 380 GLN A C 1
ATOM 3063 O O . GLN A 1 383 ? 7.736 -25.568 -22.393 1.00 49.08 380 GLN A O 1
ATOM 3069 N N . LEU A 1 384 ? 8.701 -25.466 -20.363 1.00 42.17 381 LEU A N 1
ATOM 3070 C CA . LEU A 1 384 ? 8.472 -26.872 -20.060 1.00 43.67 381 LEU A CA 1
ATOM 3071 C C . LEU A 1 384 ? 6.988 -27.202 -20.143 1.00 45.42 381 LEU A C 1
ATOM 3072 O O . LEU A 1 384 ? 6.598 -28.204 -20.741 1.00 47.47 381 LEU A O 1
ATOM 3077 N N . HIS A 1 385 ? 6.169 -26.334 -19.557 1.00 46.04 382 HIS A N 1
ATOM 3078 C CA . HIS A 1 385 ? 4.722 -26.501 -19.551 1.00 44.97 382 HIS A CA 1
ATOM 3079 C C . HIS A 1 385 ? 4.140 -26.461 -20.962 1.00 45.23 382 HIS A C 1
ATOM 3080 O O . HIS A 1 385 ? 3.028 -26.929 -21.195 1.00 47.28 382 HIS A O 1
ATOM 3087 N N . GLN A 1 386 ? 4.902 -25.907 -21.900 1.00 45.25 383 GLN A N 1
ATOM 3088 C CA . GLN A 1 386 ? 4.477 -25.821 -23.293 1.00 46.19 383 GLN A CA 1
ATOM 3089 C C . GLN A 1 386 ? 5.225 -26.810 -24.183 1.00 48.74 383 GLN A C 1
ATOM 3090 O O . GLN A 1 386 ? 5.191 -26.706 -25.406 1.00 51.75 383 GLN A O 1
ATOM 3096 N N . GLY A 1 387 ? 5.911 -27.764 -23.567 1.00 47.35 384 GLY A N 1
ATOM 3097 C CA . GLY A 1 387 ? 6.585 -28.810 -24.314 1.00 48.20 384 GLY A CA 1
ATOM 3098 C C . GLY A 1 387 ? 7.757 -28.349 -25.161 1.00 48.39 384 GLY A C 1
ATOM 3099 O O . GLY A 1 387 ? 8.312 -29.128 -25.937 1.00 52.59 384 GLY A O 1
ATOM 3100 N N . MET A 1 388 ? 8.147 -27.089 -25.017 1.00 42.51 385 MET A N 1
ATOM 3101 C CA . MET A 1 388 ? 9.285 -26.565 -25.763 1.00 42.47 385 MET A CA 1
ATOM 3102 C C . MET A 1 388 ? 10.583 -27.039 -25.126 1.00 43.10 385 MET A C 1
ATOM 3103 O O . MET A 1 388 ? 11.421 -26.237 -24.712 1.00 45.39 385 MET A O 1
ATOM 3108 N N . PHE A 1 389 ? 10.738 -28.356 -25.072 1.00 40.85 386 PHE A N 1
ATOM 3109 C CA . PHE A 1 389 ? 11.778 -29.005 -24.281 1.00 43.20 386 PHE A CA 1
ATOM 3110 C C . PHE A 1 389 ? 13.200 -28.464 -24.444 1.00 41.72 386 PHE A C 1
ATOM 3111 O O . PHE A 1 389 ? 13.850 -28.170 -23.444 1.00 43.91 386 PHE A O 1
ATOM 3119 N N . PRO A 1 390 ? 13.696 -28.331 -25.686 1.00 41.01 387 PRO A N 1
ATOM 3120 C CA . PRO A 1 390 ? 15.113 -27.963 -25.781 1.00 43.48 387 PRO A CA 1
ATOM 3121 C C . PRO A 1 390 ? 15.397 -26.565 -25.238 1.00 39.16 387 PRO A C 1
ATOM 3122 O O . PRO A 1 390 ? 16.467 -26.321 -24.686 1.00 37.26 387 PRO A O 1
ATOM 3126 N N . GLN A 1 391 ? 14.440 -25.661 -25.389 1.00 39.64 388 GLN A N 1
ATOM 3127 C CA . GLN A 1 391 ? 14.606 -24.311 -24.873 1.00 42.57 388 GLN A CA 1
ATOM 3128 C C . GLN A 1 391 ? 14.556 -24.354 -23.357 1.00 39.94 388 GLN A C 1
ATOM 3129 O O . GLN A 1 391 ? 15.412 -23.778 -22.680 1.00 36.24 388 GLN A O 1
ATOM 3135 N N . ALA A 1 392 ? 13.547 -25.051 -22.839 1.00 37.82 389 ALA A N 1
ATOM 3136 C CA . ALA A 1 392 ? 13.387 -25.235 -21.403 1.00 35.69 389 ALA A CA 1
ATOM 3137 C C . ALA A 1 392 ? 14.663 -25.790 -20.800 1.00 36.65 389 ALA A C 1
ATOM 3138 O O . ALA A 1 392 ? 15.163 -25.264 -19.809 1.00 38.09 389 ALA A O 1
ATOM 3140 N N . MET A 1 393 ? 15.198 -26.836 -21.421 1.00 36.18 390 MET A N 1
ATOM 3141 C CA . MET A 1 393 ? 16.440 -27.447 -20.968 1.00 35.44 390 MET A CA 1
ATOM 3142 C C . MET A 1 393 ? 17.559 -26.425 -20.890 1.00 35.02 390 MET A C 1
ATOM 3143 O O . MET A 1 393 ? 18.340 -26.415 -19.941 1.00 36.27 390 MET A O 1
ATOM 3148 N N . LYS A 1 394 ? 17.629 -25.567 -21.900 1.00 34.29 391 LYS A N 1
ATOM 3149 C CA . LYS A 1 394 ? 18.657 -24.543 -21.957 1.00 33.79 391 LYS A CA 1
ATOM 3150 C C . LYS A 1 394 ? 18.489 -23.570 -20.800 1.00 33.53 391 LYS A C 1
ATOM 3151 O O . LYS A 1 394 ? 19.447 -23.256 -20.096 1.00 33.65 391 LYS A O 1
ATOM 3157 N N . ASN A 1 395 ? 17.261 -23.108 -20.598 1.00 32.29 392 ASN A N 1
ATOM 3158 C CA . ASN A 1 395 ? 16.989 -22.112 -19.574 1.00 30.64 392 ASN A CA 1
ATOM 3159 C C . ASN A 1 395 ? 17.026 -22.683 -18.157 1.00 31.22 392 ASN A C 1
ATOM 3160 O O . ASN A 1 395 ? 17.461 -22.013 -17.221 1.00 29.70 392 ASN A O 1
ATOM 3165 N N . LEU A 1 396 ? 16.580 -23.921 -17.996 1.00 28.36 393 LEU A N 1
ATOM 3166 C CA . LEU A 1 396 ? 16.648 -24.553 -16.692 1.00 26.70 393 LEU A CA 1
ATOM 3167 C C . LEU A 1 396 ? 18.098 -24.735 -16.261 1.00 29.38 393 LEU A C 1
ATOM 3168 O O . LEU A 1 396 ? 18.451 -24.447 -15.116 1.00 31.00 393 LEU A O 1
ATOM 3173 N N . ARG A 1 397 ? 18.938 -25.202 -17.180 1.00 27.56 394 ARG A N 1
ATOM 3174 C CA . ARG A 1 397 ? 20.364 -25.341 -16.905 1.00 27.20 394 ARG A CA 1
ATOM 3175 C C . ARG A 1 397 ? 20.974 -24.001 -16.511 1.00 26.45 394 ARG A C 1
ATOM 3176 O O . ARG A 1 397 ? 21.759 -23.908 -15.570 1.00 26.16 394 ARG A O 1
ATOM 3184 N N . LEU A 1 398 ? 20.607 -22.963 -17.247 1.00 27.03 395 LEU A N 1
ATOM 3185 C CA . LEU A 1 398 ? 21.124 -21.632 -16.995 1.00 26.71 395 LEU A CA 1
ATOM 3186 C C . LEU A 1 398 ? 20.730 -21.165 -15.603 1.00 27.05 395 LEU A C 1
ATOM 3187 O O . LEU A 1 398 ? 21.565 -20.687 -14.840 1.00 27.62 395 LEU A O 1
ATOM 3192 N N . ALA A 1 399 ? 19.452 -21.323 -15.277 1.00 28.76 396 ALA A N 1
ATOM 3193 C CA . ALA A 1 399 ? 18.942 -20.951 -13.961 1.00 29.28 396 ALA A CA 1
ATOM 3194 C C . ALA A 1 399 ? 19.680 -21.690 -12.850 1.00 28.33 396 ALA A C 1
ATOM 3195 O O . ALA A 1 399 ? 19.994 -21.111 -11.813 1.00 25.57 396 ALA A O 1
ATOM 3197 N N . PHE A 1 400 ? 19.954 -22.970 -13.075 1.00 28.26 397 PHE A N 1
ATOM 3198 C CA . PHE A 1 400 ? 20.711 -23.763 -12.116 1.00 27.60 397 PHE A CA 1
ATOM 3199 C C . PHE A 1 400 ? 22.108 -23.197 -11.980 1.00 28.51 397 PHE A C 1
ATOM 3200 O O . PHE A 1 400 ? 22.639 -23.067 -10.879 1.00 31.36 397 PHE A O 1
ATOM 3208 N N . ASP A 1 401 ? 22.695 -22.861 -13.118 1.00 29.42 398 ASP A N 1
ATOM 3209 C CA . ASP A 1 401 ? 24.048 -22.337 -13.157 1.00 33.35 398 ASP A CA 1
ATOM 3210 C C . ASP A 1 401 ? 24.165 -21.073 -12.311 1.00 31.34 398 ASP A C 1
ATOM 3211 O O . ASP A 1 401 ? 25.122 -20.896 -11.559 1.00 33.69 398 ASP A O 1
ATOM 3216 N N . ILE A 1 402 ? 23.170 -20.206 -12.437 1.00 28.86 399 ILE A N 1
ATOM 3217 C CA . ILE A 1 402 ? 23.128 -18.958 -11.697 1.00 27.33 399 ILE A CA 1
ATOM 3218 C C . ILE A 1 402 ? 22.766 -19.162 -10.225 1.00 28.06 399 ILE A C 1
ATOM 3219 O O . ILE A 1 402 ? 23.463 -18.691 -9.329 1.00 27.55 399 ILE A O 1
ATOM 3224 N N . MET A 1 403 ? 21.675 -19.875 -9.980 1.00 28.50 400 MET A N 1
ATOM 3225 C CA . MET A 1 403 ? 21.115 -19.953 -8.637 1.00 29.55 400 MET A CA 1
ATOM 3226 C C . MET A 1 403 ? 21.930 -20.824 -7.686 1.00 28.67 400 MET A C 1
ATOM 3227 O O . MET A 1 403 ? 21.855 -20.653 -6.474 1.00 28.53 400 MET A O 1
ATOM 3232 N N . ARG A 1 404 ? 22.718 -21.748 -8.219 1.00 27.67 401 ARG A N 1
ATOM 3233 C CA . ARG A 1 404 ? 23.591 -22.533 -7.356 1.00 31.65 401 ARG A CA 1
ATOM 3234 C C . ARG A 1 404 ? 24.648 -21.619 -6.748 1.00 31.35 401 ARG A C 1
ATOM 3235 O O . ARG A 1 404 ? 25.262 -21.945 -5.737 1.00 37.74 401 ARG A O 1
ATOM 3243 N N . VAL A 1 405 ? 24.849 -20.468 -7.380 1.00 29.90 402 VAL A N 1
ATOM 3244 C CA . VAL A 1 405 ? 25.779 -19.464 -6.889 1.00 27.64 402 VAL A CA 1
ATOM 3245 C C . VAL A 1 405 ? 25.053 -18.457 -6.000 1.00 30.29 402 VAL A C 1
ATOM 3246 O O . VAL A 1 405 ? 25.540 -18.109 -4.925 1.00 29.95 402 VAL A O 1
ATOM 3250 N N . THR A 1 406 ? 23.876 -18.011 -6.436 1.00 28.41 403 THR A N 1
ATOM 3251 C CA . THR A 1 406 ? 23.143 -16.970 -5.719 1.00 26.59 403 THR A CA 1
ATOM 3252 C C . THR A 1 406 ? 22.307 -17.506 -4.565 1.00 25.72 403 THR A C 1
ATOM 3253 O O . THR A 1 406 ? 22.255 -16.904 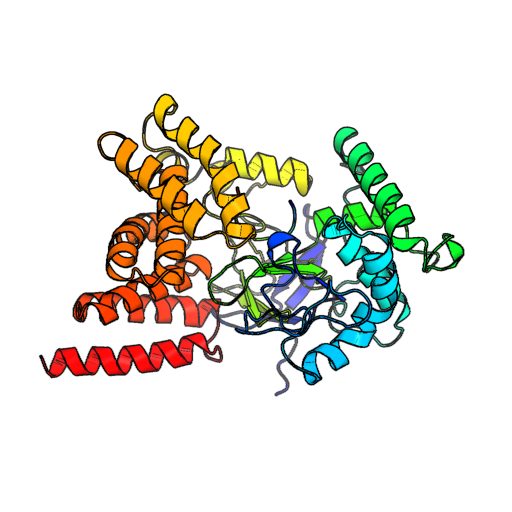-3.500 1.00 27.50 403 THR A O 1
ATOM 3257 N N . HIS A 1 407 ? 21.641 -18.629 -4.790 1.00 27.55 404 HIS A N 1
ATOM 3258 C CA . HIS A 1 407 ? 20.794 -19.239 -3.773 1.00 27.41 404 HIS A CA 1
ATOM 3259 C C . HIS A 1 407 ? 21.523 -20.336 -2.997 1.00 30.52 404 HIS A C 1
ATOM 3260 O O . HIS A 1 407 ? 21.161 -20.655 -1.867 1.00 29.80 404 HIS A O 1
ATOM 3267 N N . GLY A 1 408 ? 22.541 -20.922 -3.617 1.00 33.82 405 GLY A N 1
ATOM 3268 C CA . GLY A 1 408 ? 23.259 -22.026 -3.009 1.00 33.93 405 GLY A CA 1
ATOM 3269 C C . GLY A 1 408 ? 22.595 -23.364 -3.270 1.00 38.88 405 GLY A C 1
ATOM 3270 O O . GLY A 1 408 ? 21.380 -23.445 -3.451 1.00 39.19 405 GLY A O 1
ATOM 3271 N N . ARG A 1 409 ? 23.403 -24.419 -3.275 1.00 43.28 406 ARG A N 1
ATOM 3272 C CA . ARG A 1 409 ? 22.936 -25.766 -3.585 1.00 41.84 406 ARG A CA 1
ATOM 3273 C C . ARG A 1 409 ? 21.851 -26.275 -2.649 1.00 46.47 406 ARG A C 1
ATOM 3274 O O . ARG A 1 409 ? 20.980 -27.038 -3.055 1.00 55.68 406 ARG A O 1
ATOM 3282 N N . GLU A 1 410 ? 21.909 -25.860 -1.391 1.00 49.43 407 GLU A N 1
ATOM 3283 C CA . GLU A 1 410 ? 21.021 -26.403 -0.373 1.00 52.42 407 GLU A CA 1
ATOM 3284 C C . GLU A 1 410 ? 19.607 -25.851 -0.500 1.00 48.58 407 GLU A C 1
ATOM 3285 O O . GLU A 1 410 ? 18.695 -26.291 0.199 1.00 54.35 407 GLU A O 1
ATOM 3291 N N . HIS A 1 411 ? 19.424 -24.891 -1.398 1.00 45.93 408 HIS A N 1
ATOM 3292 C CA . HIS A 1 411 ? 18.150 -24.191 -1.501 1.00 43.61 408 HIS A CA 1
ATOM 3293 C C . HIS A 1 411 ? 17.073 -25.062 -2.139 1.00 42.30 408 HIS A C 1
ATOM 3294 O O . HIS A 1 411 ? 17.357 -25.891 -3.000 1.00 46.42 408 HIS A O 1
ATOM 3301 N N . SER A 1 412 ? 15.835 -24.860 -1.706 1.00 36.39 409 SER A N 1
ATOM 3302 C CA . SER A 1 412 ? 14.710 -25.671 -2.154 1.00 40.27 409 SER A CA 1
ATOM 3303 C C . SER A 1 412 ? 14.425 -25.538 -3.646 1.00 43.97 409 SER A C 1
ATOM 3304 O O . SER A 1 412 ? 13.978 -26.489 -4.288 1.00 43.97 409 SER A O 1
ATOM 3307 N N . LEU A 1 413 ? 14.671 -24.352 -4.193 1.00 39.22 410 LEU A N 1
ATOM 3308 C CA . LEU A 1 413 ? 14.421 -24.105 -5.605 1.00 35.75 410 LEU A CA 1
ATOM 3309 C C . LEU A 1 413 ? 15.343 -24.940 -6.488 1.00 36.70 410 LEU A C 1
ATOM 3310 O O . LEU A 1 413 ? 14.970 -25.334 -7.590 1.00 36.17 410 LEU A O 1
ATOM 3315 N N . ILE A 1 414 ? 16.548 -25.204 -5.995 1.00 38.08 411 ILE A N 1
ATOM 3316 C CA . ILE A 1 414 ? 17.495 -26.068 -6.687 1.00 35.91 411 ILE A CA 1
ATOM 3317 C C . ILE A 1 414 ? 16.947 -27.483 -6.796 1.00 36.87 411 ILE A C 1
ATOM 3318 O O . ILE A 1 414 ? 17.139 -28.165 -7.798 1.00 35.96 411 ILE A O 1
ATOM 3323 N N . GLU A 1 415 ? 16.258 -27.912 -5.747 1.00 41.00 412 GLU A N 1
ATOM 3324 C CA . GLU A 1 415 ? 15.677 -29.244 -5.690 1.00 41.92 412 GLU A CA 1
ATOM 3325 C C . GLU A 1 415 ? 14.619 -29.410 -6.776 1.00 37.32 412 GLU A C 1
ATOM 3326 O O . GLU A 1 415 ? 14.637 -30.387 -7.524 1.00 37.29 412 GLU A O 1
ATOM 3332 N N . ASP A 1 416 ? 13.704 -28.450 -6.863 1.00 35.24 413 ASP A N 1
ATOM 3333 C CA . ASP A 1 416 ? 12.709 -28.442 -7.930 1.00 40.11 413 ASP A CA 1
ATOM 3334 C C . ASP A 1 416 ? 13.410 -28.412 -9.284 1.00 36.16 413 ASP A C 1
ATOM 3335 O O . ASP A 1 416 ? 13.057 -29.149 -10.202 1.00 34.44 413 ASP A O 1
ATOM 3340 N N . LEU A 1 417 ? 14.417 -27.555 -9.379 1.00 33.56 414 LEU A N 1
ATOM 3341 C CA . LEU A 1 417 ? 15.154 -27.336 -10.610 1.00 32.64 414 LEU A CA 1
ATOM 3342 C C . LEU A 1 417 ? 15.759 -28.633 -11.125 1.00 32.06 414 LEU A C 1
ATOM 3343 O O . LEU A 1 417 ? 15.617 -28.974 -12.296 1.00 34.54 414 LEU A O 1
ATOM 3348 N N . ILE A 1 418 ? 16.425 -29.355 -10.234 1.00 33.99 415 ILE A N 1
ATOM 3349 C CA . ILE A 1 418 ? 17.014 -30.651 -10.556 1.00 36.23 415 ILE A CA 1
ATOM 3350 C C . ILE A 1 418 ? 15.972 -31.620 -11.110 1.00 35.45 415 ILE A C 1
ATOM 3351 O O . ILE A 1 418 ? 16.210 -32.295 -12.108 1.00 37.26 415 ILE A O 1
ATOM 3356 N N . LEU A 1 419 ? 14.817 -31.671 -10.456 1.00 36.08 416 LEU A N 1
ATOM 3357 C CA . LEU A 1 419 ? 13.718 -32.525 -10.886 1.00 34.72 416 LEU A CA 1
ATOM 3358 C C . LEU A 1 419 ? 13.208 -32.133 -12.262 1.00 34.66 416 LEU A C 1
ATOM 3359 O O . LEU A 1 419 ? 12.987 -32.988 -13.119 1.00 37.28 416 LEU A O 1
ATOM 3364 N N . LEU A 1 420 ? 13.016 -30.838 -12.468 1.00 31.48 417 LEU A N 1
ATOM 3365 C CA . LEU A 1 420 ? 12.587 -30.338 -13.762 1.00 35.22 417 LEU A CA 1
ATOM 3366 C C . LEU A 1 420 ? 13.624 -30.673 -14.830 1.00 37.08 417 LEU A C 1
ATOM 3367 O O . LEU A 1 420 ? 13.276 -31.064 -15.945 1.00 38.28 417 LEU A O 1
ATOM 3372 N N . LEU A 1 421 ? 14.897 -30.535 -14.475 1.00 35.34 418 LEU A N 1
ATOM 3373 C CA . LEU A 1 421 ? 15.988 -30.870 -15.387 1.00 37.30 418 LEU A CA 1
ATOM 3374 C C . LEU A 1 421 ? 15.916 -32.322 -15.832 1.00 40.65 418 LEU A C 1
ATOM 3375 O O . LEU A 1 421 ? 16.146 -32.633 -16.998 1.00 39.45 418 LEU A O 1
ATOM 3380 N N . GLU A 1 422 ? 15.596 -33.208 -14.895 1.00 40.81 419 GLU A N 1
ATOM 3381 C CA . GLU A 1 422 ? 15.514 -34.628 -15.194 1.00 39.95 419 GLU A CA 1
ATOM 3382 C C . GLU A 1 422 ? 14.318 -34.917 -16.091 1.00 43.54 419 GLU A C 1
ATOM 3383 O O . GLU A 1 422 ? 14.446 -35.627 -17.086 1.00 44.82 419 GLU A O 1
ATOM 3389 N N . GLU A 1 423 ? 13.164 -34.354 -15.739 1.00 43.53 420 GLU A N 1
ATOM 3390 C CA . GLU A 1 423 ? 11.949 -34.529 -16.528 1.00 45.03 420 GLU A CA 1
ATOM 3391 C C . GLU A 1 423 ? 12.166 -34.049 -17.956 1.00 49.40 420 GLU A C 1
ATOM 3392 O O . GLU A 1 423 ? 11.749 -34.697 -18.916 1.00 53.95 420 GLU A O 1
ATOM 3398 N N . CYS A 1 424 ? 12.844 -32.916 -18.086 1.00 49.81 421 CYS A N 1
ATOM 3399 C CA . CYS A 1 424 ? 13.089 -32.312 -19.387 1.00 50.46 421 CYS A CA 1
ATOM 3400 C C . CYS A 1 424 ? 14.094 -33.120 -20.215 1.00 49.86 421 CYS A C 1
ATOM 3401 O O . CYS A 1 424 ? 13.851 -33.394 -21.387 1.00 53.96 421 CYS A O 1
ATOM 3404 N N . ASP A 1 425 ? 15.211 -33.507 -19.600 1.00 53.19 422 ASP A N 1
ATOM 3405 C CA . ASP A 1 425 ? 16.272 -34.243 -20.296 1.00 52.81 422 ASP A CA 1
ATOM 3406 C C . ASP A 1 425 ? 15.794 -35.624 -20.736 1.00 54.84 422 ASP A C 1
ATOM 3407 O O . ASP A 1 425 ? 16.355 -36.218 -21.656 1.00 55.97 422 ASP A O 1
ATOM 3412 N N . ALA A 1 426 ? 14.762 -36.131 -20.072 1.00 54.11 423 ALA A N 1
ATOM 3413 C CA . ALA A 1 426 ? 14.148 -37.392 -20.464 1.00 56.31 423 ALA A CA 1
ATOM 3414 C C . ALA A 1 426 ? 13.413 -37.241 -21.795 1.00 63.69 423 ALA A C 1
ATOM 3415 O O . ALA A 1 426 ? 13.634 -38.018 -22.724 1.00 69.04 423 ALA A O 1
ATOM 3417 N N . ASN A 1 427 ? 12.548 -36.234 -21.883 1.00 59.57 424 ASN A N 1
ATOM 3418 C CA . ASN A 1 427 ? 11.764 -35.983 -23.091 1.00 60.81 424 ASN A CA 1
ATOM 3419 C C . ASN A 1 427 ? 12.605 -35.667 -24.324 1.00 64.28 424 ASN A C 1
ATOM 3420 O O . ASN A 1 427 ? 12.144 -35.837 -25.450 1.00 70.20 424 ASN A O 1
ATOM 3425 N N . ILE A 1 428 ? 13.828 -35.194 -24.111 1.00 59.89 425 ILE A N 1
ATOM 3426 C CA . ILE A 1 428 ? 14.744 -34.929 -25.216 1.00 65.50 425 ILE A CA 1
ATOM 3427 C C . ILE A 1 428 ? 15.158 -36.232 -25.891 1.00 71.72 425 ILE A C 1
ATOM 3428 O O . ILE A 1 428 ? 14.932 -36.425 -27.087 1.00 75.93 425 ILE A O 1
ATOM 3433 N N . ARG A 1 429 ? 15.766 -37.124 -25.114 1.00 69.74 426 ARG A N 1
ATOM 3434 C CA . ARG A 1 429 ? 16.181 -38.431 -25.614 1.00 71.20 426 ARG A CA 1
ATOM 3435 C C . ARG A 1 429 ? 14.976 -39.278 -26.028 1.00 76.77 426 ARG A C 1
ATOM 3436 O O . ARG A 1 429 ? 15.077 -40.119 -26.922 1.00 78.88 426 ARG A O 1
ATOM 3444 N N . ALA A 1 430 ? 13.840 -39.050 -25.375 1.00 73.89 427 ALA A N 1
ATOM 3445 C CA . ALA A 1 430 ? 12.615 -39.775 -25.691 1.00 71.80 427 ALA A CA 1
ATOM 3446 C C . ALA A 1 430 ? 12.037 -39.307 -27.022 1.00 80.54 427 ALA A C 1
ATOM 3447 O O . ALA A 1 430 ? 11.623 -40.116 -27.854 1.00 85.53 427 ALA A O 1
ATOM 3449 N N . SER A 1 431 ? 12.013 -37.993 -27.217 1.00 77.84 428 SER A N 1
ATOM 3450 C CA . SER A 1 431 ? 11.475 -37.413 -28.440 1.00 83.68 428 SER A CA 1
ATOM 3451 C C . SER A 1 431 ? 12.336 -36.242 -28.915 1.00 85.23 428 SER A C 1
ATOM 3452 O O . SER A 1 431 ? 11.959 -35.073 -28.798 1.00 83.66 428 SER A O 1
ATOM 3456 N N . LYS B 2 2 ? 9.011 4.447 -0.565 1.00 62.83 257 LYS D N 1
ATOM 3457 C CA . LYS B 2 2 ? 9.393 3.397 0.374 1.00 64.27 257 LYS D CA 1
ATOM 3458 C C . LYS B 2 2 ? 10.868 3.498 0.753 1.00 64.78 257 LYS D C 1
ATOM 3459 O O . LYS B 2 2 ? 11.474 4.566 0.649 1.00 68.21 257 LYS D O 1
ATOM 3465 N N . PHE B 2 3 ? 11.438 2.377 1.182 1.00 58.27 258 PHE D N 1
ATOM 3466 C CA . PHE B 2 3 ? 12.804 2.344 1.689 1.00 54.64 258 PHE D CA 1
ATOM 3467 C C . PHE B 2 3 ? 13.273 0.901 1.869 1.00 55.39 258 PHE D C 1
ATOM 3468 O O . PHE B 2 3 ? 12.477 -0.036 1.781 1.00 56.40 258 PHE D O 1
ATOM 3476 N N . GLY B 2 4 ? 14.564 0.724 2.130 1.00 50.85 259 GLY D N 1
ATOM 3477 C CA . GLY B 2 4 ? 15.101 -0.602 2.378 1.00 41.02 259 GLY D CA 1
ATOM 3478 C C . GLY B 2 4 ? 16.029 -1.084 1.280 1.00 39.08 259 GLY D C 1
ATOM 3479 O O . GLY B 2 4 ? 15.666 -1.079 0.100 1.00 40.34 259 GLY D O 1
ATOM 3480 N N . LYS B 2 5 ? 17.231 -1.494 1.677 1.00 35.16 260 LYS D N 1
ATOM 3481 C CA . LYS B 2 5 ? 18.217 -2.020 0.743 1.00 32.68 260 LYS D CA 1
ATOM 3482 C C . LYS B 2 5 ? 17.632 -3.198 -0.021 1.00 31.78 260 LYS D C 1
ATOM 3483 O O . LYS B 2 5 ? 17.126 -4.147 0.574 1.00 29.98 260 LYS D O 1
ATOM 3489 N N . GLY B 2 6 ? 17.699 -3.119 -1.346 1.00 35.97 261 GLY D N 1
ATOM 3490 C CA . GLY B 2 6 ? 17.080 -4.105 -2.210 1.00 38.54 261 GLY D CA 1
ATOM 3491 C C . GLY B 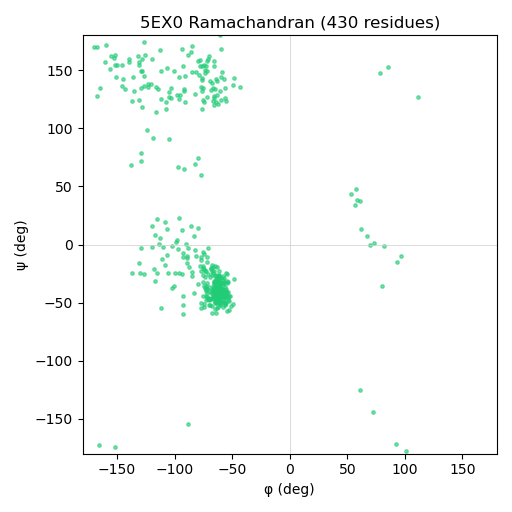2 6 ? 15.672 -3.689 -2.596 1.00 45.83 261 GLY D C 1
ATOM 3492 O O . GLY B 2 6 ? 15.238 -2.567 -2.312 1.00 45.59 261 GLY D O 1
ATOM 3493 N N . GLY B 2 7 ? 14.953 -4.596 -3.249 1.00 42.47 262 GLY D N 1
ATOM 3494 C CA . GLY B 2 7 ? 13.584 -4.325 -3.642 1.00 50.89 262 GLY D CA 1
ATOM 3495 C C . GLY B 2 7 ? 13.470 -3.444 -4.871 1.00 61.63 262 GLY D C 1
ATOM 3496 O O . GLY B 2 7 ? 14.303 -2.558 -5.101 1.00 56.58 262 GLY D O 1
ATOM 3497 N N . THR B 2 8 ? 12.417 -3.683 -5.651 1.00 63.45 263 THR D N 1
ATOM 3498 C CA . THR B 2 8 ? 12.214 -3.022 -6.938 1.00 60.60 263 THR D CA 1
ATOM 3499 C C . THR B 2 8 ? 12.121 -1.499 -6.835 1.00 64.67 263 THR D C 1
ATOM 3500 O O . THR B 2 8 ? 11.999 -0.934 -5.744 1.00 59.62 263 THR D O 1
ATOM 3504 N N . TYR B 2 9 ? 12.185 -0.845 -7.992 1.00 67.90 264 TYR D N 1
ATOM 3505 C CA . TYR B 2 9 ? 12.174 0.611 -8.068 1.00 69.10 264 TYR D CA 1
ATOM 3506 C C . TYR B 2 9 ? 10.959 1.101 -8.852 1.00 71.42 264 TYR D C 1
ATOM 3507 O O . TYR B 2 9 ? 11.014 1.227 -10.079 1.00 65.54 264 TYR D O 1
ATOM 3516 N N . PRO B 2 10 ? 9.853 1.369 -8.138 1.00 73.73 265 PRO D N 1
ATOM 3517 C CA . PRO B 2 10 ? 8.595 1.849 -8.723 1.00 73.64 265 PRO D CA 1
ATOM 3518 C C . PRO B 2 10 ? 8.761 3.190 -9.426 1.00 70.19 265 PRO D C 1
ATOM 3519 O O . PRO B 2 10 ? 9.639 3.950 -9.015 1.00 75.82 265 PRO D O 1
#

Foldseek 3Di:
DDDDQQKAWDQDPPQGIFMFGQAKAAFQDWRDKFFFLFKAWAPLQFPQAARAQLHRDPDWDADPQQSGHTHPDPVRVVVCCVQPVQQRVLNNVCPPHDAHQLLSRVSSNQVSVVVPPDHPLCVRHDLLRADLCVVLADPVVLVVLVVSLVSSCNSNVVRDNDPVVTDPSDDSSSNSSRCLAQKDFAAEQLRAGTMIGHRGNVSNAAADLDFQWAWHDRRSMIIIFGRRIHHRPGTGHDHPDDLLDFLVRSQVCCCNRHNDGDDHPCNVPRPCNCLQQPFDCVQCVVLVVVLVVLVSCVSNVVLVVLLVSLVVSCVVCVVTDACLHSSNVVSLVSNLVSCVVVVVLVVSLVSLVSNLVSCCRSDDQAYSNNLSSLLSNLVSCVVVVVLVSSLVSLVSSLVRCCSRVNCVDPVVVVSVVSNVVSVVVVVVD/DDDPDDDDD

GO terms:
  GO:0005634 nucleus (C, IDA)
  GO:0005515 protein binding (F, IPI)
  GO:0005654 nucleoplasm (C, TAS)
  GO:0140939 histone H4 methyltransferase activity (F, IMP)

B-factor: mean 36.4, std 10.99, range [17.9, 85.53]

CATH classification: 2.170.270.10 (+4 more: 6.10.140.2220, 1.10.220.160, 1.25.40.970)

InterPro domains:
  IPR001214 SET domain [PF00856] (15-239)
  IPR001214 SET domain [PS50280] (4-240)
  IPR001214 SET domain [SM00317] (4-246)
  IPR002893 Zinc finger, MYND-type [PF01753] (49-87)
  IPR002893 Zinc finger, MYND-type [PS01360] (49-87)
  IPR002893 Zinc finger, MYND-type [PS50865] (49-87)
  IPR011990 Tetratricopeptide-like helical domain superfamily [G3DSA:1.25.40.10] (354-428)
  IPR025805 Histone-lysine N-methyltransferase SMYD3 [PS51574] (1-428)
  IPR044420 SMYD3, SET domain [cd19203] (5-268)
  IPR046341 SET domain superfamily [G3DSA:2.170.270.10] (17-267)
  IPR046341 SET domain superfamily [SSF82199] (6-262)
  IPR050869 Histone-lysine N-methyltransferase [PTHR12197] (6-422)

Secondary structure (DSSP, 8-state):
--PPP-EEEEE-SSS-EEEEESS-B-TT-EEEEE--SEEEE-GGGBTTB-TTT----SS-EE-TTTS--EESSHHHHHHTHHHHHHHHHHHHHHTT----HHHHHHHHHHHHTT--S--GGGSS--GGGS---GGG--HHHHHHHHHHHHHHHHHTTTT--SGGGS-TT--HHHHHHHHHHHEEEEE-TTS-EEEEEE-TTGGGPEE-SS-SEEEEEETTEEEEEE-S-B-TTPBPEE--S-SS--HHHHHHHHHHHHS----SHHHHTTTTHHHHT-S-HHHHHHHHHHHHHHHHHHHTT-HHHHHHHHHHHHHHHTTT--TTSHHHHHHHHHHHHHHHTTT-HHHHHHHHHTTHHHHHHHS-SS-HHHHHHHHHHHHHHHTTT-HHHHHHHHHHHHHHHHHHT-TTSHHHHHHHHHHHHHHHHHHH-/---BSS---

Organism: Homo sapiens (NCBI:txid9606)